Protein AF-A0A7S2QGU8-F1 (afdb_monomer)

Nearest PDB structures (foldseek):
  7luc-assembly1_B  TM=1.219E-01  e=5.506E+00  Respiratory syncytial virus
  7ur4-assembly1_C  TM=1.251E-01  e=6.858E+00  human metapneumovirus
  8wsq-assembly1_F  TM=1.220E-01  e=9.535E+00  Respiratory syncytial virus

Mean predicted aligned error: 16.02 Å

Solvent-accessible surface area (backbone atoms only — not comparable to full-atom values): 28324 Å² total; per-residue (Å²): 69,36,36,35,42,45,57,65,76,85,54,98,80,65,76,66,75,63,60,42,58,32,37,30,53,48,58,65,25,49,41,51,38,60,61,34,49,50,85,62,62,62,73,83,76,63,64,81,90,67,57,72,36,46,58,77,52,51,75,37,66,69,47,42,58,40,45,54,64,26,45,22,49,35,46,67,60,59,93,90,58,80,86,62,80,57,61,61,81,57,63,70,53,52,61,21,32,75,90,85,40,26,28,25,33,29,42,62,40,27,29,52,48,89,87,49,48,75,37,61,28,74,93,16,81,84,56,70,84,78,21,33,41,32,49,50,66,50,92,82,64,94,54,54,59,31,30,40,39,38,37,69,69,52,55,46,43,30,41,35,34,40,35,41,67,83,64,61,42,96,85,71,47,68,63,83,66,75,78,60,38,42,74,79,50,53,51,33,40,40,36,29,51,70,96,54,42,43,33,43,30,33,65,39,89,83,56,84,66,77,29,35,44,33,48,43,36,28,41,38,30,42,82,60,57,68,39,57,48,101,84,70,46,75,70,83,44,76,35,64,44,77,43,82,37,39,48,76,90,78,32,81,80,58,66,56,79,44,56,65,57,69,84,77,43,73,76,64,60,78,72,66,62,96,85,64,76,85,60,79,67,63,73,45,60,79,74,74,56,42,27,68,55,46,72,62,42,42,47,12,47,64,42,69,58,87,74,56,102,72,40,57,81,79,80,68,70,67,58,77,45,71,46,20,15,62,43,70,75,89,52,63,59,35,27,101,51,29,15,76,74,42,61,54,34,48,54,81,33,67,32,42,46,32,20,27,69,27,12,27,50,79,42,58,58,26,37,14,52,65,41,37,46,52,59,78,72,62,50,40,42,65,11,80,41,86,58,63,54,38,67,50,31,46,20,89,65,40,41,61,29,64,22,16,35,76,50,79,45,55,59,26,43,41,74,40,93,82,43,43,34,44,64,14,72,42,82,57,63,61,37,65,50,34,45,22,86,66,36,40,58,30,54,23,26,49,71,55,70,47,57,60,44,49,45,75,47,66,56,38,42,63,37,79,33,83,56,68,60,35,58,56,34,45,24,85,66,34,36,48,20,92,70,33,44,63,56,58,46,56,59,53,84,44,82,40,71,59,40,41,73,56,80,84,82,83,129

Foldseek 3Di:
DKKKKDFDPVDPPDFFQQKKKKKAFVQQQVLLQVLQVVPDLPQQPDDPVCPSSNVVCLQDPVLVVLSCLAFFFFADDDPPDDPPRDGDRDCNQVMQIDPQSRFKTFNLQWHQDSVSHTDGDVVSPVQDRPWMWGWDDDPPPRHDIIMIDTDSHDFGKMWIKMFRDQDQDPVRHRPPPDQQAPVVRFMWMWDDDPPFWIKIKTWDPPQPDRHRMERTWMKGKAWQAFDADPVRHTPVDTAIAIDTGQDLVPDDFDGDPFDFDHPVCVVVVPDDDDPDPPDPNRPPRPGPCRSVNRNSHITIDMDIPDDDPPPPCRHDVPLPFLFKAAFDPPAPQFDPTQFPNGGIGGHQGKGQGFGHWQWDKPDRIWGDHSHATVVRDIHTHGAFDPAPQWPRDGGPNIDGDWQWDADFTTDTRDTDPRDHTHRAFDDAPQWPRDGGPPTDHDFQWDKDWDTDHNDIDMHTHGHFQPAPQWPRDTGPNIDHHPQWDKDWDGDHNDIDIHTHGDDDPDD

Sequence (507 aa):
MRAVLEWATSDGDRSPVGLDLWARSAGCFEDVRNRYKCPYANDFETYFTEDECGRKNFTQEEVRSREARACSVLAKALAGGPRVQRPHANQFPKWVEAPSGARSVRNLQFRLDDRGERVPAPDADQWMSENYIRLDTSTEGRFGPETVTFRNTPPGIYQLVVNKPSIVNPDGHRDSSPVSDVNQDDPVVNIYLGNSARVTCRIDPMCARKSRVWNVANVRVDPAGEEYDALGIKTGRSLYRVEVVDTKQNMQALHSLDLPTTEEEETSARSVPKGVPIQEEYFQSVSGYTDQYLSNVCYGTCTASATSEQAPSGCMARCTGASSCRAPVGVPNAAPTACLEGDCIALQTTCTTRCADAYAPTVPELLCNLGAFQPSAFQCEPAPCEVEGSNRQPGKHCRCLDAFEGSITWDGGEVTADTKCEPATCLVENSNRLPGAKCACLDGYVGSISWRGATPFGSCHALPCDAEHSNGLPGAACACADGFQGRLEWRGQTLYGHCAPVPCEVE

pLDDT: mean 79.67, std 17.4, range [34.25, 98.0]

Radius of gyration: 33.14 Å; Cα contacts (8 Å, |Δi|>4): 1120; chains: 1; bounding box: 83×51×115 Å

Organism: NCBI:txid1333877

Secondary structure (DSSP, 8-state):
-EEEEEE---STTSPPP--EEEEEEHHHHHHHHHHTT---TTTTSS-GGG-TT-GGGGGSHHHHHHHTTSSEEEEPPPTTS----PBPS--TT--B-STTSEEEEE-TTEEE-TT--EEEPTT-TT--S--EEEEE--TTSS-S--EEEEES--SEEEEEEEE----B-TTS-B--SS---GGGG-EEEEEEETTTEEEEEEE-TT-----SEEEEEEEEEEEEEEEE-TTS-EEEEEEEEEEEE--TTTSPPP---PPPPPSTTTTTGGG--TT----GGGG--SS---HHHHHTSEEEEEEE----TTS-TTT-----STTEEEPP-S-TTEEEEEETT-SEEETT-EEEEEE-TTEEESSSEEEEETTEEESS---EEEPP---TTB---SGGG--BPTTEEEE--EETTEE-TT-EEEEPPP--TTB---SGGG--BPTTEEEEEEEETTEEEEEEEEPP---TTB----GGG--BPTTEEE--EEETTEEE--EEEPP----

Structure (mmCIF, N/CA/C/O backbone):
data_AF-A0A7S2QGU8-F1
#
_entry.id   AF-A0A7S2QGU8-F1
#
loop_
_atom_site.group_PDB
_atom_site.id
_atom_site.type_symbol
_atom_site.label_atom_id
_atom_site.label_alt_id
_atom_site.label_comp_id
_atom_site.label_asym_id
_atom_site.label_entity_id
_atom_site.label_seq_id
_atom_site.pdbx_PDB_ins_code
_atom_site.Cartn_x
_atom_site.Cartn_y
_atom_site.Cartn_z
_atom_site.occupancy
_atom_site.B_iso_or_equiv
_atom_site.auth_seq_id
_atom_site.auth_comp_id
_atom_site.auth_asym_id
_atom_site.auth_atom_id
_atom_site.pdbx_PDB_model_num
ATOM 1 N N . MET A 1 1 ? -7.818 7.941 20.661 1.00 90.69 1 MET A N 1
ATOM 2 C CA . MET A 1 1 ? -8.201 6.521 20.833 1.00 90.69 1 MET A CA 1
ATOM 3 C C . MET A 1 1 ? -7.369 5.923 21.960 1.00 90.69 1 MET A C 1
ATOM 5 O O . MET A 1 1 ? -6.277 6.418 22.210 1.00 90.69 1 MET A O 1
ATOM 9 N N . ARG A 1 2 ? -7.860 4.892 22.650 1.00 93.19 2 ARG A N 1
ATOM 10 C CA . ARG A 1 2 ? -7.054 4.090 23.588 1.00 93.19 2 ARG A CA 1
ATOM 11 C C . ARG A 1 2 ? -7.375 2.605 23.422 1.00 93.19 2 ARG A C 1
ATOM 13 O O . ARG A 1 2 ? -8.531 2.284 23.180 1.00 93.19 2 ARG A O 1
ATOM 20 N N . ALA A 1 3 ? -6.393 1.731 23.565 1.00 93.88 3 ALA A N 1
ATOM 21 C CA . ALA A 1 3 ? -6.574 0.287 23.653 1.00 93.88 3 ALA A CA 1
ATOM 22 C C . ALA A 1 3 ? -6.150 -0.161 25.053 1.00 93.88 3 ALA A C 1
ATOM 24 O O . ALA A 1 3 ? -5.102 0.266 25.530 1.00 93.88 3 ALA A O 1
ATOM 25 N N . VAL A 1 4 ? -6.981 -0.955 25.719 1.00 92.75 4 VAL A N 1
ATOM 26 C CA . VAL A 1 4 ? -6.755 -1.425 27.089 1.00 92.75 4 VAL A CA 1
ATOM 27 C C . VAL A 1 4 ? -6.759 -2.943 27.070 1.00 92.75 4 VAL A C 1
ATOM 29 O O . VAL A 1 4 ? -7.746 -3.539 26.640 1.00 92.75 4 VAL A O 1
ATOM 32 N N . LEU A 1 5 ? -5.657 -3.545 27.506 1.00 91.06 5 LEU A N 1
ATOM 33 C CA . LEU A 1 5 ? -5.534 -4.983 27.691 1.00 91.06 5 LEU A CA 1
ATOM 34 C C . LEU A 1 5 ? -6.038 -5.370 29.084 1.00 91.06 5 LEU A C 1
ATOM 36 O O . LEU A 1 5 ? -5.559 -4.865 30.097 1.00 91.06 5 LEU A O 1
ATOM 40 N N . GLU A 1 6 ? -7.000 -6.280 29.106 1.00 89.38 6 GLU A N 1
ATOM 41 C CA . GLU A 1 6 ? -7.602 -6.901 30.281 1.00 89.38 6 GLU A CA 1
ATOM 42 C C . GLU A 1 6 ? -7.494 -8.428 30.138 1.00 89.38 6 GLU A C 1
ATOM 44 O O . GLU A 1 6 ? -7.297 -8.949 29.041 1.00 89.38 6 GLU A O 1
ATOM 49 N N . TRP A 1 7 ? -7.628 -9.168 31.232 1.00 83.25 7 TRP A N 1
ATOM 50 C CA . TRP A 1 7 ? -7.652 -10.634 31.225 1.00 83.25 7 TRP A CA 1
ATOM 51 C C . TRP A 1 7 ? -8.549 -11.137 32.351 1.00 83.25 7 TRP A C 1
ATOM 53 O O . TRP A 1 7 ? -8.733 -10.463 33.371 1.00 83.25 7 TRP A O 1
ATOM 63 N N . ALA A 1 8 ? -9.130 -12.321 32.173 1.00 69.50 8 ALA A N 1
ATOM 64 C CA . ALA A 1 8 ? -9.953 -12.929 33.205 1.00 69.50 8 ALA A CA 1
ATOM 65 C C . ALA A 1 8 ? -9.065 -13.462 34.343 1.00 69.50 8 ALA A C 1
ATOM 67 O O . ALA A 1 8 ? -8.363 -14.459 34.189 1.00 69.50 8 ALA A O 1
ATOM 68 N N . THR A 1 9 ? -9.124 -12.841 35.524 1.00 61.59 9 THR A N 1
ATOM 69 C CA . THR A 1 9 ? -8.593 -13.436 36.761 1.00 61.59 9 THR A CA 1
ATOM 70 C C . THR A 1 9 ? -9.553 -14.535 37.215 1.00 61.59 9 THR A C 1
ATOM 72 O O . THR A 1 9 ? -10.396 -14.317 38.084 1.00 61.59 9 THR A O 1
ATOM 75 N N . SER A 1 10 ? -9.518 -15.688 36.550 1.00 50.09 10 SER A N 1
ATOM 76 C CA . SER A 1 10 ? -10.470 -16.776 36.806 1.00 50.09 10 SER A CA 1
ATOM 77 C C . SER A 1 10 ? -10.270 -17.446 38.169 1.00 50.09 10 SER A C 1
ATOM 79 O O . SER A 1 10 ? -11.244 -17.923 38.737 1.00 50.09 10 SER A O 1
ATOM 81 N N . ASP A 1 11 ? -9.072 -17.372 38.751 1.00 57.12 11 ASP A N 1
ATOM 82 C CA . ASP A 1 11 ? -8.779 -17.872 40.094 1.00 57.12 11 ASP A CA 1
ATOM 83 C C . ASP A 1 11 ? -8.016 -16.797 40.872 1.00 57.12 11 ASP A C 1
ATOM 85 O O . ASP A 1 11 ? -6.903 -16.433 40.489 1.00 57.12 11 ASP A O 1
ATOM 89 N N . GLY A 1 12 ? -8.613 -16.277 41.950 1.00 58.12 12 GLY A N 1
ATOM 90 C CA . GLY A 1 12 ? -8.148 -15.127 42.747 1.00 58.12 12 GLY A CA 1
ATOM 91 C C . GLY A 1 12 ? -6.791 -15.258 43.457 1.00 58.12 12 GLY A C 1
ATOM 92 O O . GLY A 1 12 ? -6.574 -14.568 44.446 1.00 58.12 12 GLY A O 1
ATOM 93 N N . ASP A 1 13 ? -5.897 -16.121 42.973 1.00 55.19 13 ASP A N 1
ATOM 94 C CA . ASP A 1 13 ? -4.578 -16.402 43.548 1.00 55.19 13 ASP A CA 1
ATOM 95 C C . ASP A 1 13 ? -3.449 -16.493 42.497 1.00 55.19 13 ASP A C 1
ATOM 97 O O . ASP A 1 13 ? -2.277 -16.658 42.838 1.00 55.19 13 ASP A O 1
ATOM 101 N N . ARG A 1 14 ? -3.748 -16.368 41.192 1.00 58.66 14 ARG A N 1
ATOM 102 C CA . ARG A 1 14 ? -2.691 -16.282 40.170 1.00 58.66 14 ARG A CA 1
ATOM 103 C C . ARG A 1 14 ? -2.301 -14.829 39.939 1.00 58.66 14 ARG A C 1
ATOM 105 O O . ARG A 1 14 ? -3.116 -14.018 39.506 1.00 58.66 14 ARG A O 1
ATOM 112 N N . SER A 1 15 ? -1.031 -14.526 40.216 1.00 57.47 15 SER A N 1
ATOM 113 C CA . SER A 1 15 ? -0.405 -13.263 39.819 1.00 57.47 15 SER A CA 1
ATOM 114 C C . SER A 1 15 ? -0.662 -13.024 38.325 1.00 57.47 15 SER A C 1
ATOM 116 O O . SER A 1 15 ? -0.569 -13.986 37.553 1.00 57.47 15 SER A O 1
ATOM 118 N N . PRO A 1 16 ? -1.027 -11.797 37.916 1.00 58.97 16 PRO A N 1
ATOM 119 C CA . PRO A 1 16 ? -1.365 -11.499 36.535 1.00 58.97 16 PRO A CA 1
ATOM 120 C C . PRO A 1 16 ? -0.244 -11.955 35.608 1.00 58.97 16 PRO A C 1
ATOM 122 O O . PRO A 1 16 ? 0.921 -11.592 35.778 1.00 58.97 16 PRO A O 1
ATOM 125 N N . VAL A 1 17 ? -0.611 -12.810 34.657 1.00 63.69 17 VAL A N 1
ATOM 126 C CA . VAL A 1 17 ? 0.313 -13.306 33.646 1.00 63.69 17 VAL A CA 1
ATOM 127 C C . VAL A 1 17 ? 0.785 -12.091 32.858 1.00 63.69 17 VAL A C 1
ATOM 129 O O . VAL A 1 17 ? -0.037 -11.278 32.443 1.00 63.69 17 VAL A O 1
ATOM 132 N N . GLY A 1 18 ? 2.103 -11.917 32.747 1.00 74.50 18 GLY A N 1
ATOM 133 C CA . GLY A 1 18 ? 2.717 -10.714 32.186 1.00 74.50 18 GLY A CA 1
ATOM 134 C C . GLY A 1 18 ? 2.499 -10.615 30.686 1.00 74.50 18 GLY A C 1
ATOM 135 O O . GLY A 1 18 ? 3.423 -10.887 29.942 1.00 74.50 18 GLY A O 1
ATOM 136 N N . LEU A 1 19 ? 1.279 -10.310 30.255 1.00 85.81 19 LEU A N 1
ATOM 137 C CA . LEU A 1 19 ? 0.937 -10.010 28.874 1.00 85.81 19 LEU A CA 1
ATOM 138 C C . LEU A 1 19 ? 1.263 -8.551 28.566 1.00 85.81 19 LEU A C 1
ATOM 140 O O . LEU A 1 19 ? 0.921 -7.664 29.347 1.00 85.81 19 LEU A O 1
ATOM 144 N N . ASP A 1 20 ? 1.822 -8.323 27.384 1.00 85.81 20 ASP A N 1
ATOM 145 C CA . ASP A 1 20 ? 2.157 -6.994 26.894 1.00 85.81 20 ASP A CA 1
ATOM 146 C C . ASP A 1 20 ? 1.257 -6.619 25.708 1.00 85.81 20 ASP A C 1
ATOM 148 O O . ASP A 1 20 ? 1.025 -7.422 24.797 1.00 85.81 20 ASP A O 1
ATOM 152 N N . LEU A 1 21 ? 0.766 -5.381 25.695 1.00 90.12 21 LEU A N 1
ATOM 153 C CA . LEU A 1 21 ? 0.039 -4.774 24.589 1.00 90.12 21 LEU A CA 1
ATOM 154 C C . LEU A 1 21 ? 0.999 -3.940 23.746 1.00 90.12 21 LEU A C 1
ATOM 156 O O . LEU A 1 21 ? 1.543 -2.924 24.180 1.00 90.12 21 LEU A O 1
ATOM 160 N N . TRP A 1 22 ? 1.168 -4.353 22.501 1.00 90.75 22 TRP A N 1
ATOM 161 C CA . TRP A 1 22 ? 2.065 -3.731 21.546 1.00 90.75 22 TRP A CA 1
ATOM 162 C C . TRP A 1 22 ? 1.279 -2.953 20.502 1.00 90.75 22 TRP A C 1
ATOM 164 O O . TRP A 1 22 ? 0.211 -3.373 20.046 1.00 90.75 22 TRP A O 1
ATOM 174 N N . ALA A 1 23 ? 1.833 -1.818 20.086 1.00 92.19 23 ALA A N 1
ATOM 175 C CA . ALA A 1 23 ? 1.250 -1.020 19.019 1.00 92.19 23 ALA A CA 1
ATOM 176 C C . ALA A 1 23 ? 2.300 -0.410 18.097 1.00 92.19 23 ALA A C 1
ATOM 178 O O . ALA A 1 23 ? 3.347 0.035 18.559 1.00 92.19 23 ALA A O 1
ATOM 179 N N . ARG A 1 24 ? 1.992 -0.312 16.801 1.00 91.88 24 ARG A N 1
ATOM 180 C CA . ARG A 1 24 ? 2.823 0.427 15.836 1.00 91.88 24 ARG A CA 1
ATOM 181 C C . ARG A 1 24 ? 2.005 1.074 14.729 1.00 91.88 24 ARG A C 1
ATOM 183 O O . ARG A 1 24 ? 0.879 0.665 14.458 1.00 91.88 24 ARG A O 1
ATOM 190 N N . SER A 1 25 ? 2.605 2.052 14.054 1.00 91.69 25 SER A N 1
ATOM 191 C CA . SER A 1 25 ? 2.149 2.508 12.736 1.00 91.69 25 SER A CA 1
ATOM 192 C C . SER A 1 25 ? 2.706 1.567 11.672 1.00 91.69 25 SER A C 1
ATOM 194 O O . SER A 1 25 ? 3.922 1.483 11.499 1.00 91.69 25 SER A O 1
ATOM 196 N N . ALA A 1 26 ? 1.827 0.862 10.967 1.00 90.00 26 ALA A N 1
ATOM 197 C CA . ALA A 1 26 ? 2.218 -0.107 9.952 1.00 90.00 26 ALA A CA 1
ATOM 198 C C . ALA A 1 26 ? 2.877 0.574 8.745 1.00 90.00 26 ALA A C 1
ATOM 200 O O . ALA A 1 26 ? 3.865 0.087 8.208 1.00 90.00 26 ALA A O 1
ATOM 201 N N . GLY A 1 27 ? 2.394 1.766 8.386 1.00 85.88 27 GLY A N 1
ATOM 202 C CA . GLY A 1 27 ? 2.992 2.591 7.340 1.00 85.88 27 GLY A CA 1
ATOM 203 C C . GLY A 1 27 ? 4.447 2.951 7.623 1.00 85.88 27 GLY A C 1
ATOM 204 O O . GLY A 1 27 ? 5.313 2.764 6.778 1.00 85.88 27 GLY A O 1
ATOM 205 N N . CYS A 1 28 ? 4.725 3.376 8.857 1.00 83.19 28 CYS A N 1
ATOM 206 C CA . CYS A 1 28 ? 6.082 3.706 9.274 1.00 83.19 28 CYS A CA 1
ATOM 207 C C . CYS A 1 28 ? 7.036 2.502 9.234 1.00 83.19 28 CYS A C 1
ATOM 209 O O . CYS A 1 28 ? 8.246 2.717 9.165 1.00 83.19 28 CYS A O 1
ATOM 211 N N . PHE A 1 29 ? 6.515 1.279 9.365 1.00 84.44 29 PHE A N 1
ATOM 212 C CA . PHE A 1 29 ? 7.275 0.038 9.242 1.00 84.44 29 PHE A CA 1
ATOM 213 C C . PHE A 1 29 ? 7.545 -0.301 7.767 1.00 84.44 29 PHE A C 1
ATOM 215 O O . PHE A 1 29 ? 8.695 -0.542 7.407 1.00 84.44 29 PHE A O 1
ATOM 222 N N . GLU A 1 30 ? 6.525 -0.247 6.905 1.00 84.38 30 GLU A N 1
ATOM 223 C CA . GLU A 1 30 ? 6.682 -0.554 5.474 1.00 84.38 30 GLU A CA 1
ATOM 224 C C . GLU A 1 30 ? 7.646 0.405 4.769 1.00 84.38 30 GLU A C 1
ATOM 226 O O . GLU A 1 30 ? 8.470 -0.043 3.978 1.00 84.38 30 GLU A O 1
ATOM 231 N N . ASP A 1 31 ? 7.614 1.705 5.088 1.00 82.50 31 ASP A N 1
ATOM 232 C CA . ASP A 1 31 ? 8.541 2.681 4.492 1.00 82.50 31 ASP A CA 1
ATOM 233 C C . ASP A 1 31 ? 10.005 2.305 4.769 1.00 82.50 31 ASP A C 1
ATOM 235 O O . ASP A 1 31 ? 10.869 2.379 3.894 1.00 82.50 31 ASP A O 1
ATOM 239 N N . VAL A 1 32 ? 10.278 1.853 5.996 1.00 77.00 32 VAL A N 1
ATOM 240 C CA . VAL A 1 32 ? 11.609 1.394 6.393 1.00 77.00 32 VAL A CA 1
ATOM 241 C C . VAL A 1 32 ? 11.928 0.090 5.655 1.00 77.00 32 VAL A C 1
ATOM 243 O O . VAL A 1 32 ? 12.942 0.003 4.969 1.00 77.00 32 VAL A O 1
ATOM 246 N N . ARG A 1 33 ? 11.043 -0.907 5.695 1.00 77.81 33 ARG A N 1
ATOM 247 C CA . ARG A 1 33 ? 11.248 -2.187 4.998 1.00 77.81 33 ARG A CA 1
ATOM 248 C C . ARG A 1 33 ? 11.551 -2.013 3.502 1.00 77.81 33 ARG A C 1
ATOM 250 O O . ARG A 1 33 ? 12.485 -2.637 2.994 1.00 77.81 33 ARG A O 1
ATOM 257 N N . ASN A 1 34 ? 10.793 -1.159 2.816 1.00 81.19 34 ASN A N 1
ATOM 258 C CA . ASN A 1 34 ? 10.945 -0.881 1.388 1.00 81.19 34 ASN A CA 1
ATOM 259 C C . ASN A 1 34 ? 12.280 -0.203 1.085 1.00 81.19 34 ASN A C 1
ATOM 261 O O . ASN A 1 34 ? 13.024 -0.658 0.215 1.00 81.19 34 ASN A O 1
ATOM 265 N N . ARG A 1 35 ? 12.624 0.839 1.848 1.00 77.88 35 ARG A N 1
ATOM 266 C CA . ARG A 1 35 ? 13.878 1.585 1.700 1.00 77.88 35 ARG A CA 1
ATOM 267 C C . ARG A 1 35 ? 15.105 0.685 1.761 1.00 77.88 35 ARG A C 1
ATOM 269 O O . ARG A 1 35 ? 16.034 0.837 0.968 1.00 77.88 35 ARG A O 1
ATOM 276 N N . TYR A 1 36 ? 15.111 -0.230 2.720 1.00 74.81 36 TYR A N 1
ATOM 277 C CA . TYR A 1 36 ? 16.255 -1.099 2.962 1.00 74.81 36 TYR A CA 1
ATOM 278 C C . TYR A 1 36 ? 16.198 -2.389 2.152 1.00 74.81 36 TYR A C 1
ATOM 280 O O . TYR A 1 36 ? 17.101 -3.205 2.261 1.00 74.81 36 TYR A O 1
ATOM 288 N N . LYS A 1 37 ? 15.198 -2.534 1.270 1.00 76.38 37 LYS A N 1
ATOM 289 C CA . LYS A 1 37 ? 15.022 -3.716 0.425 1.00 76.38 37 LYS A CA 1
ATOM 290 C C . LYS A 1 37 ? 15.061 -4.976 1.277 1.00 76.38 37 LYS A C 1
ATOM 292 O O . LYS A 1 37 ? 15.864 -5.868 1.045 1.00 76.38 37 LYS A O 1
ATOM 297 N N . CYS A 1 38 ? 14.164 -5.038 2.252 1.00 72.19 38 CYS A N 1
ATOM 298 C CA . CYS A 1 38 ? 13.986 -6.198 3.117 1.00 72.19 38 CYS A CA 1
ATOM 299 C C . CYS A 1 38 ? 12.739 -6.987 2.682 1.00 72.19 38 CYS A C 1
ATOM 301 O O . CYS A 1 38 ? 11.717 -6.956 3.380 1.00 72.19 38 CYS A O 1
ATOM 303 N N . PRO A 1 39 ? 12.738 -7.612 1.485 1.00 60.06 39 PRO A N 1
ATOM 304 C CA . PRO A 1 39 ? 11.528 -8.175 0.912 1.00 60.06 39 PRO A CA 1
ATOM 305 C C . PRO A 1 39 ? 11.101 -9.483 1.587 1.00 60.06 39 PRO A C 1
ATOM 307 O O . PRO A 1 39 ? 9.896 -9.744 1.606 1.00 60.06 39 PRO A O 1
ATOM 310 N N . TYR A 1 40 ? 12.005 -10.291 2.160 1.00 56.91 40 TYR A N 1
ATOM 311 C CA . TYR A 1 40 ? 11.672 -11.684 2.480 1.00 56.91 40 TYR A CA 1
ATOM 312 C C . TYR A 1 40 ? 11.360 -11.979 3.951 1.00 56.91 40 TYR A C 1
ATOM 314 O O . TYR A 1 40 ? 12.035 -11.543 4.879 1.00 56.91 40 TYR A O 1
ATOM 322 N N . ALA A 1 41 ? 10.363 -12.853 4.116 1.00 53.28 41 ALA A N 1
ATOM 323 C CA . ALA A 1 41 ? 9.914 -13.462 5.365 1.00 53.28 41 ALA A CA 1
ATOM 324 C C . ALA A 1 41 ? 10.963 -14.370 6.052 1.00 53.28 41 ALA A C 1
ATOM 326 O O . ALA A 1 41 ? 10.820 -14.710 7.227 1.00 53.28 41 ALA A O 1
ATOM 327 N N . ASN A 1 42 ? 12.014 -14.760 5.323 1.00 52.38 42 ASN A N 1
ATOM 328 C CA . ASN A 1 42 ? 12.995 -15.756 5.761 1.00 52.38 42 ASN A CA 1
ATOM 329 C C . ASN A 1 42 ? 14.432 -15.195 5.872 1.00 52.38 42 ASN A C 1
ATOM 331 O O . ASN A 1 42 ? 15.334 -15.931 6.259 1.00 52.38 42 ASN A O 1
ATOM 335 N N . ASP A 1 43 ? 14.656 -13.899 5.612 1.00 51.91 43 ASP A N 1
ATOM 336 C CA . ASP A 1 43 ? 15.989 -13.245 5.631 1.00 51.91 43 ASP A CA 1
ATOM 337 C C . ASP A 1 43 ? 16.593 -13.071 7.039 1.00 51.91 43 ASP A C 1
ATOM 339 O O . ASP A 1 43 ? 17.511 -12.277 7.260 1.00 51.91 43 ASP A O 1
ATOM 343 N N . PHE A 1 44 ? 16.048 -13.753 8.040 1.00 52.56 44 PHE A N 1
ATOM 344 C CA . PHE A 1 44 ? 16.652 -13.830 9.369 1.00 52.56 44 PHE A CA 1
ATOM 345 C C . PHE A 1 44 ? 17.513 -15.091 9.542 1.00 52.56 44 PHE A C 1
ATOM 347 O O . PHE A 1 44 ? 18.247 -15.175 10.521 1.00 52.56 44 PHE A O 1
ATOM 354 N N . GLU A 1 45 ? 17.459 -16.047 8.602 1.00 45.81 45 GLU A N 1
ATOM 355 C CA . GLU A 1 45 ? 18.232 -17.298 8.675 1.00 45.81 45 GLU A CA 1
ATOM 356 C C . GLU A 1 45 ? 19.547 -17.278 7.875 1.00 45.81 45 GLU A C 1
ATOM 358 O O . GLU A 1 45 ? 20.373 -18.177 8.040 1.00 45.81 45 GLU A O 1
ATOM 363 N N . THR A 1 46 ? 19.791 -16.270 7.032 1.00 45.09 46 THR A N 1
ATOM 364 C CA . THR A 1 46 ? 21.035 -16.161 6.256 1.00 45.09 46 THR A CA 1
ATOM 365 C C . THR A 1 46 ? 22.116 -15.399 7.032 1.00 45.09 46 THR A C 1
ATOM 367 O O . THR A 1 46 ? 21.883 -14.342 7.618 1.00 45.09 46 THR A O 1
ATOM 370 N N . TYR A 1 47 ? 23.324 -15.969 7.074 1.00 51.75 47 TYR A N 1
ATOM 371 C CA . TYR A 1 47 ? 24.492 -15.402 7.754 1.00 51.75 47 TYR A CA 1
ATOM 372 C C . TYR A 1 47 ? 24.785 -13.954 7.297 1.00 51.75 47 TYR A C 1
ATOM 374 O O . TYR A 1 47 ? 24.721 -13.631 6.112 1.00 51.75 47 TYR A O 1
ATOM 382 N N . PHE A 1 48 ? 25.196 -13.095 8.242 1.00 48.09 48 PHE A N 1
ATOM 383 C CA . PHE A 1 48 ? 25.436 -11.639 8.108 1.00 48.09 48 PHE A CA 1
ATOM 384 C C . PHE A 1 48 ? 26.362 -11.179 6.963 1.00 48.09 48 PHE A C 1
ATOM 386 O O . PHE A 1 48 ? 26.483 -9.978 6.665 1.00 48.09 48 PHE A O 1
ATOM 393 N N . THR A 1 49 ? 27.080 -12.108 6.339 1.00 52.62 49 THR A N 1
ATOM 394 C CA . THR A 1 49 ? 27.944 -11.837 5.191 1.00 52.62 49 THR A CA 1
ATOM 395 C C . THR A 1 49 ? 27.150 -11.519 3.922 1.00 52.62 49 THR A C 1
ATOM 397 O O . THR A 1 49 ? 27.685 -10.822 3.065 1.00 52.62 49 THR A O 1
ATOM 400 N N . GLU A 1 50 ? 25.875 -11.916 3.852 1.00 56.00 50 GLU A N 1
ATOM 401 C CA . GLU A 1 50 ? 24.970 -11.728 2.705 1.00 56.00 50 GLU A CA 1
ATOM 402 C C . GLU A 1 50 ? 23.740 -10.874 3.074 1.00 56.00 50 GLU A C 1
ATOM 404 O O . GLU A 1 50 ? 22.619 -11.170 2.684 1.00 56.00 50 GLU A O 1
ATOM 409 N N . ASP A 1 51 ? 23.925 -9.817 3.874 1.00 60.66 51 ASP A N 1
ATOM 410 C CA . ASP A 1 51 ? 22.856 -8.874 4.252 1.00 60.66 51 ASP A CA 1
ATOM 411 C C . ASP A 1 51 ? 22.340 -8.078 3.030 1.00 60.66 51 ASP A C 1
ATOM 413 O O . ASP A 1 51 ? 22.727 -6.929 2.798 1.00 60.66 51 ASP A O 1
ATOM 417 N N . GLU A 1 52 ? 21.474 -8.707 2.232 1.00 63.03 52 GLU A N 1
ATOM 418 C CA . GLU A 1 52 ? 20.790 -8.109 1.075 1.00 63.03 52 GLU A CA 1
ATOM 419 C C . GLU A 1 52 ? 19.812 -6.995 1.489 1.00 63.03 52 GLU A C 1
ATOM 421 O O . GLU A 1 52 ? 19.553 -6.073 0.715 1.00 63.03 52 GLU A O 1
ATOM 426 N N . CYS A 1 53 ? 19.344 -7.036 2.742 1.00 67.06 53 CYS A N 1
ATOM 427 C CA . CYS A 1 53 ? 18.419 -6.086 3.369 1.00 67.06 53 CYS A CA 1
ATOM 428 C C . CYS A 1 53 ? 19.125 -4.811 3.869 1.00 67.06 53 CYS A C 1
ATOM 430 O O . CYS A 1 53 ? 18.542 -3.997 4.583 1.00 67.06 53 CYS A O 1
ATOM 432 N N . GLY A 1 54 ? 20.402 -4.607 3.515 1.00 68.12 54 GLY A N 1
ATOM 433 C CA . GLY A 1 54 ? 21.132 -3.371 3.793 1.00 68.12 54 GLY A CA 1
ATOM 434 C C . GLY A 1 54 ? 21.125 -2.963 5.270 1.00 68.12 54 GLY A C 1
ATOM 435 O O . GLY A 1 54 ? 21.289 -1.774 5.568 1.00 68.12 54 GLY A O 1
ATOM 436 N N . ARG A 1 55 ? 20.9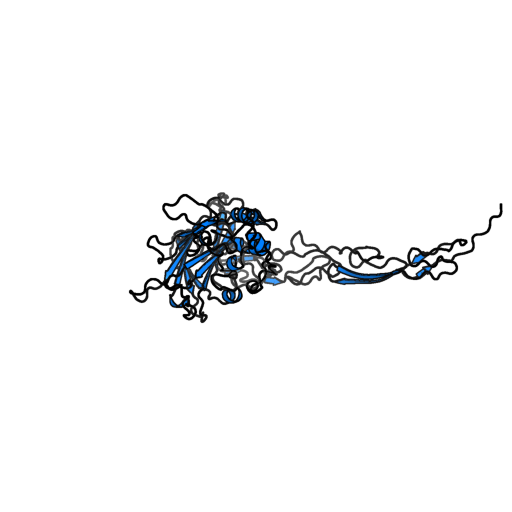34 -3.915 6.198 1.00 66.06 55 ARG A N 1
ATOM 437 C CA . ARG A 1 55 ? 20.735 -3.654 7.629 1.00 66.06 55 ARG A CA 1
ATOM 438 C C . ARG A 1 55 ? 21.957 -3.022 8.276 1.00 66.06 55 ARG A C 1
ATOM 440 O O . ARG A 1 55 ? 21.829 -2.220 9.201 1.00 66.06 55 ARG A O 1
ATOM 447 N N . LYS A 1 56 ? 23.151 -3.284 7.742 1.00 64.38 56 LYS A N 1
ATOM 448 C CA . LYS A 1 56 ? 24.391 -2.586 8.133 1.00 64.38 56 LYS A CA 1
ATOM 449 C C . LYS A 1 56 ? 24.246 -1.059 8.105 1.00 64.38 56 LYS A C 1
ATOM 451 O O . LYS A 1 56 ? 24.853 -0.379 8.935 1.00 64.38 56 LYS A O 1
ATOM 456 N N . ASN A 1 57 ? 23.397 -0.511 7.231 1.00 68.31 57 ASN A N 1
ATOM 457 C CA . ASN A 1 57 ? 23.144 0.927 7.161 1.00 68.31 57 ASN A CA 1
ATOM 458 C C . ASN A 1 57 ? 22.407 1.474 8.399 1.00 68.31 57 ASN A C 1
ATOM 460 O O . ASN A 1 57 ? 22.608 2.641 8.723 1.00 68.31 57 ASN A O 1
ATOM 464 N N . PHE A 1 58 ? 21.634 0.668 9.144 1.00 64.50 58 PHE A N 1
ATOM 465 C CA . PHE A 1 58 ? 20.943 1.118 10.370 1.00 64.50 58 PHE A CA 1
ATOM 466 C C . PHE A 1 58 ? 21.898 1.529 11.489 1.00 64.50 58 PHE A C 1
ATOM 468 O O . PHE A 1 58 ? 21.566 2.376 12.314 1.00 64.50 58 PHE A O 1
ATOM 475 N N . THR A 1 59 ? 23.111 0.975 11.504 1.00 61.41 59 THR A N 1
ATOM 476 C CA . THR A 1 59 ? 24.119 1.326 12.516 1.00 61.41 59 THR A CA 1
ATOM 477 C C . THR A 1 59 ? 24.698 2.730 12.298 1.00 61.41 59 THR A C 1
ATOM 479 O O . THR A 1 59 ? 25.193 3.364 13.240 1.00 61.41 59 THR A O 1
ATOM 482 N N . GLN A 1 60 ? 24.591 3.267 11.076 1.00 70.38 60 GLN A N 1
ATOM 483 C CA . GLN A 1 60 ? 25.114 4.585 10.734 1.00 70.38 60 GLN A CA 1
ATOM 484 C C . GLN A 1 60 ? 24.316 5.677 11.459 1.00 70.38 60 GLN A C 1
ATOM 486 O O . GLN A 1 60 ? 23.088 5.730 11.411 1.00 70.38 60 GLN A O 1
ATOM 491 N N . GLU A 1 61 ? 25.018 6.571 12.156 1.00 72.50 61 GLU A N 1
ATOM 492 C CA . GLU A 1 61 ? 24.407 7.670 12.918 1.00 72.50 61 GLU A CA 1
ATOM 493 C C . GLU A 1 61 ? 23.542 8.581 12.035 1.00 72.50 61 GLU A C 1
ATOM 495 O O . GLU A 1 61 ? 22.458 8.999 12.441 1.00 72.50 61 GLU A O 1
ATOM 500 N N . GLU A 1 62 ? 23.981 8.831 10.800 1.00 74.06 62 GLU A N 1
ATOM 501 C CA . GLU A 1 62 ? 23.237 9.634 9.832 1.00 74.06 62 GLU A CA 1
ATOM 502 C C . GLU A 1 62 ? 21.878 9.012 9.485 1.00 74.06 62 GLU A C 1
ATOM 504 O O . GLU A 1 62 ? 20.864 9.713 9.448 1.00 74.06 62 GLU A O 1
ATOM 509 N N . VAL A 1 63 ? 21.845 7.690 9.300 1.00 72.12 63 VAL A N 1
ATOM 510 C CA . VAL A 1 63 ? 20.618 6.933 9.046 1.00 72.12 63 VAL A CA 1
ATOM 511 C C . VAL A 1 63 ? 19.691 7.012 10.254 1.00 72.12 63 VAL A C 1
ATOM 513 O O . VAL A 1 63 ? 18.553 7.453 10.108 1.00 72.12 63 VAL A O 1
ATOM 516 N N . ARG A 1 64 ? 20.191 6.718 11.460 1.00 71.75 64 ARG A N 1
ATOM 517 C CA . ARG A 1 64 ? 19.405 6.822 12.705 1.00 71.75 64 ARG A CA 1
ATOM 518 C C . ARG A 1 64 ? 18.827 8.220 12.913 1.00 71.75 64 ARG A C 1
ATOM 520 O O . ARG A 1 64 ? 17.679 8.365 13.320 1.00 71.75 64 ARG A O 1
ATOM 527 N N . SER A 1 65 ? 19.599 9.259 12.601 1.00 73.62 65 SER A N 1
ATOM 528 C CA . SER A 1 65 ? 19.166 10.656 12.698 1.00 73.62 65 SER A CA 1
ATOM 529 C C . SER A 1 65 ? 18.096 11.022 11.661 1.00 73.62 65 SER A C 1
ATOM 531 O O . SER A 1 65 ? 17.197 11.819 11.943 1.00 73.62 65 SER A O 1
ATOM 533 N N . ARG A 1 66 ? 18.150 10.456 10.449 1.00 75.25 66 ARG A N 1
ATOM 534 C CA . ARG A 1 66 ? 17.085 10.605 9.441 1.00 75.25 66 ARG A CA 1
ATOM 535 C C . ARG A 1 66 ? 15.815 9.871 9.866 1.00 75.25 66 ARG A C 1
ATOM 537 O O . ARG A 1 66 ? 14.750 10.480 9.864 1.00 75.25 66 ARG A O 1
ATOM 544 N N . GLU A 1 67 ? 15.927 8.632 10.336 1.00 72.94 67 GLU A N 1
ATOM 545 C CA . GLU A 1 67 ? 14.777 7.857 10.817 1.00 72.94 67 GLU A CA 1
ATOM 546 C C . GLU A 1 67 ? 14.118 8.481 12.043 1.00 72.94 67 GLU A C 1
ATOM 548 O O . GLU A 1 67 ? 12.904 8.632 12.077 1.00 72.94 67 GLU A O 1
ATOM 553 N N . ALA A 1 68 ? 14.893 8.958 13.019 1.00 71.44 68 ALA A N 1
ATOM 554 C CA . ALA A 1 68 ? 14.339 9.611 14.203 1.00 71.44 68 ALA A CA 1
ATOM 555 C C . ALA A 1 68 ? 13.539 10.887 13.868 1.00 71.44 68 ALA A C 1
ATOM 557 O O . ALA A 1 68 ? 12.743 11.349 14.689 1.00 71.44 68 ALA A O 1
ATOM 558 N N . ARG A 1 69 ? 13.721 11.465 12.671 1.00 74.38 69 ARG A N 1
ATOM 559 C CA . ARG A 1 69 ? 12.911 12.584 12.170 1.00 74.38 69 ARG A CA 1
ATOM 560 C C . ARG A 1 69 ? 11.553 12.133 11.601 1.00 74.38 69 ARG A C 1
ATOM 562 O O . ARG A 1 69 ? 10.663 12.978 11.512 1.00 74.38 69 ARG A O 1
ATOM 569 N N . ALA A 1 70 ? 11.362 10.846 11.299 1.00 71.56 70 ALA A N 1
ATOM 570 C CA . ALA A 1 70 ? 10.141 10.252 10.747 1.00 71.56 70 ALA A CA 1
ATOM 571 C C . ALA A 1 70 ? 9.684 9.008 11.550 1.00 71.56 70 ALA A C 1
ATOM 573 O O . ALA A 1 70 ? 10.256 7.922 11.448 1.00 71.56 70 ALA A O 1
ATOM 574 N N . CYS A 1 71 ? 8.599 9.146 12.323 1.00 71.94 71 CYS A N 1
ATOM 575 C CA . CYS A 1 71 ? 8.095 8.122 13.253 1.00 71.94 71 CYS A CA 1
ATOM 576 C C . CYS A 1 71 ? 9.081 7.749 14.383 1.00 71.94 71 CYS A C 1
ATOM 578 O O . CYS A 1 71 ? 9.471 6.593 14.541 1.00 71.94 71 CYS A O 1
ATOM 580 N N . SER A 1 72 ? 9.465 8.747 15.180 1.00 73.12 72 SER A N 1
ATOM 581 C CA . SER A 1 72 ? 10.460 8.630 16.252 1.00 73.12 72 SER A CA 1
ATOM 582 C C . SER A 1 72 ? 9.959 7.791 17.427 1.00 73.12 72 SER A C 1
ATOM 584 O O . SER A 1 72 ? 8.981 8.181 18.069 1.00 73.12 72 SER A O 1
ATOM 586 N N . VAL A 1 73 ? 10.651 6.702 17.764 1.00 67.06 73 VAL A N 1
ATOM 587 C CA . VAL A 1 73 ? 10.448 5.953 19.018 1.00 67.06 73 VAL A CA 1
ATOM 588 C C . VAL A 1 73 ? 11.254 6.610 20.149 1.00 67.06 73 VAL A C 1
ATOM 590 O O . VAL A 1 73 ? 12.458 6.838 20.021 1.00 67.06 73 VAL A O 1
ATOM 593 N N . LEU A 1 74 ? 10.604 6.906 21.272 1.00 61.62 74 LEU A N 1
ATOM 594 C CA . LEU A 1 74 ? 11.198 7.537 22.448 1.00 61.62 74 LEU A CA 1
ATOM 595 C C . LEU A 1 74 ? 11.163 6.597 23.658 1.00 61.62 74 LEU A C 1
ATOM 597 O O . LEU A 1 74 ? 10.093 6.128 24.064 1.00 61.62 74 LEU A O 1
ATOM 601 N N . ALA A 1 75 ? 12.327 6.421 24.286 1.00 59.09 75 ALA A N 1
ATOM 602 C CA . ALA A 1 75 ? 12.449 5.809 25.602 1.00 59.09 75 ALA A CA 1
ATOM 603 C C . ALA A 1 75 ? 11.873 6.737 26.686 1.00 59.09 75 ALA A C 1
ATOM 605 O O . ALA A 1 75 ? 12.018 7.965 26.622 1.00 59.09 75 ALA A O 1
ATOM 606 N N . LYS A 1 76 ? 11.243 6.181 27.727 1.00 54.53 76 LYS A N 1
ATOM 607 C CA . LYS A 1 76 ? 10.879 6.976 28.913 1.00 54.53 76 LYS A CA 1
ATOM 608 C C . LYS A 1 76 ? 12.109 7.152 29.806 1.00 54.53 76 LYS A C 1
ATOM 610 O O . LYS A 1 76 ? 12.715 6.170 30.215 1.00 54.53 76 LYS A O 1
ATOM 615 N N . ALA A 1 77 ? 12.404 8.390 30.205 1.00 48.56 77 ALA A N 1
ATOM 616 C CA . ALA A 1 77 ? 13.316 8.642 31.318 1.00 48.56 77 ALA A CA 1
ATOM 617 C C . ALA A 1 77 ? 12.746 8.003 32.598 1.00 48.56 77 ALA A C 1
ATOM 619 O O . ALA A 1 77 ? 11.617 8.316 32.998 1.00 48.56 77 ALA A O 1
ATOM 620 N N . LEU A 1 78 ? 13.511 7.110 33.233 1.00 46.12 78 LEU A N 1
ATOM 621 C CA . LEU A 1 78 ? 13.199 6.602 34.570 1.00 46.12 78 LEU A CA 1
ATOM 622 C C . LEU A 1 78 ? 12.943 7.800 35.496 1.00 46.12 78 LEU A C 1
ATOM 624 O O . LEU A 1 78 ? 13.688 8.783 35.472 1.00 46.12 78 LEU A O 1
ATOM 628 N N . ALA A 1 79 ? 11.848 7.754 36.256 1.00 41.41 79 ALA A N 1
ATOM 629 C CA . ALA A 1 79 ? 11.442 8.857 37.119 1.00 41.41 79 ALA A CA 1
ATOM 630 C C . ALA A 1 79 ? 12.588 9.207 38.090 1.00 41.41 79 ALA A C 1
ATOM 632 O O . ALA A 1 79 ? 12.908 8.418 38.971 1.00 41.41 79 ALA A O 1
ATOM 633 N N . GLY A 1 80 ? 13.221 10.371 37.890 1.00 48.25 80 GLY A N 1
ATOM 634 C CA . GLY A 1 80 ? 14.333 10.872 38.710 1.00 48.25 80 GLY A CA 1
ATOM 635 C C . GLY A 1 80 ? 15.702 10.969 38.018 1.00 48.25 80 GLY A C 1
ATOM 636 O O . GLY A 1 80 ? 16.605 11.572 38.590 1.00 48.25 80 GLY A O 1
ATOM 637 N N . GLY A 1 81 ? 15.877 10.440 36.802 1.00 35.88 81 GLY A N 1
ATOM 638 C CA . GLY A 1 81 ? 17.136 10.553 36.048 1.00 35.88 81 GLY A CA 1
ATOM 639 C C . GLY A 1 81 ? 17.225 11.810 35.162 1.00 35.88 81 GLY A C 1
ATOM 640 O O . GLY A 1 81 ? 16.188 12.332 34.734 1.00 35.88 81 GLY A O 1
ATOM 641 N N . PRO A 1 82 ? 18.440 12.313 34.849 1.00 34.25 82 PRO A N 1
ATOM 642 C CA . PRO A 1 82 ? 18.623 13.391 33.879 1.00 34.25 82 PRO A CA 1
ATOM 643 C C . PRO A 1 82 ? 17.976 13.005 32.544 1.00 34.25 82 PRO A C 1
ATOM 645 O O . PRO A 1 82 ? 18.064 11.862 32.106 1.00 34.25 82 PRO A O 1
ATOM 648 N N . ARG A 1 83 ? 17.288 13.971 31.921 1.00 43.19 83 ARG A N 1
ATOM 649 C CA . ARG A 1 83 ? 16.557 13.846 30.650 1.00 43.19 83 ARG A CA 1
ATOM 650 C C . ARG A 1 83 ? 17.468 13.346 29.521 1.00 43.19 83 ARG A C 1
ATOM 652 O O . ARG A 1 83 ? 17.935 14.142 28.713 1.00 43.19 83 ARG A O 1
ATOM 659 N N . VAL A 1 84 ? 17.695 12.046 29.413 1.00 41.72 84 VAL A N 1
ATOM 660 C CA . VAL A 1 84 ? 18.305 11.473 28.215 1.00 41.72 84 VAL A CA 1
ATOM 661 C C . VAL A 1 84 ? 17.163 11.084 27.281 1.00 41.72 84 VAL A C 1
ATOM 663 O O . VAL A 1 84 ? 16.599 10.003 27.364 1.00 41.72 84 VAL A O 1
ATOM 666 N N . GLN A 1 85 ? 16.774 12.030 26.421 1.00 50.47 85 GLN A N 1
ATOM 667 C CA . GLN A 1 85 ? 15.897 11.802 25.266 1.00 50.47 85 GLN A CA 1
ATOM 668 C C . GLN A 1 85 ? 16.723 11.242 24.100 1.00 50.47 85 GLN A C 1
ATOM 670 O O . GLN A 1 85 ? 16.762 11.844 23.028 1.00 50.47 85 GLN A O 1
ATOM 675 N N . ARG A 1 86 ? 17.471 10.155 24.304 1.00 54.09 86 ARG A N 1
ATOM 676 C CA . ARG A 1 86 ? 18.150 9.528 23.168 1.00 54.09 86 ARG A CA 1
ATOM 677 C C . ARG A 1 86 ? 17.125 8.652 22.438 1.00 54.09 86 ARG A C 1
ATOM 679 O O . ARG A 1 86 ? 16.494 7.817 23.083 1.00 54.09 86 ARG A O 1
ATOM 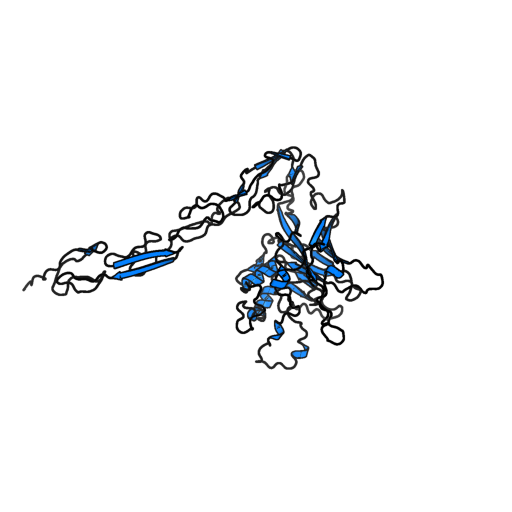686 N N . PRO A 1 87 ? 16.873 8.886 21.138 1.00 53.69 87 PRO A N 1
ATOM 687 C CA . PRO A 1 87 ? 16.112 7.936 20.340 1.00 53.69 87 PRO A CA 1
ATOM 688 C C . PRO A 1 87 ? 16.867 6.604 20.337 1.00 53.69 87 PRO A C 1
ATOM 690 O O . PRO A 1 87 ? 18.093 6.604 20.220 1.00 53.69 87 PRO A O 1
ATOM 693 N N . HIS A 1 88 ? 16.148 5.486 20.481 1.00 54.50 88 HIS A N 1
ATOM 694 C CA . HIS A 1 88 ? 16.770 4.161 20.430 1.00 54.50 88 HIS A CA 1
ATOM 695 C C . HIS A 1 88 ? 17.544 3.993 19.117 1.00 54.50 88 HIS A C 1
ATOM 697 O O . HIS A 1 88 ? 17.048 4.363 18.046 1.00 54.50 88 HIS A O 1
ATOM 703 N N . ALA A 1 89 ? 18.757 3.443 19.205 1.00 48.47 89 ALA A N 1
ATOM 704 C CA . ALA A 1 89 ? 19.479 2.981 18.032 1.00 48.47 89 ALA A CA 1
ATOM 705 C C . ALA A 1 89 ? 18.695 1.806 17.433 1.00 48.47 89 ALA A C 1
ATOM 707 O O . ALA A 1 89 ? 18.426 0.837 18.132 1.00 48.47 89 ALA A O 1
ATOM 708 N N . ASN A 1 90 ? 18.328 1.924 16.157 1.00 55.53 90 ASN A N 1
ATOM 709 C CA . ASN A 1 90 ? 17.488 0.997 15.392 1.00 55.53 90 ASN A CA 1
ATOM 710 C C . ASN A 1 90 ? 16.009 1.054 15.771 1.00 55.53 90 ASN A C 1
ATOM 712 O O . ASN A 1 90 ? 15.551 0.484 16.755 1.00 55.53 90 ASN A O 1
ATOM 716 N N . GLN A 1 91 ? 15.233 1.710 14.919 1.00 59.47 91 GLN A N 1
ATOM 717 C CA . GLN A 1 91 ? 13.787 1.815 15.074 1.00 59.47 91 GLN A CA 1
ATOM 718 C C . GLN A 1 91 ? 13.054 0.906 14.084 1.00 59.47 91 GLN A C 1
ATOM 720 O O . GLN A 1 91 ? 11.874 1.115 13.858 1.00 59.47 91 GLN A O 1
ATOM 725 N N . PHE A 1 92 ? 13.720 -0.100 13.502 1.00 52.34 92 PHE A N 1
ATOM 726 C CA . PHE A 1 92 ? 13.206 -0.887 12.373 1.00 52.34 92 PHE A CA 1
ATOM 727 C C . PHE A 1 92 ? 11.773 -1.436 12.556 1.00 52.34 92 PHE A C 1
ATOM 729 O O . PHE A 1 92 ? 10.970 -1.272 11.639 1.00 52.34 92 PHE A O 1
ATOM 736 N N . PRO A 1 93 ? 11.368 -1.993 13.718 1.00 59.38 93 PRO A N 1
ATOM 737 C CA . PRO A 1 93 ? 10.017 -2.539 13.860 1.00 59.38 93 PRO A CA 1
ATOM 738 C C . PRO A 1 93 ? 8.969 -1.523 14.379 1.00 59.38 93 PRO A C 1
ATOM 740 O O . PRO A 1 93 ? 7.770 -1.782 14.260 1.00 59.38 93 PRO A O 1
ATOM 743 N N . LYS A 1 94 ? 9.403 -0.377 14.944 1.00 67.06 94 LYS A N 1
ATOM 744 C CA . LYS A 1 94 ? 8.599 0.725 15.542 1.00 67.06 94 LYS A CA 1
ATOM 745 C C . LYS A 1 94 ? 7.475 0.306 16.507 1.00 67.06 94 LYS A C 1
ATOM 747 O O . LYS A 1 94 ? 6.454 0.994 16.588 1.00 67.06 94 LYS A O 1
ATOM 752 N N . TRP A 1 95 ? 7.646 -0.789 17.246 1.00 80.75 95 TRP A N 1
ATOM 753 C CA . TRP A 1 95 ? 6.710 -1.174 18.306 1.00 80.75 95 TRP A CA 1
ATOM 754 C C . TRP A 1 95 ? 6.830 -0.254 19.523 1.00 80.75 95 TRP A C 1
ATOM 756 O O . TRP A 1 95 ? 7.924 0.133 19.931 1.00 80.75 95 TRP A O 1
ATOM 766 N N . VAL A 1 96 ? 5.680 0.099 20.093 1.00 75.06 96 VAL A N 1
ATOM 767 C CA . VAL A 1 96 ? 5.557 0.665 21.433 1.00 75.06 96 VAL A CA 1
ATOM 768 C C . VAL A 1 96 ? 5.213 -0.475 22.379 1.00 75.06 96 VAL A C 1
ATOM 770 O O . VAL A 1 96 ? 4.156 -1.083 22.223 1.00 75.06 96 VAL A O 1
ATOM 773 N N . GLU A 1 97 ? 6.088 -0.747 23.340 1.00 74.69 97 GLU A N 1
ATOM 774 C CA . GLU A 1 97 ? 5.983 -1.891 24.248 1.00 74.69 97 GLU A CA 1
ATOM 775 C C . GLU A 1 97 ? 6.742 -1.655 25.571 1.00 74.69 97 GLU A C 1
ATOM 777 O O . GLU A 1 97 ? 7.553 -0.729 25.704 1.00 74.69 97 GLU A O 1
ATOM 782 N N . ALA A 1 98 ? 6.445 -2.467 26.588 1.00 67.62 98 ALA A N 1
ATOM 783 C CA . ALA A 1 98 ? 7.059 -2.354 27.908 1.00 67.62 98 ALA A CA 1
ATOM 784 C C . ALA A 1 98 ? 8.509 -2.881 27.984 1.00 67.62 98 ALA A C 1
ATOM 786 O O . ALA A 1 98 ? 9.323 -2.170 28.593 1.00 67.62 98 ALA A O 1
ATOM 787 N N . PRO A 1 99 ? 8.864 -4.051 27.402 1.00 61.38 99 PRO A N 1
ATOM 788 C CA . PRO A 1 99 ? 10.169 -4.685 27.618 1.00 61.38 99 PRO A CA 1
ATOM 789 C C . PRO A 1 99 ? 11.370 -3.867 27.128 1.00 61.38 99 PRO A C 1
ATOM 791 O O . PRO A 1 99 ? 12.338 -3.714 27.870 1.00 61.38 99 PRO A O 1
ATOM 794 N N . SER A 1 100 ? 11.310 -3.282 25.927 1.00 56.53 100 SER A N 1
ATOM 795 C CA . SER A 1 100 ? 12.413 -2.478 25.358 1.00 56.53 100 SER A CA 1
ATOM 796 C C . SER A 1 100 ? 12.542 -1.058 25.922 1.00 56.53 100 SER A C 1
ATOM 798 O O . SER A 1 100 ? 13.471 -0.330 25.573 1.00 56.53 100 SER A O 1
ATOM 800 N N . GLY A 1 101 ? 11.606 -0.610 26.765 1.00 61.84 101 GLY A N 1
ATOM 801 C CA . GLY A 1 101 ? 11.548 0.785 27.215 1.00 61.84 101 GLY A CA 1
ATOM 802 C C . GLY A 1 101 ? 11.028 1.772 26.158 1.00 61.84 101 GLY A C 1
ATOM 803 O O . GLY A 1 101 ? 10.849 2.955 26.480 1.00 61.84 101 GLY A O 1
ATOM 804 N N . ALA A 1 102 ? 10.703 1.292 24.951 1.00 70.25 102 ALA A N 1
ATOM 805 C CA . ALA A 1 102 ? 10.092 2.033 23.853 1.00 70.25 102 ALA A CA 1
ATOM 806 C C . ALA A 1 102 ? 8.625 2.380 24.158 1.00 70.25 102 ALA A C 1
ATOM 808 O O . ALA A 1 102 ? 7.684 1.762 23.671 1.00 70.25 102 ALA A O 1
ATOM 809 N N . ARG A 1 103 ? 8.403 3.399 24.991 1.00 77.12 103 ARG A N 1
ATOM 810 C CA . ARG A 1 103 ? 7.062 3.706 25.522 1.00 77.12 103 ARG A CA 1
ATOM 811 C C . ARG A 1 103 ? 6.269 4.718 24.719 1.00 77.12 103 ARG A C 1
ATOM 813 O O . ARG A 1 103 ? 5.111 4.965 25.049 1.00 77.12 103 ARG A O 1
ATOM 820 N N . SER A 1 104 ? 6.847 5.344 23.700 1.00 82.75 104 SER A N 1
ATOM 821 C CA . SER A 1 104 ? 6.089 6.245 22.837 1.00 82.75 104 SER A CA 1
ATOM 822 C C . SER A 1 104 ? 6.686 6.351 21.445 1.00 82.75 104 SER A C 1
ATOM 824 O O . SER A 1 104 ? 7.899 6.388 21.301 1.00 82.75 104 SER A O 1
ATOM 826 N N . VAL A 1 105 ? 5.830 6.480 20.435 1.00 83.75 105 VAL A N 1
ATOM 827 C CA . VAL A 1 105 ? 6.200 6.914 19.084 1.00 83.75 105 VAL A CA 1
ATOM 828 C C . VAL A 1 105 ? 5.583 8.284 18.823 1.00 83.75 105 VAL A C 1
ATOM 830 O O . VAL A 1 105 ? 4.415 8.494 19.144 1.00 83.75 105 VAL A O 1
ATOM 833 N N . ARG A 1 106 ? 6.342 9.210 18.234 1.00 85.69 106 ARG A N 1
ATOM 834 C CA . ARG A 1 106 ? 5.897 10.551 17.809 1.00 85.69 106 ARG A CA 1
ATOM 835 C C . ARG A 1 106 ? 6.208 10.785 16.335 1.00 85.69 106 ARG A C 1
ATOM 837 O O . ARG A 1 106 ? 6.849 9.953 15.703 1.00 85.69 106 ARG A O 1
ATOM 844 N N . ASN A 1 107 ? 5.832 11.952 15.811 1.00 86.50 107 ASN A N 1
ATOM 845 C CA . ASN A 1 107 ? 6.100 12.339 14.422 1.00 86.50 107 ASN A CA 1
ATOM 846 C C . ASN A 1 107 ? 5.448 11.374 13.413 1.00 86.50 107 ASN A C 1
ATOM 848 O O . ASN A 1 107 ? 6.040 11.061 12.384 1.00 86.50 107 ASN A O 1
ATOM 852 N N . LEU A 1 108 ? 4.256 10.867 13.741 1.00 87.25 108 LEU A N 1
ATOM 853 C CA . LEU A 1 108 ? 3.481 9.933 12.921 1.00 87.25 108 LEU A CA 1
ATOM 854 C C . LEU A 1 108 ? 2.997 10.568 11.614 1.00 87.25 108 LEU A C 1
ATOM 856 O O . LEU A 1 108 ? 2.651 9.848 10.687 1.00 87.25 108 LEU A O 1
ATOM 860 N N . GLN A 1 109 ? 2.942 11.901 11.549 1.00 88.81 109 GLN A N 1
ATOM 861 C CA . GLN A 1 109 ? 2.568 12.651 10.349 1.00 88.81 109 GLN A CA 1
ATOM 862 C C . GLN A 1 109 ? 3.702 12.737 9.325 1.00 88.81 109 GLN A C 1
ATOM 864 O O . GLN A 1 109 ? 3.547 13.397 8.306 1.00 88.81 109 GLN A O 1
ATOM 869 N N . PHE A 1 110 ? 4.853 12.126 9.606 1.00 88.06 110 PHE A N 1
ATOM 870 C CA . PHE A 1 110 ? 5.990 12.101 8.702 1.00 88.06 110 PHE A CA 1
ATOM 871 C C . PHE A 1 110 ? 6.394 10.673 8.371 1.00 88.06 110 PHE A C 1
ATOM 873 O O . PHE A 1 110 ? 6.329 9.783 9.216 1.00 88.06 110 PHE A O 1
ATOM 880 N N . ARG A 1 111 ? 6.868 10.495 7.145 1.00 86.31 111 ARG A N 1
ATOM 881 C CA . ARG A 1 111 ? 7.384 9.262 6.564 1.00 86.31 111 ARG A CA 1
ATOM 882 C C . ARG A 1 111 ? 8.765 9.500 5.965 1.00 86.31 111 ARG A C 1
ATOM 884 O O . ARG A 1 111 ? 9.255 10.632 5.947 1.00 86.31 111 ARG A O 1
ATOM 891 N N . LEU A 1 112 ? 9.397 8.422 5.522 1.00 82.94 112 LEU A N 1
ATOM 892 C CA . LEU A 1 112 ? 10.638 8.473 4.756 1.00 82.94 112 LEU A CA 1
ATOM 893 C C . LEU A 1 112 ? 10.317 8.164 3.300 1.00 82.94 112 LEU A C 1
ATOM 895 O O . LEU A 1 112 ? 9.623 7.188 3.030 1.00 82.94 112 LEU A O 1
ATOM 899 N N . ASP A 1 113 ? 10.827 8.979 2.383 1.00 83.12 113 ASP A N 1
ATOM 900 C CA . ASP A 1 113 ? 10.821 8.640 0.961 1.00 83.12 113 ASP A CA 1
ATOM 901 C C . ASP A 1 113 ? 11.960 7.655 0.611 1.00 83.12 113 ASP A C 1
ATOM 903 O O . ASP A 1 113 ? 12.791 7.280 1.451 1.00 83.12 113 ASP A O 1
ATOM 907 N N . ASP A 1 114 ? 12.055 7.274 -0.664 1.00 80.38 114 ASP A N 1
ATOM 908 C CA . ASP A 1 114 ? 13.108 6.380 -1.169 1.00 80.38 114 ASP A CA 1
ATOM 909 C C . ASP A 1 114 ? 14.529 6.943 -0.967 1.00 80.38 114 ASP A C 1
ATOM 911 O O . ASP A 1 114 ? 15.517 6.203 -0.942 1.00 80.38 114 ASP A O 1
ATOM 915 N N . ARG A 1 115 ? 14.671 8.260 -0.765 1.00 82.50 115 ARG A N 1
ATOM 916 C CA . ARG A 1 115 ? 15.948 8.942 -0.489 1.00 82.50 115 ARG A CA 1
ATOM 917 C C . ARG A 1 115 ? 16.241 9.040 1.008 1.00 82.50 115 ARG A C 1
ATOM 919 O O . ARG A 1 115 ? 17.404 9.179 1.399 1.00 82.50 115 ARG A O 1
ATOM 926 N N . GLY A 1 116 ? 15.238 8.809 1.849 1.00 76.38 116 GLY A N 1
ATOM 927 C CA . GLY A 1 116 ? 15.321 8.826 3.308 1.00 76.38 116 GLY A CA 1
ATOM 928 C C . GLY A 1 116 ? 15.143 10.226 3.841 1.00 76.38 116 GLY A C 1
ATOM 929 O O . GLY A 1 116 ? 15.570 10.523 4.958 1.00 76.38 116 GLY A O 1
ATOM 930 N N . GLU A 1 117 ? 14.566 11.084 3.011 1.00 84.50 117 GLU A N 1
ATOM 931 C CA . GLU A 1 117 ? 14.158 12.405 3.395 1.00 84.50 117 GLU A CA 1
ATOM 932 C C . GLU A 1 117 ? 12.795 12.321 4.059 1.00 84.50 117 GLU A C 1
ATOM 934 O O . GLU A 1 117 ? 11.925 11.514 3.719 1.00 84.50 117 GLU A O 1
ATOM 939 N N . ARG A 1 118 ? 12.640 13.166 5.071 1.00 87.25 118 ARG A N 1
ATOM 940 C CA . ARG A 1 118 ? 11.393 13.287 5.804 1.00 87.25 118 ARG A CA 1
ATOM 941 C C . ARG A 1 118 ? 10.370 13.965 4.902 1.00 87.25 118 ARG A C 1
ATOM 943 O O . ARG A 1 118 ? 10.517 15.146 4.594 1.00 87.25 118 ARG A O 1
ATOM 950 N N . VAL A 1 119 ? 9.304 13.248 4.586 1.00 88.50 119 VAL A N 1
ATOM 951 C CA . VAL A 1 119 ? 8.142 13.765 3.857 1.00 88.50 119 VAL A CA 1
ATOM 952 C C . VAL A 1 119 ? 6.898 13.676 4.742 1.00 88.50 119 VAL A C 1
ATOM 954 O O . VAL A 1 119 ? 6.865 12.843 5.651 1.00 88.50 119 VAL A O 1
ATOM 957 N N . PRO A 1 120 ? 5.887 14.538 4.571 1.00 87.50 120 PRO A N 1
ATOM 958 C CA . PRO A 1 120 ? 4.589 14.326 5.202 1.00 87.50 120 PRO A CA 1
ATOM 959 C C . PRO A 1 120 ? 4.011 12.958 4.816 1.00 87.50 120 PRO A C 1
ATOM 961 O O . PRO A 1 120 ? 4.212 12.480 3.700 1.00 87.50 120 PRO A O 1
ATOM 964 N N . ALA A 1 121 ? 3.314 12.305 5.744 1.00 84.00 121 ALA A N 1
ATOM 965 C CA . ALA A 1 121 ? 2.504 11.145 5.402 1.00 84.00 121 ALA A CA 1
ATOM 966 C C . ALA A 1 121 ? 1.361 11.583 4.463 1.00 84.00 121 ALA A C 1
ATOM 968 O O . ALA A 1 121 ? 0.913 12.728 4.578 1.00 84.00 121 ALA A O 1
ATOM 969 N N . PRO A 1 122 ? 0.871 10.698 3.573 1.00 81.69 122 PRO A N 1
ATOM 970 C CA . PRO A 1 122 ? -0.297 10.990 2.747 1.00 81.69 122 PRO A CA 1
ATOM 971 C C . PRO A 1 122 ? -1.437 11.559 3.595 1.00 81.69 122 PRO A C 1
ATOM 973 O O . PRO A 1 122 ? -1.727 11.038 4.674 1.00 81.69 122 PRO A O 1
ATOM 976 N N . ASP A 1 123 ? -2.019 12.665 3.133 1.00 82.69 123 ASP A N 1
ATOM 977 C CA . ASP A 1 123 ? -3.126 13.371 3.790 1.00 82.69 123 ASP A CA 1
ATOM 978 C C . ASP A 1 123 ? -2.815 13.922 5.198 1.00 82.69 123 ASP A C 1
ATOM 980 O O . ASP A 1 123 ? -3.721 14.269 5.960 1.00 82.69 123 ASP A O 1
ATOM 984 N N . ALA A 1 124 ? -1.532 14.042 5.564 1.00 82.81 124 ALA A N 1
ATOM 985 C CA . ALA A 1 124 ? -1.095 14.526 6.875 1.00 82.81 124 ALA A CA 1
ATOM 986 C C . ALA A 1 124 ? -0.381 15.894 6.840 1.00 82.81 124 ALA A C 1
ATOM 988 O O . ALA A 1 124 ? 0.140 16.336 7.868 1.00 82.81 124 ALA A O 1
ATOM 989 N N . ASP A 1 125 ? -0.380 16.597 5.702 1.00 79.81 125 ASP A N 1
ATOM 990 C CA . ASP A 1 125 ? 0.326 17.879 5.506 1.00 79.81 125 ASP A CA 1
ATOM 991 C C . ASP A 1 125 ? -0.064 18.960 6.523 1.00 79.81 125 ASP A C 1
ATOM 993 O O . ASP A 1 125 ? 0.763 19.763 6.958 1.00 79.81 125 ASP A O 1
ATOM 997 N N . GLN A 1 126 ? -1.335 18.970 6.926 1.00 75.25 126 GLN A N 1
ATOM 998 C CA . GLN A 1 126 ? -1.899 19.940 7.870 1.00 75.25 126 GLN A CA 1
ATOM 999 C C . GLN A 1 126 ? -2.019 19.378 9.292 1.00 75.25 126 GLN A C 1
ATOM 1001 O O . GLN A 1 126 ? -2.601 20.009 10.178 1.00 75.25 126 GLN A O 1
ATOM 1006 N N . TRP A 1 127 ? -1.489 18.177 9.535 1.00 81.50 127 TRP A N 1
ATOM 1007 C CA . TRP A 1 127 ? -1.698 17.482 10.793 1.00 81.50 127 TRP A CA 1
ATOM 1008 C C . TRP A 1 127 ? -0.901 18.119 11.930 1.00 81.50 127 TRP A C 1
ATOM 1010 O O . TRP A 1 127 ? 0.304 18.364 11.818 1.00 81.50 127 TRP A O 1
ATOM 1020 N N . MET A 1 128 ? -1.560 18.359 13.068 1.00 73.00 128 MET A N 1
ATOM 1021 C CA . MET A 1 128 ? -0.908 19.010 14.207 1.00 73.00 128 MET A CA 1
ATOM 1022 C C . MET A 1 128 ? 0.326 18.230 14.686 1.00 73.00 128 MET A C 1
ATOM 1024 O O . MET A 1 128 ? 0.368 16.993 14.675 1.00 73.00 128 MET A O 1
ATOM 1028 N N . SER A 1 129 ? 1.314 18.976 15.185 1.00 69.62 129 SER A N 1
ATOM 1029 C CA . SER A 1 129 ? 2.608 18.450 15.631 1.00 69.62 129 SER A CA 1
ATOM 1030 C C . SER A 1 129 ? 2.532 17.524 16.851 1.00 69.62 129 SER A C 1
ATOM 1032 O O . SER A 1 129 ? 3.425 16.700 17.039 1.00 69.62 129 SER A O 1
ATOM 1034 N N . GLU A 1 130 ? 1.469 17.600 17.659 1.00 82.69 130 GLU A N 1
ATOM 1035 C CA . GLU A 1 130 ? 1.273 16.741 18.833 1.00 82.69 130 GLU A CA 1
ATOM 1036 C C . GLU A 1 130 ? 0.511 15.452 18.505 1.00 82.69 130 GLU A C 1
ATOM 1038 O O . GLU A 1 130 ? -0.624 15.254 18.942 1.00 82.69 130 GLU A O 1
ATOM 1043 N N . ASN A 1 131 ? 1.141 14.552 17.756 1.00 87.25 131 ASN A N 1
ATOM 1044 C CA . ASN A 1 131 ? 0.625 13.204 17.530 1.00 87.25 131 ASN A CA 1
ATOM 1045 C C . ASN A 1 131 ? 1.560 12.143 18.116 1.00 87.25 131 ASN A C 1
ATOM 1047 O O . ASN A 1 131 ? 2.787 12.276 18.063 1.00 87.25 131 ASN A O 1
ATOM 1051 N N . TYR A 1 132 ? 0.974 11.112 18.730 1.00 88.56 132 TYR A N 1
ATOM 1052 C CA . TYR A 1 132 ? 1.745 10.012 19.299 1.00 88.56 132 TYR A CA 1
ATOM 1053 C C . TYR A 1 132 ? 0.941 8.735 19.534 1.00 88.56 132 TYR A C 1
ATOM 1055 O O . TYR A 1 132 ? -0.277 8.756 19.723 1.00 88.56 132 TYR A O 1
ATOM 1063 N N . ILE A 1 133 ? 1.684 7.633 19.610 1.00 89.69 133 ILE A N 1
ATOM 1064 C CA . ILE A 1 133 ? 1.295 6.382 20.264 1.00 89.69 133 ILE A CA 1
ATOM 1065 C C . ILE A 1 133 ? 2.085 6.325 21.570 1.00 89.69 133 ILE A C 1
ATOM 1067 O O . ILE A 1 133 ? 3.262 6.695 21.596 1.00 89.69 133 ILE A O 1
ATOM 1071 N N . ARG A 1 134 ? 1.461 5.931 22.674 1.00 88.44 134 ARG A N 1
ATOM 1072 C CA . ARG A 1 134 ? 2.131 5.842 23.970 1.00 88.44 134 ARG A CA 1
ATOM 1073 C C . ARG A 1 134 ? 1.604 4.668 24.772 1.00 88.44 134 ARG A C 1
ATOM 1075 O O . ARG A 1 134 ? 0.398 4.542 24.921 1.00 88.44 134 ARG A O 1
ATOM 1082 N N . LEU A 1 135 ? 2.510 3.881 25.333 1.00 84.88 135 LEU A N 1
ATOM 1083 C CA . LEU A 1 135 ? 2.190 2.857 26.311 1.00 84.88 135 LEU A CA 1
ATOM 1084 C C . LEU A 1 135 ? 2.204 3.464 27.717 1.00 84.88 135 LEU A C 1
ATOM 1086 O O . LEU A 1 135 ? 3.235 3.897 28.245 1.00 84.88 135 LEU A O 1
ATOM 1090 N N . ASP A 1 136 ? 1.026 3.492 28.315 1.00 82.81 136 ASP A N 1
ATOM 1091 C CA . ASP A 1 136 ? 0.770 3.852 29.695 1.00 82.81 136 ASP A CA 1
ATOM 1092 C C . ASP A 1 136 ? 0.730 2.559 30.520 1.00 82.81 136 ASP A C 1
ATOM 1094 O O . ASP A 1 136 ? -0.302 1.904 30.644 1.00 82.81 136 ASP A O 1
ATOM 1098 N N . THR A 1 137 ? 1.884 2.159 31.062 1.00 69.69 137 THR A N 1
ATOM 1099 C CA . THR A 1 137 ? 1.937 1.041 32.017 1.00 69.69 137 THR A CA 1
ATOM 1100 C C . THR A 1 137 ? 1.329 1.477 33.347 1.00 69.69 137 THR A C 1
ATOM 1102 O O . THR A 1 137 ? 1.505 2.635 33.752 1.00 69.69 137 THR A O 1
ATOM 1105 N N . SER A 1 138 ? 0.714 0.548 34.080 1.00 61.66 138 SER A N 1
ATOM 1106 C CA . SER A 1 138 ? 0.271 0.815 35.449 1.00 61.66 138 SER A CA 1
ATOM 1107 C C . SER A 1 138 ? 1.443 1.292 36.327 1.00 61.66 138 SER A C 1
ATOM 1109 O O . SER A 1 138 ? 2.609 0.926 36.135 1.00 61.66 138 SER A O 1
ATOM 1111 N N . THR A 1 139 ? 1.146 2.172 37.281 1.00 50.88 139 THR A N 1
ATOM 1112 C CA . THR A 1 139 ? 2.117 2.736 38.233 1.00 50.88 139 THR A CA 1
ATOM 1113 C C . THR A 1 139 ? 2.575 1.739 39.299 1.00 50.88 139 THR A C 1
ATOM 1115 O O . THR A 1 139 ? 3.490 2.053 40.053 1.00 50.88 139 THR A O 1
ATOM 1118 N N . GLU A 1 140 ? 1.973 0.549 39.362 1.00 52.25 140 GLU A N 1
ATOM 1119 C CA . GLU A 1 140 ? 2.124 -0.404 40.474 1.00 52.25 140 GLU A CA 1
ATOM 1120 C C . GLU A 1 140 ? 3.223 -1.458 40.276 1.00 52.25 140 GLU A C 1
ATOM 1122 O O . GLU A 1 140 ? 3.393 -2.342 41.106 1.00 52.25 140 GLU A O 1
ATOM 1127 N N . GLY A 1 141 ? 4.043 -1.326 39.232 1.00 52.81 141 GLY A N 1
ATOM 1128 C CA . GLY A 1 141 ? 5.198 -2.196 39.030 1.00 52.81 141 GLY A CA 1
ATOM 1129 C C . GLY A 1 141 ? 4.865 -3.446 38.215 1.00 52.81 141 GLY A C 1
ATOM 1130 O O . GLY A 1 141 ? 4.244 -4.387 38.688 1.00 52.81 141 GLY A O 1
ATOM 1131 N N . ARG A 1 142 ? 5.363 -3.435 36.975 1.00 54.69 142 ARG A N 1
ATOM 1132 C CA . ARG A 1 142 ? 5.570 -4.544 36.021 1.00 54.69 142 ARG A CA 1
ATOM 1133 C C . ARG A 1 142 ? 4.384 -5.431 35.601 1.00 54.69 142 ARG A C 1
ATOM 1135 O O . ARG A 1 142 ? 4.531 -6.048 34.559 1.00 54.69 142 ARG A O 1
ATOM 1142 N N . PHE A 1 143 ? 3.249 -5.483 36.301 1.00 58.56 143 PHE A N 1
ATOM 1143 C CA . PHE A 1 143 ? 2.205 -6.484 36.004 1.00 58.56 143 PHE A CA 1
ATOM 1144 C C . PHE A 1 143 ? 0.766 -5.960 36.158 1.00 58.56 143 PHE A C 1
ATOM 1146 O O . PHE A 1 143 ? -0.027 -6.503 36.923 1.00 58.56 143 PHE A O 1
ATOM 1153 N N . GLY A 1 144 ? 0.413 -4.880 35.458 1.00 58.53 144 GLY A N 1
ATOM 1154 C CA . GLY A 1 144 ? -0.962 -4.364 35.434 1.00 58.53 144 GLY A CA 1
ATOM 1155 C C . GLY A 1 144 ? -1.485 -4.168 34.014 1.00 58.53 144 GLY A C 1
ATOM 1156 O O . GLY A 1 144 ? -0.692 -4.227 33.078 1.00 58.53 144 GLY A O 1
ATOM 1157 N N . PRO A 1 145 ? -2.804 -3.942 33.852 1.00 63.72 145 PRO A N 1
ATOM 1158 C CA . PRO A 1 145 ? -3.429 -3.770 32.547 1.00 63.72 145 PRO A CA 1
ATOM 1159 C C . PRO A 1 145 ? -2.688 -2.709 31.739 1.00 63.72 145 PRO A C 1
ATOM 1161 O O . PRO A 1 145 ? -2.476 -1.578 32.194 1.00 63.72 145 PRO A O 1
ATOM 1164 N N . GLU A 1 146 ? -2.267 -3.098 30.543 1.00 83.19 146 GLU A N 1
ATOM 1165 C CA . GLU A 1 146 ? -1.511 -2.233 29.656 1.00 83.19 146 GLU A CA 1
ATOM 1166 C C . GLU A 1 146 ? -2.467 -1.367 28.845 1.00 83.19 146 GLU A C 1
ATOM 1168 O O . GLU A 1 146 ? -3.424 -1.853 28.237 1.00 83.19 146 GLU A O 1
ATOM 1173 N N . THR A 1 147 ? -2.226 -0.057 28.846 1.00 89.62 147 THR A N 1
ATOM 1174 C CA . THR A 1 147 ? -3.007 0.881 28.041 1.00 89.62 147 THR A CA 1
ATOM 1175 C C . THR A 1 147 ? -2.127 1.495 26.972 1.00 89.62 147 THR A C 1
ATOM 1177 O O . THR A 1 147 ? -1.143 2.158 27.281 1.00 89.62 147 THR A O 1
ATOM 1180 N N . VAL A 1 148 ? -2.510 1.351 25.708 1.00 91.25 148 VAL A N 1
ATOM 1181 C CA . VAL A 1 148 ? -1.914 2.113 24.611 1.00 91.25 148 VAL A CA 1
ATOM 1182 C C . VAL A 1 148 ? -2.820 3.287 24.258 1.00 91.25 148 VAL A C 1
ATOM 1184 O O . VAL A 1 148 ? -3.956 3.116 23.817 1.00 91.25 148 VAL A O 1
ATOM 1187 N N . THR A 1 149 ? -2.297 4.498 24.402 1.00 91.69 149 THR A N 1
ATOM 1188 C CA . THR A 1 149 ? -2.957 5.752 24.044 1.00 91.69 149 THR A CA 1
ATOM 1189 C C . THR A 1 149 ? -2.506 6.232 22.667 1.00 91.69 149 THR A C 1
ATOM 1191 O O . THR A 1 149 ? -1.317 6.394 22.399 1.00 91.69 149 THR A O 1
ATOM 1194 N N . PHE A 1 150 ? -3.479 6.552 21.820 1.00 92.62 150 PHE A N 1
ATOM 1195 C CA . PHE A 1 150 ? -3.313 7.135 20.492 1.00 92.62 150 PHE A CA 1
ATOM 1196 C C . PHE A 1 150 ? -3.864 8.562 20.511 1.00 92.62 150 PHE A C 1
ATOM 1198 O O . PHE A 1 150 ? -5.080 8.764 20.668 1.00 92.62 150 PHE A O 1
ATOM 1205 N N . ARG A 1 151 ? -2.988 9.561 20.376 1.00 89.69 151 ARG A N 1
ATOM 1206 C CA . ARG A 1 151 ? -3.370 10.979 20.379 1.00 89.69 151 ARG A CA 1
ATOM 1207 C C . ARG A 1 151 ? -3.132 11.601 19.014 1.00 89.69 151 ARG A C 1
ATOM 1209 O O . ARG A 1 151 ? -2.027 11.504 18.489 1.00 89.69 151 ARG A O 1
ATOM 1216 N N . ASN A 1 152 ? -4.171 12.276 18.513 1.00 88.19 152 ASN A N 1
ATOM 1217 C CA . ASN A 1 152 ? -4.172 13.005 17.246 1.00 88.19 152 ASN A CA 1
ATOM 1218 C C . ASN A 1 152 ? -3.515 12.192 16.124 1.00 88.19 152 ASN A C 1
ATOM 1220 O O . ASN A 1 152 ? -2.547 12.617 15.510 1.00 88.19 152 ASN A O 1
ATOM 1224 N N . THR A 1 153 ? -3.965 10.963 15.943 1.00 89.25 153 THR A N 1
ATOM 1225 C CA . THR A 1 153 ? -3.305 9.997 15.074 1.00 89.25 153 THR A CA 1
ATOM 1226 C C . THR A 1 153 ? -3.636 10.307 13.608 1.00 89.25 153 THR A C 1
ATOM 1228 O O . THR A 1 153 ? -4.826 10.380 13.308 1.00 89.25 153 THR A O 1
ATOM 1231 N N . PRO A 1 154 ? -2.634 10.543 12.735 1.00 91.38 154 PRO A N 1
ATOM 1232 C CA . PRO A 1 154 ? -2.863 10.882 11.328 1.00 91.38 154 PRO A CA 1
ATOM 1233 C C . PRO A 1 154 ? -3.459 9.711 10.533 1.00 91.38 154 PRO A C 1
ATOM 1235 O O . PRO A 1 154 ? -3.586 8.608 11.074 1.00 91.38 154 PRO A O 1
ATOM 1238 N N . PRO A 1 155 ? -3.828 9.929 9.259 1.00 92.19 155 PRO A N 1
ATOM 1239 C CA . PRO A 1 155 ? -4.308 8.863 8.399 1.00 92.19 155 PRO A CA 1
ATOM 1240 C C . PRO A 1 155 ? -3.277 7.741 8.251 1.00 92.19 155 PRO A C 1
ATOM 1242 O O . PRO A 1 155 ? -2.067 7.976 8.163 1.00 92.19 155 PRO A O 1
ATOM 1245 N N . GLY A 1 156 ? -3.755 6.499 8.256 1.00 92.38 156 GLY A N 1
ATOM 1246 C CA . GLY A 1 156 ? -2.915 5.313 8.165 1.00 92.38 156 GLY A CA 1
ATOM 1247 C C . GLY A 1 156 ? -3.454 4.100 8.916 1.00 92.38 156 GLY A C 1
ATOM 1248 O O . GLY A 1 156 ? -4.553 4.102 9.472 1.00 92.38 156 GLY A O 1
ATOM 1249 N N . ILE A 1 157 ? -2.643 3.041 8.921 1.00 93.81 157 ILE A N 1
ATOM 1250 C CA . ILE A 1 157 ? -2.952 1.757 9.553 1.00 93.81 157 ILE A CA 1
ATOM 1251 C C . ILE A 1 157 ? -2.093 1.588 10.805 1.00 93.81 157 ILE A C 1
ATOM 1253 O O . ILE A 1 157 ? -0.867 1.718 10.762 1.00 93.81 157 ILE A O 1
ATOM 1257 N N . TYR A 1 158 ? -2.741 1.243 11.912 1.00 94.69 158 TYR A N 1
ATOM 1258 C CA . TYR A 1 158 ? -2.118 1.011 13.209 1.00 94.69 158 TYR A CA 1
ATOM 1259 C C . TYR A 1 158 ? -2.368 -0.425 13.648 1.00 94.69 158 TYR A C 1
ATOM 1261 O O . TYR A 1 158 ? -3.513 -0.862 13.706 1.00 94.69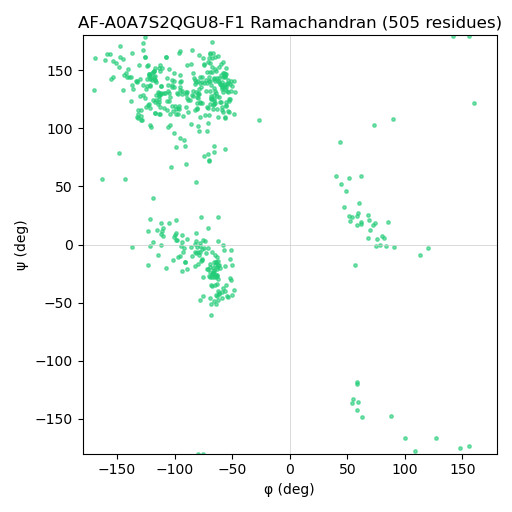 158 TYR A O 1
ATOM 1269 N N . GLN A 1 159 ? -1.313 -1.178 13.944 1.00 95.00 159 GLN A N 1
ATOM 1270 C CA . GLN A 1 159 ? -1.439 -2.578 14.359 1.00 95.00 159 GLN A CA 1
ATOM 1271 C C . GLN A 1 159 ? -1.449 -2.667 15.882 1.00 95.00 159 GLN A C 1
ATOM 1273 O O . GLN A 1 159 ? -0.641 -2.004 16.533 1.00 95.00 159 GLN A O 1
ATOM 1278 N N . LEU A 1 160 ? -2.358 -3.478 16.424 1.00 95.19 160 LEU A N 1
ATOM 1279 C CA . LEU A 1 160 ? -2.439 -3.833 17.838 1.00 95.19 160 LEU A CA 1
ATOM 1280 C C . LEU A 1 160 ? -2.133 -5.322 17.988 1.00 95.19 160 LEU A C 1
ATOM 1282 O O . LEU A 1 160 ? -2.745 -6.153 17.317 1.00 95.19 160 LEU A O 1
ATOM 1286 N N . VAL A 1 161 ? -1.200 -5.654 18.872 1.00 94.00 161 VAL A N 1
ATOM 1287 C CA . VAL A 1 161 ? -0.753 -7.029 19.117 1.00 94.00 161 VAL A CA 1
ATOM 1288 C C . VAL A 1 161 ? -0.706 -7.272 20.617 1.00 94.00 161 VAL A C 1
ATOM 1290 O O . VAL A 1 161 ? -0.306 -6.391 21.365 1.00 94.00 161 VAL A O 1
ATOM 1293 N N . VAL A 1 162 ? -1.104 -8.460 21.062 1.00 92.56 162 VAL A N 1
ATOM 1294 C CA . VAL A 1 162 ? -0.825 -8.925 22.426 1.00 92.56 162 VAL A CA 1
ATOM 1295 C C . VAL A 1 162 ? 0.289 -9.950 22.352 1.00 92.56 162 VAL A C 1
ATOM 1297 O O . VAL A 1 162 ? 0.232 -10.877 21.543 1.00 92.56 162 VAL A O 1
ATOM 1300 N N . ASN A 1 163 ? 1.302 -9.778 23.189 1.00 89.38 163 ASN A N 1
ATOM 1301 C CA . ASN A 1 163 ? 2.444 -10.669 23.274 1.00 89.38 163 ASN A CA 1
ATOM 1302 C C . ASN A 1 163 ? 2.574 -11.240 24.686 1.00 89.38 163 ASN A C 1
ATOM 1304 O O . ASN A 1 163 ? 2.465 -10.522 25.675 1.00 89.38 163 ASN A O 1
ATOM 1308 N N . LYS A 1 164 ? 2.867 -12.536 24.769 1.00 86.44 164 LYS A N 1
ATOM 1309 C CA . LYS A 1 164 ? 3.243 -13.230 25.996 1.00 86.44 164 LYS A CA 1
ATOM 1310 C C . LYS A 1 164 ? 4.772 -13.394 26.015 1.00 86.44 164 LYS A C 1
ATOM 1312 O O . LYS A 1 164 ? 5.279 -14.330 25.387 1.00 86.44 164 LYS A O 1
ATOM 1317 N N . PRO A 1 165 ? 5.527 -12.494 26.674 1.00 76.31 165 PRO A N 1
ATOM 1318 C CA . PRO A 1 165 ? 6.979 -12.554 26.739 1.00 76.31 165 PRO A CA 1
ATOM 1319 C C . PRO A 1 165 ? 7.459 -13.888 27.320 1.00 76.31 165 PRO A C 1
ATOM 1321 O O . PRO A 1 165 ? 6.816 -14.506 28.173 1.00 76.31 165 PRO A O 1
ATOM 1324 N N . SER A 1 166 ? 8.623 -14.342 26.850 1.00 67.75 166 SER A N 1
ATOM 1325 C CA . SER A 1 166 ? 9.300 -15.487 27.455 1.00 67.75 166 SER A CA 1
ATOM 1326 C C . SER A 1 166 ? 9.751 -15.080 28.853 1.00 67.75 166 SER A C 1
ATOM 1328 O O . SER A 1 166 ? 10.595 -14.197 28.989 1.00 67.75 166 SER A O 1
ATOM 1330 N N . ILE A 1 167 ? 9.216 -15.724 29.887 1.00 61.03 167 ILE A N 1
ATOM 1331 C CA . ILE A 1 167 ? 9.720 -15.530 31.243 1.00 61.03 167 ILE A CA 1
ATOM 1332 C C . ILE A 1 167 ? 11.105 -16.182 31.283 1.00 61.03 167 ILE A C 1
ATOM 1334 O O . ILE A 1 167 ? 11.243 -17.397 31.135 1.00 61.03 167 ILE A O 1
ATOM 1338 N N . VAL A 1 168 ? 12.148 -15.364 31.401 1.00 57.16 168 VAL A N 1
ATOM 1339 C CA . VAL A 1 168 ? 13.455 -15.855 31.837 1.00 57.16 168 VAL A CA 1
ATOM 1340 C C . VAL A 1 168 ? 13.321 -16.062 33.337 1.00 57.16 168 VAL A C 1
ATOM 1342 O O . VAL A 1 168 ? 12.951 -15.127 34.053 1.00 57.16 168 VAL A O 1
ATOM 1345 N N . ASN A 1 169 ? 13.551 -17.285 33.807 1.00 54.59 169 ASN A N 1
ATOM 1346 C CA . ASN A 1 169 ? 13.506 -17.544 35.237 1.00 54.59 169 ASN A CA 1
ATOM 1347 C C . ASN A 1 169 ? 14.578 -16.691 35.947 1.00 54.59 169 ASN A C 1
ATOM 1349 O O . ASN A 1 169 ? 15.592 -16.338 35.339 1.00 54.59 169 ASN A O 1
ATOM 1353 N N . PRO A 1 170 ? 14.388 -16.337 37.232 1.00 50.72 170 PRO A N 1
ATOM 1354 C CA . PRO A 1 170 ? 15.348 -15.522 37.985 1.00 50.72 170 PRO A CA 1
ATOM 1355 C C . PRO A 1 170 ? 16.774 -16.097 38.041 1.00 50.72 170 PRO A C 1
ATOM 1357 O O . PRO A 1 170 ? 17.716 -15.370 38.342 1.00 50.72 170 PRO A O 1
ATOM 1360 N N . ASP A 1 171 ? 16.934 -17.392 37.768 1.00 63.41 171 ASP A N 1
ATOM 1361 C CA . ASP A 1 171 ? 18.207 -18.111 37.686 1.00 63.41 171 ASP A CA 1
ATOM 1362 C C . ASP A 1 171 ? 18.919 -17.959 36.325 1.00 63.41 171 ASP A C 1
ATOM 1364 O O . ASP A 1 171 ? 19.999 -18.512 36.126 1.00 63.41 171 ASP A O 1
ATOM 1368 N N . GLY A 1 172 ? 18.338 -17.205 35.385 1.00 58.12 172 GLY A N 1
ATOM 1369 C CA . GLY A 1 172 ? 18.879 -17.002 34.042 1.00 58.12 172 GLY A CA 1
ATOM 1370 C C . GLY A 1 172 ? 18.631 -18.174 33.090 1.00 58.12 172 GLY A C 1
ATOM 1371 O O . GLY A 1 172 ? 19.002 -18.090 31.916 1.00 58.12 172 GLY A O 1
ATOM 1372 N N . HIS A 1 173 ? 17.977 -19.251 33.536 1.00 61.72 173 HIS A N 1
ATOM 1373 C CA . HIS A 1 173 ? 17.569 -20.316 32.635 1.00 61.72 173 HIS A CA 1
ATOM 1374 C C . HIS A 1 173 ? 16.314 -19.889 31.871 1.00 61.72 173 HIS A C 1
ATOM 1376 O O . HIS A 1 173 ? 15.268 -19.577 32.446 1.00 61.72 173 HIS A O 1
ATOM 1382 N N . ARG A 1 174 ? 16.412 -19.876 30.534 1.00 58.56 174 ARG A N 1
ATOM 1383 C CA . ARG A 1 174 ? 15.226 -19.792 29.678 1.00 58.56 174 ARG A CA 1
ATOM 1384 C C . ARG A 1 174 ? 14.361 -20.997 30.010 1.00 58.56 174 ARG A C 1
ATOM 1386 O O . ARG A 1 174 ? 14.812 -22.131 29.849 1.00 58.56 174 ARG A O 1
ATOM 1393 N N . ASP A 1 175 ? 13.151 -20.741 30.493 1.00 55.53 175 ASP A N 1
ATOM 1394 C CA . ASP A 1 175 ? 12.202 -21.806 30.754 1.00 55.53 175 ASP A CA 1
ATOM 1395 C C . ASP A 1 175 ? 11.977 -22.574 29.443 1.00 55.53 175 ASP A C 1
ATOM 1397 O O . ASP A 1 175 ? 11.504 -22.023 28.447 1.00 55.53 175 ASP A O 1
ATOM 1401 N N . SER A 1 176 ? 12.400 -23.839 29.431 1.00 58.16 176 SER A N 1
ATOM 1402 C CA . SER A 1 176 ? 12.204 -24.758 28.303 1.00 58.16 176 SER A CA 1
ATOM 1403 C C . SER A 1 176 ? 10.761 -25.258 28.220 1.00 58.16 176 SER A C 1
ATOM 1405 O O . SER A 1 176 ? 10.441 -26.092 27.368 1.00 58.16 176 SER A O 1
ATOM 1407 N N . SER A 1 177 ? 9.883 -24.747 29.092 1.00 57.59 177 SER A N 1
ATOM 1408 C CA . SER A 1 177 ? 8.458 -25.014 29.046 1.00 57.59 177 SER A CA 1
ATOM 1409 C C . SER A 1 177 ? 7.883 -24.764 27.647 1.00 57.59 177 SER A C 1
ATOM 1411 O O . SER A 1 177 ? 8.262 -23.805 26.962 1.00 57.59 177 SER A O 1
ATOM 1413 N N . PRO A 1 178 ? 6.955 -25.633 27.202 1.00 59.47 178 PRO A N 1
ATOM 1414 C CA . PRO A 1 178 ? 6.318 -25.527 25.896 1.00 59.47 178 PRO A CA 1
ATOM 1415 C C . PRO A 1 178 ? 5.743 -24.125 25.707 1.00 59.47 178 PRO A C 1
ATOM 1417 O O . PRO A 1 178 ? 5.168 -23.579 26.646 1.00 59.47 178 PRO A O 1
ATOM 1420 N N . VAL A 1 179 ? 5.921 -23.571 24.498 1.00 62.88 179 VAL A N 1
ATOM 1421 C CA . VAL A 1 179 ? 5.472 -22.236 24.059 1.00 62.88 179 VAL A CA 1
ATOM 1422 C C . VAL A 1 179 ? 4.249 -21.791 24.857 1.00 62.88 179 VAL A C 1
ATOM 1424 O O . VAL A 1 179 ? 3.160 -22.343 24.687 1.00 62.88 179 VAL A O 1
ATOM 1427 N N . SER A 1 180 ? 4.466 -20.837 25.762 1.00 75.44 180 SER A N 1
ATOM 1428 C CA . SER A 1 180 ? 3.420 -20.230 26.569 1.00 75.44 180 SER A CA 1
ATOM 1429 C C . SER A 1 180 ? 2.358 -19.658 25.636 1.00 75.44 180 SER A C 1
ATOM 1431 O O . SER A 1 180 ? 2.600 -18.703 24.904 1.00 75.44 180 SER A O 1
ATOM 1433 N N . ASP A 1 181 ? 1.200 -20.305 25.611 1.00 86.12 181 ASP A N 1
ATOM 1434 C CA . ASP A 1 181 ? 0.120 -19.948 24.703 1.00 86.12 181 ASP A CA 1
ATOM 1435 C C . ASP A 1 181 ? -0.621 -18.731 25.264 1.00 86.12 181 ASP A C 1
ATOM 1437 O O . ASP A 1 181 ? -1.042 -18.738 26.426 1.00 86.12 181 ASP A O 1
ATOM 1441 N N . VAL A 1 182 ? -0.741 -17.683 24.452 1.00 88.50 182 VAL A N 1
ATOM 1442 C CA . VAL A 1 182 ? -1.440 -16.434 24.775 1.00 88.50 182 VAL A CA 1
ATOM 1443 C C . VAL A 1 182 ? -2.931 -16.687 25.013 1.00 88.50 182 VAL A C 1
ATOM 1445 O O . VAL A 1 182 ? -3.556 -16.001 25.815 1.00 88.50 182 VAL A O 1
ATOM 1448 N N . ASN A 1 183 ? -3.485 -17.742 24.404 1.00 88.56 183 ASN A N 1
ATOM 1449 C CA . ASN A 1 183 ? -4.889 -18.124 24.557 1.00 88.56 183 ASN A CA 1
ATOM 1450 C C . ASN A 1 183 ? -5.232 -18.602 25.976 1.00 88.56 183 ASN A C 1
ATOM 1452 O O . ASN A 1 183 ? -6.390 -18.539 26.379 1.00 88.56 183 ASN A O 1
ATOM 1456 N N . GLN A 1 184 ? -4.248 -19.089 26.740 1.00 86.75 184 GLN A N 1
ATOM 1457 C CA . GLN A 1 184 ? -4.481 -19.641 28.082 1.00 86.75 184 GLN A CA 1
ATOM 1458 C C . GLN A 1 184 ? -4.877 -18.582 29.113 1.00 86.75 184 GLN A C 1
ATOM 1460 O O . GLN A 1 184 ? -5.440 -18.935 30.147 1.00 86.75 184 GLN A O 1
ATOM 1465 N N . ASP A 1 185 ? -4.593 -17.312 28.830 1.00 85.25 185 ASP A N 1
ATOM 1466 C CA . ASP A 1 185 ? -4.816 -16.211 29.767 1.00 85.25 185 ASP A CA 1
ATOM 1467 C C . ASP A 1 185 ? -6.138 -15.463 29.500 1.00 85.25 185 ASP A C 1
ATOM 1469 O O . ASP A 1 185 ? -6.413 -14.469 30.165 1.00 85.25 185 ASP A O 1
ATOM 1473 N N . ASP A 1 186 ? -6.947 -15.923 28.530 1.00 89.88 186 ASP A N 1
ATOM 1474 C CA . ASP A 1 186 ? -8.180 -15.268 28.043 1.00 89.88 186 ASP A CA 1
ATOM 1475 C C . ASP A 1 186 ? -8.040 -13.734 27.924 1.00 89.88 186 ASP A C 1
ATOM 1477 O O . ASP A 1 186 ? -8.757 -12.981 28.598 1.00 89.88 186 ASP A O 1
ATOM 1481 N N . PRO A 1 187 ? -7.083 -13.238 27.114 1.00 91.81 187 PRO A N 1
ATOM 1482 C CA . PRO A 1 187 ? -6.877 -11.809 26.980 1.00 91.81 187 PRO A CA 1
ATOM 1483 C C . PRO A 1 187 ? -8.048 -11.155 26.243 1.00 91.81 187 PRO A C 1
ATOM 1485 O O . PRO A 1 187 ? -8.570 -11.656 25.243 1.00 91.81 187 PRO A O 1
ATOM 1488 N N . VAL A 1 188 ? -8.421 -9.974 26.716 1.00 93.56 188 VAL A N 1
ATOM 1489 C CA . VAL A 1 188 ? -9.469 -9.128 26.154 1.00 93.56 188 VAL A CA 1
ATOM 1490 C C . VAL A 1 188 ? -8.874 -7.757 25.887 1.00 93.56 188 VAL A C 1
ATOM 1492 O O . VAL A 1 188 ? -8.335 -7.123 26.788 1.00 93.56 188 VAL A O 1
ATOM 1495 N N . VAL A 1 189 ? -8.997 -7.262 24.656 1.00 94.75 189 VAL A N 1
ATOM 1496 C CA . VAL A 1 189 ? -8.557 -5.901 24.322 1.00 94.75 189 VAL A CA 1
ATOM 1497 C C . VAL A 1 189 ? -9.772 -5.024 24.073 1.00 94.75 189 VAL A C 1
ATOM 1499 O O . VAL A 1 189 ? -10.539 -5.242 23.136 1.00 94.75 189 VAL A O 1
ATOM 1502 N N . ASN A 1 190 ? -9.938 -3.999 24.903 1.00 94.38 190 ASN A N 1
ATOM 1503 C CA . ASN A 1 190 ? -10.973 -2.986 24.749 1.00 94.38 190 ASN A CA 1
ATOM 1504 C C . ASN A 1 190 ? -10.401 -1.750 24.042 1.00 94.38 190 ASN A C 1
ATOM 1506 O O . ASN A 1 190 ? -9.591 -1.012 24.603 1.00 94.38 190 ASN A O 1
ATOM 1510 N N . ILE A 1 191 ? -10.857 -1.493 22.819 1.00 94.19 191 ILE A N 1
ATOM 1511 C CA . ILE A 1 191 ? -10.506 -0.317 22.021 1.00 94.19 191 ILE A CA 1
ATOM 1512 C C . ILE A 1 191 ? -11.591 0.744 22.211 1.00 94.19 191 ILE A C 1
ATOM 1514 O O . ILE A 1 191 ? -12.757 0.533 21.883 1.00 94.19 191 ILE A O 1
ATOM 1518 N N . TYR A 1 192 ? -11.211 1.908 22.725 1.00 91.56 192 TYR A N 1
ATOM 1519 C CA . TYR A 1 192 ? -12.094 3.049 22.931 1.00 91.56 192 TYR A CA 1
ATOM 1520 C C . TYR A 1 192 ? -11.811 4.145 21.899 1.00 91.56 192 TYR A C 1
ATOM 1522 O O . TYR A 1 192 ? -10.693 4.680 21.808 1.00 91.56 192 TYR A O 1
ATOM 1530 N N . LEU A 1 193 ? -12.852 4.519 21.158 1.00 87.19 193 LEU A N 1
ATOM 1531 C CA . LEU A 1 193 ? -12.845 5.619 20.198 1.00 87.19 193 LEU A CA 1
ATOM 1532 C C . LEU A 1 193 ? -13.584 6.809 20.825 1.00 87.19 193 LEU A C 1
ATOM 1534 O O . LEU A 1 193 ? -14.809 6.820 20.961 1.00 87.19 193 LEU A O 1
ATOM 1538 N N . GLY A 1 194 ? -12.813 7.795 21.288 1.00 80.38 194 GLY A N 1
ATOM 1539 C CA . GLY A 1 194 ? -13.341 8.880 22.117 1.00 80.38 194 GLY A CA 1
ATOM 1540 C C . GLY A 1 194 ? -13.905 8.368 23.448 1.00 80.38 194 GLY A C 1
ATOM 1541 O O . GLY A 1 194 ? -13.427 7.373 23.993 1.00 80.38 194 GLY A O 1
ATOM 1542 N N . ASN A 1 195 ? -14.928 9.053 23.964 1.00 76.31 195 ASN A N 1
ATOM 1543 C CA . ASN A 1 195 ? -15.609 8.685 25.213 1.00 76.31 195 ASN A CA 1
ATOM 1544 C C . ASN A 1 195 ? -16.860 7.819 24.990 1.00 76.31 195 ASN A C 1
ATOM 1546 O O . ASN A 1 195 ? -17.523 7.448 25.954 1.00 76.31 195 ASN A O 1
ATOM 1550 N N . SER A 1 196 ? -17.204 7.531 23.733 1.00 69.38 196 SER A N 1
ATOM 1551 C CA . SER A 1 196 ? -18.564 7.118 23.367 1.00 69.38 196 SER A CA 1
ATOM 1552 C C . SER A 1 196 ? -18.649 5.775 22.653 1.00 69.38 196 SER A C 1
ATOM 1554 O O . SER A 1 196 ? -19.729 5.198 22.583 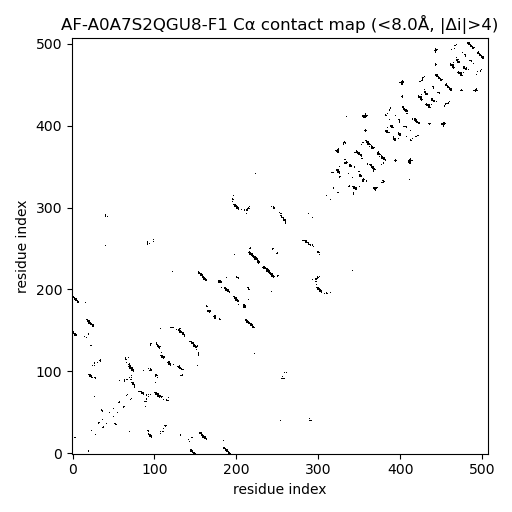1.00 69.38 196 SER A O 1
ATOM 1556 N N . ALA A 1 197 ? -17.539 5.275 22.112 1.00 82.31 197 ALA A N 1
ATOM 1557 C CA . ALA A 1 197 ? -17.509 4.022 21.374 1.00 82.31 197 ALA A CA 1
ATOM 1558 C C . ALA A 1 197 ? -16.475 3.070 21.979 1.00 82.31 197 ALA A C 1
ATOM 1560 O O . ALA A 1 197 ? -15.343 3.465 22.269 1.00 82.31 197 ALA A O 1
ATOM 1561 N N . ARG A 1 198 ? -16.884 1.810 22.161 1.00 89.75 198 ARG A N 1
ATOM 1562 C CA . ARG A 1 198 ? -16.042 0.719 22.655 1.00 89.75 198 ARG A CA 1
ATOM 1563 C C . ARG A 1 198 ? -16.172 -0.487 21.735 1.00 89.75 198 ARG A C 1
ATOM 1565 O O . ARG A 1 198 ? -17.280 -0.965 21.488 1.00 89.75 198 ARG A O 1
ATOM 1572 N N . VAL A 1 199 ? -15.037 -0.997 21.288 1.00 92.56 199 VAL A N 1
ATOM 1573 C CA . VAL A 1 199 ? -14.908 -2.249 20.548 1.00 92.56 199 VAL A CA 1
ATOM 1574 C C . VAL A 1 199 ? -14.147 -3.229 21.430 1.00 92.56 199 VAL A C 1
ATOM 1576 O O . VAL A 1 199 ? -13.068 -2.912 21.918 1.00 92.56 199 VAL A O 1
ATOM 1579 N N . THR A 1 200 ? -14.730 -4.395 21.672 1.00 94.12 200 THR A N 1
ATOM 1580 C CA . THR A 1 200 ? -14.149 -5.439 22.514 1.00 94.12 200 THR A CA 1
ATOM 1581 C C . THR A 1 200 ? -13.665 -6.566 21.621 1.00 94.12 200 THR A C 1
ATOM 1583 O O . THR A 1 200 ? -14.468 -7.219 20.955 1.00 94.12 200 THR A O 1
ATOM 1586 N N . CYS A 1 201 ? -12.357 -6.784 21.613 1.00 95.62 201 CYS A N 1
ATOM 1587 C CA . CYS A 1 201 ? -11.693 -7.822 20.847 1.00 95.62 201 CYS A CA 1
ATOM 1588 C C . CYS A 1 201 ? -11.328 -8.995 21.754 1.00 95.62 201 CYS A C 1
ATOM 1590 O O . CYS A 1 201 ? -10.842 -8.801 22.871 1.00 95.62 201 CYS A O 1
ATOM 1592 N N . ARG A 1 202 ? -11.561 -10.207 21.257 1.00 94.88 202 ARG A N 1
ATOM 1593 C CA . ARG A 1 202 ? -11.166 -11.478 21.875 1.00 94.88 202 ARG A CA 1
ATOM 1594 C C . ARG A 1 202 ? -10.476 -12.342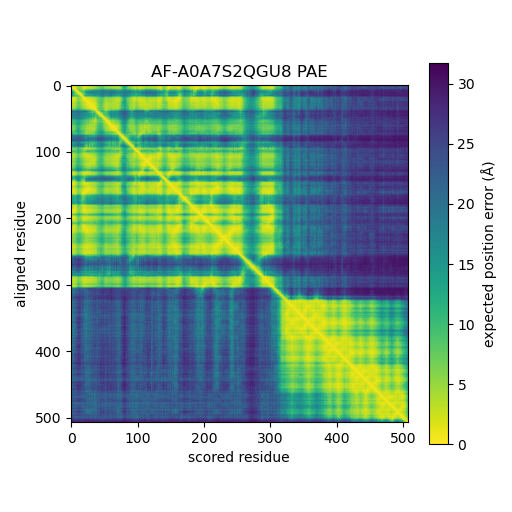 20.836 1.00 94.88 202 ARG A C 1
ATOM 1596 O O . ARG A 1 202 ? -10.746 -12.180 19.648 1.00 94.88 202 ARG A O 1
ATOM 1603 N N . ILE A 1 203 ? -9.615 -13.251 21.271 1.00 93.19 203 ILE A N 1
ATOM 1604 C CA . ILE A 1 203 ? -9.025 -14.248 20.374 1.00 93.19 203 ILE A CA 1
ATOM 1605 C C . ILE A 1 203 ? -10.145 -15.087 19.755 1.00 93.19 203 ILE A C 1
ATOM 1607 O O . ILE A 1 203 ? -11.089 -15.455 20.456 1.00 93.19 203 ILE A O 1
ATOM 1611 N N . ASP A 1 204 ? -10.052 -15.371 18.452 1.00 86.75 204 ASP A N 1
ATOM 1612 C CA . ASP A 1 204 ? -10.994 -16.268 17.784 1.00 86.75 204 ASP A CA 1
ATOM 1613 C C . ASP A 1 204 ? -11.019 -17.627 18.517 1.00 86.75 204 ASP A C 1
ATOM 1615 O O . ASP A 1 204 ? -9.982 -18.301 18.580 1.00 86.75 204 ASP A O 1
ATOM 1619 N N . PRO A 1 205 ? -12.172 -18.064 19.062 1.00 81.44 205 PRO A N 1
ATOM 1620 C CA . PRO A 1 205 ? -12.276 -19.330 19.785 1.00 81.44 205 PRO A CA 1
ATOM 1621 C C . PRO A 1 205 ? -11.974 -20.553 18.905 1.00 81.44 205 PRO A C 1
ATOM 1623 O O . PRO A 1 205 ? -11.688 -21.627 19.431 1.00 81.44 205 PRO A O 1
ATOM 1626 N N . MET A 1 206 ? -12.018 -20.416 17.575 1.00 84.25 206 MET A N 1
ATOM 1627 C CA . MET A 1 206 ? -11.611 -21.465 16.637 1.00 84.25 206 MET A CA 1
ATOM 1628 C C . MET A 1 206 ? -10.088 -21.546 16.452 1.00 84.25 206 MET A C 1
ATOM 1630 O O . MET A 1 206 ? -9.600 -22.470 15.792 1.00 84.25 206 MET A O 1
ATOM 1634 N N . CYS A 1 207 ? -9.310 -20.617 17.018 1.00 86.88 207 CYS A N 1
ATOM 1635 C CA . CYS A 1 207 ? -7.860 -20.655 16.908 1.00 86.88 207 CYS A CA 1
ATOM 1636 C C . CYS A 1 207 ? -7.262 -21.792 17.752 1.00 86.88 207 CYS A C 1
ATOM 1638 O O . CYS A 1 207 ? -6.992 -21.651 18.939 1.00 86.88 207 CYS A O 1
ATOM 1640 N N . ALA A 1 208 ? -6.981 -22.926 17.109 1.00 83.94 208 ALA A N 1
ATOM 1641 C CA . ALA A 1 208 ? -6.322 -24.072 17.743 1.00 83.94 208 ALA A CA 1
ATOM 1642 C C . ALA A 1 208 ? -4.786 -23.935 17.843 1.00 83.94 208 ALA A C 1
ATOM 1644 O O . ALA A 1 208 ? -4.104 -24.842 18.327 1.00 83.94 208 ALA A O 1
ATOM 1645 N N . ARG A 1 209 ? -4.208 -22.846 17.318 1.00 84.12 209 ARG A N 1
ATOM 1646 C CA . ARG A 1 209 ? -2.756 -22.638 17.293 1.00 84.12 209 ARG A CA 1
ATOM 1647 C C . ARG A 1 209 ? -2.279 -22.142 18.652 1.00 84.12 209 ARG A C 1
ATOM 1649 O O . ARG A 1 209 ? -2.793 -21.155 19.157 1.00 84.12 209 ARG A O 1
ATOM 1656 N N . LYS A 1 210 ? -1.236 -22.785 19.176 1.00 85.00 210 LYS A N 1
ATOM 1657 C CA . LYS A 1 210 ? -0.491 -22.278 20.329 1.00 85.00 210 LYS A CA 1
ATOM 1658 C C . LYS A 1 210 ? 0.483 -21.214 19.851 1.00 85.00 210 LYS A C 1
ATOM 1660 O O . LYS A 1 210 ? 1.374 -21.524 19.058 1.00 85.00 210 LYS A O 1
ATOM 1665 N N . SER A 1 211 ? 0.315 -19.984 20.311 1.00 88.69 211 SER A N 1
ATOM 1666 C CA . SER A 1 211 ? 1.189 -18.870 19.944 1.00 88.69 211 SER A CA 1
ATOM 1667 C C . SER A 1 211 ? 1.412 -17.962 21.143 1.00 88.69 211 SER A C 1
ATOM 1669 O O . SER A 1 211 ? 0.520 -17.783 21.957 1.00 88.69 211 SER A O 1
ATOM 1671 N N . ARG A 1 212 ? 2.592 -17.352 21.241 1.00 87.88 212 ARG A N 1
ATOM 1672 C CA . ARG A 1 212 ? 2.854 -16.252 22.185 1.00 87.88 212 ARG A CA 1
ATOM 1673 C C . ARG A 1 212 ? 2.254 -14.929 21.727 1.00 87.88 212 ARG A C 1
ATOM 1675 O O . ARG A 1 212 ? 2.237 -13.977 22.493 1.00 87.88 212 ARG A O 1
ATOM 1682 N N . VAL A 1 213 ? 1.815 -14.854 20.476 1.00 90.81 213 VAL A N 1
ATOM 1683 C CA . VAL A 1 213 ? 1.422 -13.615 19.818 1.00 90.81 213 VAL A CA 1
ATOM 1684 C C . VAL A 1 213 ? -0.024 -13.733 19.370 1.00 90.81 213 VAL A C 1
ATOM 1686 O O . VAL A 1 213 ? -0.435 -14.732 18.781 1.00 90.81 213 VAL A O 1
ATOM 1689 N N . TRP A 1 214 ? -0.781 -12.673 19.603 1.00 94.31 214 TRP A N 1
ATOM 1690 C CA . TRP A 1 214 ? -2.125 -12.494 19.088 1.00 94.31 214 TRP A CA 1
ATOM 1691 C C . TRP A 1 214 ? -2.191 -11.199 18.274 1.00 94.31 214 TRP A C 1
ATOM 1693 O O . TRP A 1 214 ? -1.950 -10.112 18.800 1.00 94.31 214 TRP A O 1
ATOM 1703 N N . ASN A 1 215 ? -2.531 -11.313 16.987 1.00 95.25 215 ASN A N 1
ATOM 1704 C CA . ASN A 1 215 ? -2.820 -10.163 16.135 1.00 95.25 215 ASN A CA 1
ATOM 1705 C C . ASN A 1 215 ? -4.241 -9.663 16.431 1.00 95.25 215 ASN A C 1
ATOM 1707 O O . ASN A 1 215 ? -5.218 -10.243 15.953 1.00 95.25 215 ASN A O 1
ATOM 1711 N N . VAL A 1 216 ? -4.359 -8.634 17.271 1.00 95.88 216 VAL A N 1
ATOM 1712 C CA . VAL A 1 216 ? -5.644 -8.208 17.845 1.00 95.88 216 VAL A CA 1
ATOM 1713 C C . VAL A 1 216 ? -6.543 -7.612 16.773 1.00 95.88 216 VAL A C 1
ATOM 1715 O O . VAL A 1 216 ? -7.646 -8.104 16.556 1.00 95.88 216 VAL A O 1
ATOM 1718 N N . ALA A 1 217 ? -6.078 -6.527 16.152 1.00 96.44 217 ALA A N 1
ATOM 1719 C CA . ALA A 1 217 ? -6.801 -5.765 15.144 1.00 96.44 217 ALA A CA 1
ATOM 1720 C C . ALA A 1 217 ? -5.864 -4.761 14.460 1.00 96.44 217 ALA A C 1
ATOM 1722 O O . ALA A 1 217 ? -4.828 -4.358 15.004 1.00 96.44 217 ALA A O 1
ATOM 1723 N N . ASN A 1 218 ? -6.268 -4.291 13.284 1.00 95.69 218 ASN A N 1
ATOM 1724 C CA . ASN A 1 218 ? -5.763 -3.050 12.722 1.00 95.69 218 ASN A CA 1
ATOM 1725 C C . ASN A 1 218 ? -6.768 -1.934 12.955 1.00 95.69 218 ASN A C 1
ATOM 1727 O O . ASN A 1 218 ? -7.960 -2.105 12.734 1.00 95.69 218 ASN A O 1
ATOM 1731 N N . VAL A 1 219 ? -6.286 -0.773 13.377 1.00 94.94 219 VAL A N 1
ATOM 1732 C CA . VAL A 1 219 ? -7.081 0.449 13.365 1.00 94.94 219 VAL A CA 1
ATOM 1733 C C . VAL A 1 219 ? -6.693 1.239 12.129 1.00 94.94 219 VAL A C 1
ATOM 1735 O O . VAL A 1 219 ? -5.544 1.660 12.002 1.00 94.94 219 VAL A O 1
ATOM 1738 N N . ARG A 1 220 ? -7.647 1.428 11.223 1.00 93.81 220 ARG A N 1
ATOM 1739 C CA . ARG A 1 220 ? -7.500 2.243 10.020 1.00 93.81 220 ARG A CA 1
ATOM 1740 C C . ARG A 1 220 ? -8.093 3.626 10.268 1.00 93.81 220 ARG A C 1
ATOM 1742 O O . ARG A 1 220 ? -9.208 3.739 10.772 1.00 93.81 220 ARG A O 1
ATOM 1749 N N . VAL A 1 221 ? -7.330 4.662 9.940 1.00 92.44 221 VAL A N 1
ATOM 1750 C CA . VAL A 1 221 ? -7.758 6.062 9.975 1.00 92.44 221 VAL A CA 1
ATOM 1751 C C . VAL A 1 221 ? -7.690 6.593 8.548 1.00 92.44 221 VAL A C 1
ATOM 1753 O O . VAL A 1 221 ? -6.595 6.710 8.007 1.00 92.44 221 VAL A O 1
ATOM 1756 N N . ASP A 1 222 ? -8.838 6.913 7.957 1.00 88.00 222 ASP A N 1
ATOM 1757 C CA . ASP A 1 222 ? -8.938 7.435 6.589 1.00 88.00 222 ASP A CA 1
ATOM 1758 C C . ASP A 1 222 ? -9.536 8.853 6.597 1.00 88.00 222 ASP A C 1
ATOM 1760 O O . ASP A 1 222 ? -10.386 9.151 7.448 1.00 88.00 222 ASP A O 1
ATOM 1764 N N . PRO A 1 223 ? -9.172 9.728 5.643 1.00 85.69 223 PRO A N 1
ATOM 1765 C CA . PRO A 1 223 ? -9.922 10.952 5.382 1.00 85.69 223 PRO A CA 1
ATOM 1766 C C . PRO A 1 223 ? -11.380 10.623 5.029 1.00 85.69 223 PRO A C 1
ATOM 1768 O O . PRO A 1 223 ? -11.653 9.722 4.240 1.00 85.69 223 PRO A O 1
ATOM 1771 N N . ALA A 1 224 ? -12.325 11.362 5.606 1.00 83.12 224 ALA A N 1
ATOM 1772 C CA . ALA A 1 224 ? -13.763 11.221 5.355 1.00 83.12 224 ALA A CA 1
ATOM 1773 C C . ALA A 1 224 ? -14.390 12.520 4.819 1.00 83.12 224 ALA A C 1
ATOM 1775 O O . ALA A 1 224 ? -15.594 12.736 4.940 1.00 83.12 224 ALA A O 1
ATOM 1776 N N . GLY A 1 225 ? -13.565 13.394 4.238 1.00 82.81 225 GLY A N 1
ATOM 1777 C CA . GLY A 1 225 ? -13.985 14.670 3.673 1.00 82.81 225 GLY A CA 1
ATOM 1778 C C . GLY A 1 225 ? -13.984 15.810 4.689 1.00 82.81 225 GLY A C 1
ATOM 1779 O O . GLY A 1 225 ? -13.148 15.878 5.588 1.00 82.81 225 GLY A O 1
ATOM 1780 N N . GLU A 1 226 ? -14.908 16.744 4.508 1.00 85.25 226 GLU A N 1
ATOM 1781 C CA . GLU A 1 226 ? -14.972 18.008 5.241 1.00 85.25 226 GLU A CA 1
ATOM 1782 C C . GLU A 1 226 ? -16.307 18.116 5.976 1.00 85.25 226 GLU A C 1
ATOM 1784 O O . GLU A 1 226 ? -17.336 17.642 5.497 1.00 85.25 226 GLU A O 1
ATOM 1789 N N . GLU A 1 227 ? -16.300 18.740 7.148 1.00 81.50 227 GLU A N 1
ATOM 1790 C CA . GLU A 1 227 ? -17.505 19.011 7.921 1.00 81.50 227 GLU A CA 1
ATOM 1791 C C . GLU A 1 227 ? -18.230 20.230 7.331 1.00 81.50 227 GLU A C 1
ATOM 1793 O O . GLU A 1 227 ? -17.632 21.277 7.054 1.00 81.50 227 GLU A O 1
ATOM 1798 N N . TYR A 1 228 ? -19.544 20.092 7.166 1.00 77.56 228 TYR A N 1
ATOM 1799 C CA . TYR A 1 228 ? -20.449 21.152 6.737 1.00 77.56 228 TYR A CA 1
ATOM 1800 C C . TYR A 1 228 ? -21.462 21.427 7.848 1.00 77.56 228 TYR A C 1
ATOM 1802 O O . TYR A 1 228 ? -21.913 20.506 8.531 1.00 77.56 228 TYR A O 1
ATOM 1810 N N . ASP A 1 229 ? -21.806 22.696 8.051 1.00 78.94 229 ASP A N 1
ATOM 1811 C CA . ASP A 1 229 ? -22.850 23.079 8.995 1.00 78.94 229 ASP A CA 1
ATOM 1812 C C . ASP A 1 229 ? -24.261 22.793 8.445 1.00 78.94 229 ASP A C 1
ATOM 1814 O O . ASP A 1 229 ? -24.449 22.307 7.327 1.00 78.94 229 ASP A O 1
ATOM 1818 N N . ALA A 1 230 ? -25.287 23.113 9.238 1.00 72.25 230 ALA A N 1
ATOM 1819 C CA . ALA A 1 230 ? -26.685 22.908 8.856 1.00 72.25 230 ALA A CA 1
ATOM 1820 C C . ALA A 1 230 ? -27.127 23.719 7.618 1.00 72.25 230 ALA A C 1
ATOM 1822 O O . ALA A 1 230 ? -28.188 23.442 7.063 1.00 72.25 230 ALA A O 1
ATOM 1823 N N . LEU A 1 231 ? -26.346 24.717 7.196 1.00 71.25 231 LEU A N 1
ATOM 1824 C CA . LEU A 1 231 ? -26.593 25.536 6.009 1.00 71.25 231 LEU A CA 1
ATOM 1825 C C . LEU A 1 231 ? -25.775 25.057 4.797 1.00 71.25 231 LEU A C 1
ATOM 1827 O O . LEU A 1 231 ? -25.825 25.691 3.744 1.00 71.25 231 LEU A O 1
ATOM 1831 N N . GLY A 1 232 ? -25.029 23.954 4.929 1.00 73.25 232 GLY A N 1
ATOM 1832 C CA . G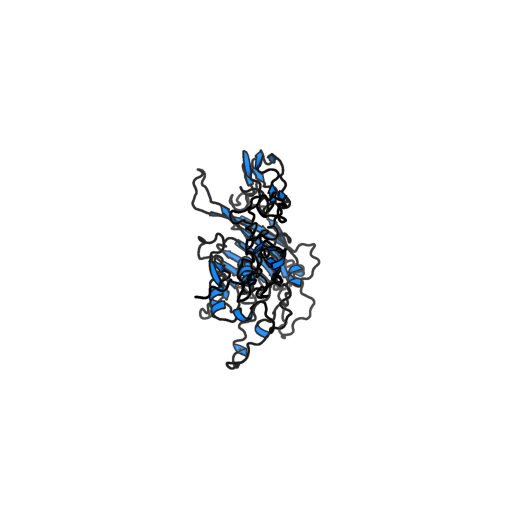LY A 1 232 ? -24.148 23.441 3.881 1.00 73.25 232 GLY A CA 1
ATOM 1833 C C . GLY A 1 232 ? -22.875 24.270 3.700 1.00 73.25 232 GLY A C 1
ATOM 1834 O O . GLY A 1 232 ? -22.228 24.176 2.658 1.00 73.25 232 GLY A O 1
ATOM 1835 N N . ILE A 1 233 ? -22.500 25.093 4.684 1.00 77.44 233 ILE A N 1
ATOM 1836 C CA . ILE A 1 233 ? -21.266 25.879 4.656 1.00 77.44 233 ILE A CA 1
ATOM 1837 C C . ILE A 1 233 ? -20.152 25.053 5.298 1.00 77.44 233 ILE A C 1
ATOM 1839 O O . ILE A 1 233 ? -20.306 24.506 6.390 1.00 77.44 233 ILE A O 1
ATOM 1843 N N . LYS A 1 234 ? -19.006 24.966 4.617 1.00 83.88 234 LYS A N 1
ATOM 1844 C CA . LYS A 1 234 ? -17.823 24.259 5.117 1.00 83.88 234 LYS A CA 1
ATOM 1845 C C . LYS A 1 234 ? -17.365 24.887 6.438 1.00 83.88 234 LYS A C 1
ATOM 1847 O O . LYS A 1 234 ? -17.046 26.074 6.477 1.00 83.88 234 LYS A O 1
ATOM 1852 N N . THR A 1 235 ? -17.281 24.093 7.504 1.00 86.56 235 THR A N 1
ATOM 1853 C CA . THR A 1 235 ? -16.850 24.577 8.831 1.00 86.56 235 THR A CA 1
ATOM 1854 C C . THR A 1 235 ? -15.335 24.773 8.917 1.00 86.56 235 THR A C 1
ATOM 1856 O O . THR A 1 235 ? -14.835 25.401 9.850 1.00 86.56 235 THR A O 1
ATOM 1859 N N . GLY A 1 236 ? -14.599 24.220 7.948 1.00 84.69 236 GLY A N 1
ATOM 1860 C CA . GLY A 1 236 ? -13.139 24.172 7.935 1.00 84.69 236 GLY A CA 1
ATOM 1861 C C . GLY A 1 236 ? -12.559 23.037 8.780 1.00 84.69 236 GLY A C 1
ATOM 1862 O O . GLY A 1 236 ? -11.343 22.978 8.942 1.00 84.69 236 GLY A O 1
ATOM 1863 N N . ARG A 1 237 ? -13.397 22.149 9.334 1.00 79.31 237 ARG A N 1
ATOM 1864 C CA . ARG A 1 237 ? -12.929 20.938 10.013 1.00 79.31 237 ARG A CA 1
ATOM 1865 C C . ARG A 1 237 ? -12.937 19.759 9.055 1.00 79.31 237 ARG A C 1
ATOM 1867 O O . ARG A 1 237 ? -13.948 19.490 8.419 1.00 79.31 237 ARG A O 1
ATOM 1874 N N . SER A 1 238 ? -11.848 19.007 9.035 1.00 81.38 238 SER A N 1
ATOM 1875 C CA . SER A 1 238 ? -11.777 17.748 8.300 1.00 81.38 238 SER A CA 1
ATOM 1876 C C . SER A 1 238 ? -12.410 16.615 9.108 1.00 81.38 238 SER A C 1
ATOM 1878 O O . SER A 1 238 ? -12.236 16.526 10.329 1.00 81.38 238 SER A O 1
ATOM 1880 N N . LEU A 1 239 ? -13.138 15.745 8.419 1.00 81.75 239 LEU A N 1
ATOM 1881 C CA . LEU A 1 239 ? -13.716 14.530 8.973 1.00 81.75 239 LEU A CA 1
ATOM 1882 C C . LEU A 1 239 ? -12.784 13.352 8.704 1.00 81.75 239 LEU A C 1
ATOM 1884 O O . LEU A 1 239 ? -12.141 13.273 7.659 1.00 81.75 239 LEU A O 1
ATOM 1888 N N . TYR A 1 240 ? -12.748 12.412 9.644 1.00 83.88 240 TYR A N 1
ATOM 1889 C CA . TYR A 1 240 ? -11.954 11.193 9.533 1.00 83.88 240 TYR A CA 1
ATOM 1890 C C . TYR A 1 240 ? -12.796 9.990 9.913 1.00 83.88 240 TYR A C 1
ATOM 1892 O O . TYR A 1 240 ? -13.551 10.028 10.889 1.00 83.88 240 TYR A O 1
ATOM 1900 N N . ARG A 1 241 ? -12.628 8.906 9.162 1.00 83.44 241 ARG A N 1
ATOM 1901 C CA . ARG A 1 241 ? -13.208 7.609 9.480 1.00 83.44 241 ARG A CA 1
ATOM 1902 C C . ARG A 1 241 ? -12.187 6.802 10.262 1.00 83.44 241 ARG A C 1
ATOM 1904 O O . ARG A 1 241 ? -11.049 6.658 9.830 1.00 83.44 241 ARG A O 1
ATOM 1911 N N . VAL A 1 242 ? -12.613 6.260 11.399 1.00 88.75 242 VAL A N 1
ATOM 1912 C CA . VAL A 1 242 ? -11.814 5.326 12.195 1.00 88.75 242 VAL A CA 1
ATOM 1913 C C . VAL A 1 242 ? -12.499 3.971 12.184 1.00 88.75 242 VAL A C 1
ATOM 1915 O O . VAL A 1 242 ? -13.640 3.847 12.624 1.00 88.75 242 VAL A O 1
ATOM 1918 N N . GLU A 1 243 ? -11.797 2.962 11.694 1.00 89.44 243 GLU A N 1
ATOM 1919 C CA . GLU A 1 243 ? -12.311 1.610 11.520 1.00 89.44 243 GLU A CA 1
ATOM 1920 C C . GLU A 1 243 ? -11.423 0.604 12.248 1.00 89.44 243 GLU A C 1
ATOM 1922 O O . GLU A 1 243 ? -10.197 0.681 12.188 1.00 89.44 243 GLU A O 1
ATOM 1927 N N . VAL A 1 244 ? -12.048 -0.350 12.940 1.00 93.00 244 VAL A N 1
ATOM 1928 C CA . VAL A 1 244 ? -11.357 -1.497 13.537 1.00 93.00 244 VAL A CA 1
ATOM 1929 C C . VAL A 1 244 ? -11.525 -2.680 12.589 1.00 93.00 244 VAL A C 1
ATOM 1931 O O . VAL A 1 244 ? -12.634 -3.175 12.413 1.00 93.00 244 VAL A O 1
ATOM 1934 N N . VAL A 1 245 ? -10.424 -3.105 11.978 1.00 92.81 245 VAL A N 1
ATOM 1935 C CA . VAL A 1 245 ? -10.338 -4.216 11.031 1.00 92.81 245 VAL A CA 1
ATOM 1936 C C . VAL A 1 245 ? -9.787 -5.435 11.765 1.00 92.81 245 VAL A C 1
ATOM 1938 O O . VAL A 1 245 ? -8.642 -5.432 12.214 1.00 92.81 245 VAL A O 1
ATOM 1941 N N . ASP A 1 246 ? -10.604 -6.473 11.893 1.00 92.25 246 ASP A N 1
ATOM 1942 C CA . ASP A 1 246 ? -10.328 -7.696 12.662 1.00 92.25 246 ASP A CA 1
ATOM 1943 C C . ASP A 1 246 ? -10.375 -8.973 11.801 1.00 92.25 246 ASP A C 1
ATOM 1945 O O . ASP A 1 246 ? -10.118 -10.080 12.264 1.00 92.25 246 ASP A O 1
ATOM 1949 N N . THR A 1 247 ? -10.672 -8.834 10.509 1.00 87.25 247 THR A N 1
ATOM 1950 C CA . THR A 1 247 ? -10.704 -9.957 9.567 1.00 87.25 247 THR A CA 1
ATOM 1951 C C . THR A 1 247 ? -9.327 -10.189 8.955 1.00 87.25 247 THR A C 1
ATOM 1953 O O . THR A 1 247 ? -8.758 -9.296 8.329 1.00 87.25 247 THR A O 1
ATOM 1956 N N . LYS A 1 248 ? -8.798 -11.416 9.083 1.00 87.12 248 LYS A N 1
ATOM 1957 C CA . LYS A 1 248 ? -7.443 -11.791 8.630 1.00 87.12 248 LYS A CA 1
ATOM 1958 C C . LYS A 1 248 ? -7.119 -11.337 7.200 1.00 87.12 248 LYS A C 1
ATOM 1960 O O . LYS A 1 248 ? -5.995 -10.927 6.950 1.00 87.12 248 LYS A O 1
ATOM 1965 N N . GLN A 1 249 ? -8.074 -11.419 6.270 1.00 88.25 249 GLN A N 1
ATOM 1966 C CA . GLN A 1 249 ? -7.868 -11.047 4.863 1.00 88.25 249 GLN A CA 1
ATOM 1967 C C . GLN A 1 249 ? -7.690 -9.539 4.653 1.00 88.25 249 GLN A C 1
ATOM 1969 O O . GLN A 1 249 ? -7.040 -9.135 3.695 1.00 88.25 249 GLN A O 1
ATOM 1974 N N . ASN A 1 250 ? -8.278 -8.723 5.529 1.00 88.19 250 ASN A N 1
ATOM 1975 C CA . ASN A 1 250 ? -8.259 -7.265 5.428 1.00 88.19 250 ASN A CA 1
ATOM 1976 C C . ASN A 1 250 ? -7.227 -6.631 6.366 1.00 88.19 250 ASN A C 1
ATOM 1978 O O . ASN A 1 250 ? -6.920 -5.446 6.242 1.00 88.19 250 ASN A O 1
ATOM 1982 N N . MET A 1 251 ? -6.708 -7.408 7.314 1.00 91.75 251 MET A N 1
ATOM 1983 C CA . MET A 1 251 ? -5.633 -6.983 8.189 1.00 91.75 251 MET A CA 1
ATOM 1984 C C . MET A 1 251 ? -4.291 -7.005 7.456 1.00 91.75 251 MET A C 1
ATOM 1986 O O . MET A 1 251 ? -3.968 -7.940 6.724 1.00 91.75 251 MET A O 1
ATOM 1990 N N . GLN A 1 252 ? -3.470 -5.990 7.708 1.00 91.38 252 GLN A N 1
ATOM 1991 C CA . GLN A 1 252 ? -2.080 -5.991 7.284 1.00 91.38 252 GLN A CA 1
ATOM 1992 C C . GLN A 1 252 ? -1.331 -7.104 8.017 1.00 91.38 252 GLN A C 1
ATOM 1994 O O . GLN A 1 252 ? -1.429 -7.237 9.243 1.00 91.38 252 GLN A O 1
ATOM 1999 N N . ALA A 1 253 ? -0.574 -7.891 7.253 1.00 90.44 253 ALA A N 1
ATOM 2000 C CA . ALA A 1 253 ? 0.225 -8.978 7.788 1.00 90.44 253 ALA A CA 1
ATOM 2001 C C . ALA A 1 253 ? 1.187 -8.473 8.877 1.00 90.44 253 ALA A C 1
ATOM 2003 O O . ALA A 1 253 ? 1.703 -7.351 8.829 1.00 90.44 253 ALA A O 1
ATOM 2004 N N . LEU A 1 254 ? 1.409 -9.309 9.891 1.00 88.69 254 LEU A N 1
ATOM 2005 C CA . LEU A 1 254 ? 2.468 -9.061 10.856 1.00 88.69 254 LEU A CA 1
ATOM 2006 C C . LEU A 1 254 ? 3.798 -9.482 10.244 1.00 88.69 254 LEU A C 1
ATOM 2008 O O . LEU A 1 254 ? 3.946 -10.601 9.760 1.00 88.69 254 LEU A O 1
ATOM 2012 N N . HIS A 1 255 ? 4.751 -8.567 10.325 1.00 84.88 255 HIS A N 1
ATOM 2013 C CA . HIS A 1 255 ? 6.129 -8.746 9.895 1.00 84.88 255 HIS A CA 1
ATOM 2014 C C . HIS A 1 255 ? 7.047 -8.249 10.998 1.00 84.88 255 HIS A C 1
ATOM 2016 O O . HIS A 1 255 ? 6.748 -7.196 11.578 1.00 84.88 255 HIS A O 1
ATOM 2022 N N . SER A 1 256 ? 8.148 -8.964 11.238 1.00 73.19 256 SER A N 1
ATOM 2023 C CA . SER A 1 256 ? 9.228 -8.574 12.152 1.00 73.19 256 SER A CA 1
ATOM 2024 C C . SER A 1 256 ? 8.721 -8.003 13.488 1.00 73.19 256 SER A C 1
ATOM 2026 O O . SER A 1 256 ? 8.556 -6.790 13.666 1.00 73.19 256 SER A O 1
ATOM 2028 N N . LEU A 1 257 ? 8.489 -8.891 14.452 1.00 62.81 257 LEU A N 1
ATOM 2029 C CA . LEU A 1 257 ? 8.245 -8.521 15.852 1.00 62.81 257 LEU A CA 1
ATOM 2030 C C . LEU A 1 257 ? 9.539 -8.342 16.656 1.00 62.81 257 LEU A C 1
ATOM 2032 O O . LEU A 1 257 ? 9.484 -8.013 17.839 1.00 62.81 257 LEU A O 1
ATOM 2036 N N . ASP A 1 258 ? 10.686 -8.580 16.028 1.00 60.56 258 ASP A N 1
ATOM 2037 C CA . ASP A 1 258 ? 11.969 -8.571 16.709 1.00 60.56 258 ASP A CA 1
ATOM 2038 C C . ASP A 1 258 ? 12.366 -7.169 17.155 1.00 60.56 258 ASP A C 1
ATOM 2040 O O . ASP A 1 258 ? 12.317 -6.205 16.389 1.00 60.56 258 ASP A O 1
ATOM 2044 N N . LEU A 1 259 ? 12.784 -7.092 18.414 1.00 50.66 259 LEU A N 1
ATOM 2045 C CA . LEU A 1 259 ? 13.381 -5.920 19.030 1.00 50.66 259 LEU A CA 1
ATOM 2046 C C . LEU A 1 259 ? 14.853 -5.838 18.615 1.00 50.66 259 LEU A C 1
ATOM 2048 O O . LEU A 1 259 ? 15.527 -6.870 18.612 1.00 50.66 259 LEU A O 1
ATOM 2052 N N . PRO A 1 260 ? 15.398 -4.645 18.333 1.00 43.66 260 PRO A N 1
ATOM 2053 C CA . PRO A 1 260 ? 16.836 -4.480 18.421 1.00 43.66 260 PRO A CA 1
ATOM 2054 C C . PRO A 1 260 ? 17.277 -4.741 19.865 1.00 43.66 260 PRO A C 1
ATOM 2056 O O . PRO A 1 260 ? 16.593 -4.355 20.818 1.00 43.66 260 PRO A O 1
ATOM 2059 N N . THR A 1 261 ? 18.409 -5.421 20.016 1.00 38.22 261 THR A N 1
ATOM 2060 C CA . THR A 1 261 ? 18.999 -5.754 21.312 1.00 38.22 261 THR A CA 1
ATOM 2061 C C . THR A 1 261 ? 19.312 -4.502 22.134 1.00 38.22 261 THR A C 1
ATOM 2063 O O . THR A 1 261 ? 19.477 -3.394 21.622 1.00 38.22 261 THR A O 1
ATOM 2066 N N . THR A 1 262 ? 19.345 -4.709 23.444 1.00 38.66 262 THR A N 1
ATOM 2067 C CA . THR A 1 262 ? 19.395 -3.718 24.516 1.00 38.66 262 THR A CA 1
ATOM 2068 C C . THR A 1 262 ? 20.559 -2.722 24.412 1.00 38.66 262 THR A C 1
ATOM 2070 O O . THR A 1 262 ? 21.664 -3.042 23.990 1.00 38.66 262 THR A O 1
ATOM 2073 N N . GLU A 1 263 ? 20.339 -1.517 24.951 1.00 38.41 263 GLU A N 1
ATOM 2074 C CA . GLU A 1 263 ? 21.404 -0.611 25.418 1.00 38.41 263 GLU A CA 1
ATOM 2075 C C . GLU A 1 263 ? 22.247 -1.215 26.573 1.00 38.41 263 GLU A C 1
ATOM 2077 O O . GLU A 1 263 ? 23.161 -0.564 27.076 1.00 38.41 263 GLU A O 1
ATOM 2082 N N . GLU A 1 264 ? 22.007 -2.466 26.991 1.00 40.78 264 GLU A N 1
ATOM 2083 C CA . GLU A 1 264 ? 22.806 -3.160 28.017 1.00 40.78 264 GLU A CA 1
ATOM 2084 C C . GLU A 1 264 ? 24.151 -3.687 27.485 1.00 40.78 264 GLU A C 1
ATOM 2086 O O . GLU A 1 264 ? 24.763 -4.570 28.076 1.00 40.78 264 GLU A O 1
ATOM 2091 N N . GLU A 1 265 ? 24.665 -3.086 26.414 1.00 40.72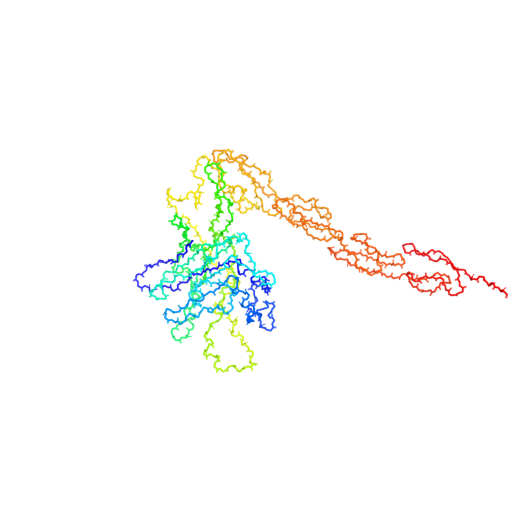 265 GLU A N 1
ATOM 2092 C CA . GLU A 1 265 ? 26.083 -3.144 26.072 1.00 40.72 265 GLU A CA 1
ATOM 2093 C C . GLU A 1 265 ? 26.890 -1.959 26.625 1.00 40.72 265 GLU A C 1
ATOM 2095 O O . GLU A 1 265 ? 28.099 -1.928 26.434 1.00 40.72 265 GLU A O 1
ATOM 2100 N N . GLU A 1 266 ? 26.338 -0.995 27.379 1.00 42.00 266 GLU A N 1
ATOM 2101 C CA . GLU A 1 266 ? 27.234 -0.054 28.089 1.00 42.00 266 GLU A CA 1
ATOM 2102 C C . GLU A 1 266 ? 28.107 -0.757 29.158 1.00 42.00 266 GLU A C 1
ATOM 2104 O O . GLU A 1 266 ? 29.143 -0.221 29.565 1.00 42.00 266 GLU A O 1
ATOM 2109 N N . THR A 1 267 ? 27.780 -1.993 29.558 1.00 42.34 267 THR A N 1
ATOM 2110 C CA . THR A 1 267 ? 28.650 -2.844 30.390 1.00 42.34 267 THR A CA 1
ATOM 2111 C C . THR A 1 267 ? 29.560 -3.797 29.605 1.00 42.34 267 THR A C 1
ATOM 2113 O O . THR A 1 267 ? 30.617 -4.140 30.135 1.00 42.34 267 THR A O 1
ATOM 2116 N N . SER A 1 268 ? 29.260 -4.165 28.354 1.00 39.88 268 SER A N 1
ATOM 2117 C CA . SER A 1 268 ? 30.194 -4.920 27.487 1.00 39.88 268 SER A CA 1
ATOM 2118 C C . SER A 1 268 ? 31.116 -4.005 26.660 1.00 39.88 268 SER A C 1
ATOM 2120 O O . SER A 1 268 ? 32.240 -4.383 26.325 1.00 39.88 268 SER A O 1
ATOM 2122 N N . ALA A 1 269 ? 30.737 -2.740 26.450 1.00 39.53 269 ALA A N 1
ATOM 2123 C CA . ALA A 1 269 ? 31.519 -1.715 25.755 1.00 39.53 269 ALA A CA 1
ATOM 2124 C C . ALA A 1 269 ? 32.705 -1.162 26.563 1.00 39.53 269 ALA A C 1
ATOM 2126 O O . ALA A 1 269 ? 33.429 -0.287 26.080 1.00 39.53 269 ALA A O 1
ATOM 2127 N N . ARG A 1 270 ? 32.982 -1.669 27.774 1.00 39.38 270 ARG A N 1
ATOM 2128 C CA . ARG A 1 270 ? 34.179 -1.239 28.518 1.00 39.38 270 ARG A CA 1
ATOM 2129 C C . ARG A 1 270 ? 35.504 -1.742 27.948 1.00 39.38 270 ARG A C 1
ATOM 2131 O O . ARG A 1 270 ? 36.549 -1.309 28.429 1.00 39.38 270 ARG A O 1
ATOM 2138 N N . SER A 1 271 ? 35.500 -2.557 26.896 1.00 38.44 271 SER A N 1
ATOM 2139 C CA . SER A 1 271 ? 36.744 -2.939 26.219 1.00 38.44 271 SER A CA 1
ATOM 2140 C C . SER A 1 271 ? 36.512 -3.531 24.832 1.00 38.44 271 SER A C 1
ATOM 2142 O O . SER A 1 271 ? 36.980 -4.629 24.546 1.00 38.44 271 SER A O 1
ATOM 2144 N N . VAL A 1 272 ? 35.839 -2.798 23.943 1.00 40.53 272 VAL A N 1
ATOM 2145 C CA . VAL A 1 272 ? 35.925 -3.087 22.505 1.00 40.53 272 VAL A CA 1
ATOM 2146 C C . VAL A 1 272 ? 36.800 -2.005 21.857 1.00 40.53 272 VAL A C 1
ATOM 2148 O O . VAL A 1 272 ? 36.357 -0.866 21.692 1.00 40.53 272 VAL A O 1
ATOM 2151 N N . PRO A 1 273 ? 38.084 -2.293 21.565 1.00 41.72 273 PRO A N 1
ATOM 2152 C CA . PRO A 1 273 ? 38.986 -1.349 20.915 1.00 41.72 273 PRO A CA 1
ATOM 2153 C C . PRO A 1 273 ? 38.415 -0.835 19.589 1.00 41.72 273 PRO A C 1
ATOM 2155 O O . PRO A 1 273 ? 37.772 -1.581 18.848 1.00 41.72 273 PRO A O 1
ATOM 2158 N N . LYS A 1 274 ? 38.718 0.425 19.243 1.00 42.16 274 LYS A N 1
ATOM 2159 C CA . LYS A 1 274 ? 38.505 0.961 17.887 1.00 42.16 274 LYS A CA 1
ATOM 2160 C C . LYS A 1 274 ? 39.085 -0.024 16.861 1.00 42.16 274 LYS A C 1
ATOM 2162 O O . LYS A 1 274 ? 40.302 -0.176 16.800 1.00 42.16 274 LYS A O 1
ATOM 2167 N N . GLY A 1 275 ? 38.221 -0.665 16.072 1.00 52.47 275 GLY A N 1
ATOM 2168 C CA . GLY A 1 275 ? 38.612 -1.603 15.013 1.00 52.47 275 GLY A CA 1
ATOM 2169 C C . GLY A 1 275 ? 38.083 -3.033 15.155 1.00 52.47 275 GLY A C 1
ATOM 2170 O O . GLY A 1 275 ? 38.323 -3.831 14.255 1.00 52.47 275 GLY A O 1
ATOM 2171 N N . VAL A 1 276 ? 37.359 -3.373 16.227 1.00 43.34 276 VAL A N 1
ATOM 2172 C CA . VAL A 1 276 ? 36.675 -4.675 16.309 1.00 43.34 276 VAL A CA 1
ATOM 2173 C C . VAL A 1 276 ? 35.314 -4.587 15.598 1.00 43.34 276 VAL A C 1
ATOM 2175 O O . VAL A 1 276 ? 34.584 -3.619 15.830 1.00 43.34 276 VAL A O 1
ATOM 2178 N N . PRO A 1 277 ? 34.962 -5.551 14.726 1.00 49.34 277 PRO A N 1
ATOM 2179 C CA . PRO A 1 277 ? 33.647 -5.615 14.099 1.00 49.34 277 PRO A CA 1
ATOM 2180 C C . PRO A 1 277 ? 32.566 -5.703 15.177 1.00 49.34 277 PRO A C 1
ATOM 2182 O O . PRO A 1 277 ? 32.679 -6.520 16.089 1.00 49.34 277 PRO A O 1
ATOM 2185 N N . ILE A 1 278 ? 31.534 -4.866 15.069 1.00 48.72 278 ILE A N 1
ATOM 2186 C CA . ILE A 1 278 ? 30.308 -4.985 15.868 1.00 48.72 278 ILE A CA 1
ATOM 2187 C C . ILE A 1 278 ? 29.808 -6.423 15.667 1.00 48.72 278 ILE A C 1
ATOM 2189 O O . ILE A 1 278 ? 29.559 -6.820 14.527 1.00 48.72 278 ILE A O 1
ATOM 2193 N N . GLN A 1 279 ? 29.802 -7.227 16.734 1.00 47.28 279 GLN A N 1
ATOM 2194 C CA . GLN A 1 279 ? 29.566 -8.668 16.633 1.00 47.28 279 GLN A CA 1
ATOM 2195 C C . GLN A 1 279 ? 28.115 -8.980 16.235 1.00 47.28 279 GLN A C 1
ATOM 2197 O O . GLN A 1 279 ? 27.204 -8.182 16.456 1.00 47.28 279 GLN A O 1
ATOM 2202 N N . GLU A 1 280 ? 27.925 -10.168 15.653 1.00 46.06 280 GLU A N 1
ATOM 2203 C CA . GLU A 1 280 ? 26.665 -10.747 15.147 1.00 46.06 280 GLU A CA 1
ATOM 2204 C C . GLU A 1 280 ? 25.489 -10.693 16.144 1.00 46.06 280 GLU A C 1
ATOM 2206 O O . GLU A 1 280 ? 24.331 -10.798 15.746 1.00 46.06 280 GLU A O 1
ATOM 2211 N N . GLU A 1 281 ? 25.771 -10.496 17.431 1.00 42.50 281 GLU A N 1
ATOM 2212 C CA . GLU A 1 281 ? 24.812 -10.437 18.538 1.00 42.50 281 GLU A CA 1
ATOM 2213 C C . GLU A 1 281 ? 23.856 -9.236 18.459 1.00 42.50 281 GLU A C 1
ATOM 2215 O O . GLU A 1 281 ? 22.706 -9.352 18.874 1.00 42.50 281 GLU A O 1
ATOM 2220 N N . TYR A 1 282 ? 24.273 -8.122 17.843 1.00 4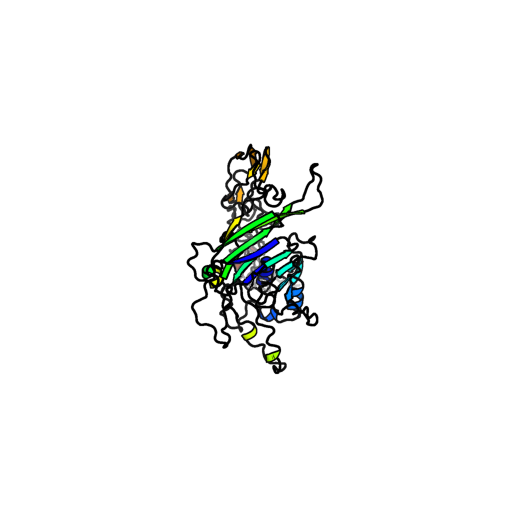1.09 282 TYR A N 1
ATOM 2221 C CA . TYR A 1 282 ? 23.478 -6.885 17.746 1.00 41.09 282 TYR A CA 1
ATOM 2222 C C . TYR A 1 282 ? 22.162 -7.031 16.957 1.00 41.09 282 TYR A C 1
ATOM 2224 O O . TYR A 1 282 ? 21.248 -6.213 17.064 1.00 41.09 282 TYR A O 1
ATOM 2232 N N . PHE A 1 283 ? 22.069 -8.071 16.131 1.00 47.81 283 PHE A N 1
ATOM 2233 C CA . PHE A 1 283 ? 20.919 -8.339 15.270 1.00 47.81 283 PHE A CA 1
ATOM 2234 C C . PHE A 1 283 ? 20.301 -9.717 15.519 1.00 47.81 283 PHE A C 1
ATOM 2236 O O . PHE A 1 283 ? 19.473 -10.170 14.727 1.00 47.81 283 PHE A O 1
ATOM 2243 N N . GLN A 1 284 ? 20.687 -10.402 16.598 1.00 45.09 284 GLN A N 1
ATOM 2244 C CA . GLN A 1 284 ? 20.015 -11.639 16.970 1.00 45.09 284 GLN A CA 1
ATOM 2245 C C . GLN A 1 284 ? 18.593 -11.320 17.437 1.00 45.09 284 GLN A C 1
ATOM 2247 O O . GLN A 1 284 ? 18.382 -10.520 18.349 1.00 45.09 284 GLN A O 1
ATOM 2252 N N . SER A 1 285 ? 17.613 -11.972 16.810 1.00 48.75 285 SER A N 1
ATOM 2253 C CA . SER A 1 285 ? 16.221 -11.962 17.255 1.00 48.75 285 SER A CA 1
ATOM 2254 C C . SER A 1 285 ? 16.153 -12.370 18.731 1.00 48.75 285 SER A C 1
ATOM 2256 O O . SER A 1 285 ? 16.464 -13.506 19.096 1.00 48.75 285 SER A O 1
ATOM 2258 N N . VAL A 1 286 ? 15.743 -11.444 19.603 1.00 49.81 286 VAL A N 1
ATOM 2259 C CA . VAL A 1 286 ? 15.565 -11.740 21.035 1.00 49.81 286 VAL A CA 1
ATOM 2260 C C . VAL A 1 286 ? 14.393 -12.709 21.245 1.00 49.81 286 VAL A C 1
ATOM 2262 O O . VAL A 1 286 ? 14.385 -13.480 22.209 1.00 49.81 286 VAL A O 1
ATOM 2265 N N . SER A 1 287 ? 13.411 -12.699 20.338 1.00 59.28 287 SER A N 1
ATOM 2266 C CA . SER A 1 287 ? 12.097 -13.315 20.533 1.00 59.28 287 SER A CA 1
ATOM 2267 C C . SER A 1 287 ? 11.773 -14.499 19.610 1.00 59.28 287 SER A C 1
ATOM 2269 O O . SER A 1 287 ? 10.811 -15.217 19.886 1.00 59.28 287 SER A O 1
ATOM 2271 N N . GLY A 1 288 ? 12.591 -14.785 18.592 1.00 65.00 288 GLY A N 1
ATOM 2272 C CA . GLY A 1 288 ? 12.433 -15.940 17.699 1.00 65.00 288 GLY A CA 1
ATOM 2273 C C . GLY A 1 288 ? 11.203 -15.867 16.787 1.00 65.00 288 GLY A C 1
ATOM 2274 O O . GLY A 1 288 ? 10.672 -16.906 16.388 1.00 65.00 288 GLY A O 1
ATOM 2275 N N . TYR A 1 289 ? 10.704 -14.664 16.486 1.00 77.56 289 TYR A N 1
ATOM 2276 C CA . TYR A 1 289 ? 9.479 -14.468 15.713 1.00 77.56 289 TYR A CA 1
ATOM 2277 C C . TYR A 1 289 ? 9.756 -14.342 14.213 1.00 77.56 289 TYR A C 1
ATOM 2279 O O . TYR A 1 289 ? 9.821 -13.243 13.669 1.00 77.56 289 TYR A O 1
ATOM 2287 N N . THR A 1 290 ? 9.851 -15.479 13.521 1.00 78.56 290 THR A N 1
ATOM 2288 C CA . THR A 1 290 ? 9.943 -15.490 12.051 1.00 78.56 290 THR A CA 1
ATOM 2289 C C . THR A 1 290 ? 8.642 -15.001 11.408 1.00 78.56 290 THR A C 1
ATOM 2291 O O . THR A 1 290 ? 7.557 -15.195 11.959 1.00 78.56 290 THR A O 1
ATOM 2294 N N . ASP A 1 291 ? 8.691 -14.430 10.204 1.00 79.44 291 ASP A N 1
ATOM 2295 C CA . ASP A 1 291 ? 7.462 -14.050 9.488 1.00 79.44 291 ASP A CA 1
ATOM 2296 C C . ASP A 1 291 ? 6.591 -15.281 9.173 1.00 79.44 291 ASP A C 1
ATOM 2298 O O . ASP A 1 291 ? 5.360 -15.203 9.173 1.00 79.44 291 ASP A O 1
ATOM 2302 N N . GLN A 1 292 ? 7.202 -16.458 8.983 1.00 83.44 292 GLN A N 1
ATOM 2303 C CA . GLN A 1 292 ? 6.456 -17.714 8.899 1.00 83.44 292 GLN A CA 1
ATOM 2304 C C . GLN A 1 292 ? 5.688 -17.996 10.198 1.00 83.44 292 GLN A C 1
ATOM 2306 O O . GLN A 1 292 ? 4.520 -18.383 10.140 1.00 83.44 292 GLN A O 1
ATOM 2311 N N . TYR A 1 293 ? 6.289 -17.779 11.368 1.00 86.44 293 TYR A N 1
ATOM 2312 C CA . TYR A 1 293 ? 5.580 -17.866 12.642 1.00 86.44 293 TYR A CA 1
ATOM 2313 C C . TYR A 1 293 ? 4.456 -16.815 12.723 1.00 86.44 293 TYR A C 1
ATOM 2315 O O . TYR A 1 293 ? 3.311 -17.168 13.011 1.00 86.44 293 TYR A O 1
ATOM 2323 N N . LEU A 1 294 ? 4.743 -15.556 12.375 1.00 88.06 294 LEU A N 1
ATOM 2324 C CA . LEU A 1 294 ? 3.798 -14.433 12.442 1.00 88.06 294 LEU A CA 1
ATOM 2325 C C . LEU A 1 294 ? 2.607 -14.566 11.486 1.00 88.06 294 LEU A C 1
ATOM 2327 O O . LEU A 1 294 ? 1.483 -14.221 11.842 1.00 88.06 294 LEU A O 1
ATOM 2331 N N . SER A 1 295 ? 2.799 -15.140 10.301 1.00 88.19 295 SER A N 1
ATOM 2332 C CA . SER A 1 295 ? 1.710 -15.414 9.349 1.00 88.19 295 SER A CA 1
ATOM 2333 C C . SER A 1 295 ? 0.691 -16.449 9.865 1.00 88.19 295 SER A C 1
ATOM 2335 O O . SER A 1 295 ? -0.450 -16.517 9.380 1.00 88.19 295 SER A O 1
ATOM 2337 N N . ASN A 1 296 ? 1.087 -17.223 10.883 1.00 88.38 296 ASN A N 1
ATOM 2338 C CA . ASN A 1 296 ? 0.331 -18.327 11.468 1.00 88.38 296 ASN A CA 1
ATOM 2339 C C . ASN A 1 296 ? -0.192 -18.054 12.892 1.00 88.38 296 ASN A C 1
ATOM 2341 O O . ASN A 1 296 ? -0.740 -18.972 13.508 1.00 88.38 296 ASN A O 1
ATOM 2345 N N . VAL A 1 297 ? -0.054 -16.828 13.415 1.00 92.25 297 VAL A N 1
ATOM 2346 C CA . VAL A 1 297 ? -0.592 -16.456 14.739 1.00 92.25 297 VAL A CA 1
ATOM 2347 C C . VAL A 1 297 ? -2.120 -16.399 14.743 1.00 92.25 297 VAL A C 1
ATOM 2349 O O . VAL A 1 297 ? -2.762 -16.348 13.688 1.00 92.25 297 VAL A O 1
ATOM 2352 N N . CYS A 1 298 ? -2.710 -16.396 15.940 1.00 93.56 298 CYS A N 1
ATOM 2353 C CA . CYS A 1 298 ? -4.145 -16.191 16.102 1.00 93.56 298 CYS A CA 1
ATOM 2354 C C . CYS A 1 298 ? -4.547 -14.751 15.758 1.00 93.56 298 CYS A C 1
ATOM 2356 O O . CYS A 1 298 ? -3.788 -13.806 15.989 1.00 93.56 298 CYS A O 1
ATOM 2358 N N . TYR A 1 299 ? -5.768 -14.602 15.245 1.00 93.44 299 TYR A N 1
ATOM 2359 C CA . TYR A 1 299 ? -6.411 -13.320 14.958 1.00 93.44 299 TYR A CA 1
ATOM 2360 C C . TYR A 1 299 ? -7.575 -13.116 15.928 1.00 93.44 299 TYR A C 1
ATOM 2362 O O . TYR A 1 299 ? -8.135 -14.082 16.454 1.00 93.44 299 TYR A O 1
ATOM 2370 N N . GLY A 1 300 ? -7.890 -11.857 16.224 1.00 81.62 300 GLY A N 1
ATOM 2371 C CA . GLY A 1 300 ? -9.015 -11.511 17.084 1.00 81.62 300 GLY A CA 1
ATOM 2372 C C . GLY A 1 300 ? -10.327 -11.413 16.315 1.00 81.62 300 GLY A C 1
ATOM 2373 O O . GLY A 1 300 ? -10.333 -11.111 15.132 1.00 81.62 300 GLY A O 1
ATOM 2374 N N . THR A 1 301 ? -11.440 -11.611 17.013 1.00 89.56 301 THR A N 1
ATOM 2375 C CA . THR A 1 301 ? -12.759 -11.131 16.590 1.00 89.56 301 THR A CA 1
ATOM 2376 C C . THR A 1 301 ? -13.173 -9.989 17.503 1.00 89.56 301 THR A C 1
ATOM 2378 O O . THR A 1 301 ? -13.103 -10.108 18.732 1.00 89.56 301 THR A O 1
ATOM 2381 N N . CYS A 1 302 ? -13.601 -8.884 16.913 1.00 92.38 302 CYS A N 1
ATOM 2382 C CA . CYS A 1 302 ? -13.951 -7.660 17.599 1.00 92.38 302 CYS A CA 1
ATOM 2383 C C . CYS A 1 302 ? -15.454 -7.409 17.499 1.00 92.38 302 CYS A C 1
ATOM 2385 O O . CYS A 1 302 ? -16.064 -7.414 16.435 1.00 92.38 302 CYS A O 1
ATOM 2387 N N . THR A 1 303 ? -16.074 -7.143 18.642 1.00 90.56 303 THR A N 1
ATOM 2388 C CA . THR A 1 303 ? -17.492 -6.804 18.723 1.00 90.56 303 THR A CA 1
ATOM 2389 C C . THR A 1 303 ? -17.634 -5.387 19.241 1.00 90.56 303 THR A C 1
ATOM 2391 O O . THR A 1 303 ? -17.126 -5.026 20.305 1.00 90.56 303 THR A O 1
ATOM 2394 N N . ALA A 1 304 ? -18.326 -4.540 18.483 1.00 85.44 304 ALA A N 1
ATOM 2395 C CA . ALA A 1 304 ? -18.720 -3.241 18.996 1.00 85.44 304 ALA A CA 1
ATOM 2396 C C . ALA A 1 304 ? -19.702 -3.471 20.150 1.00 85.44 304 ALA A C 1
ATOM 2398 O O . ALA A 1 304 ? -20.758 -4.080 19.961 1.00 85.44 304 ALA A O 1
ATOM 2399 N N . SER A 1 305 ? -19.372 -2.977 21.344 1.00 76.00 305 SER A N 1
ATOM 2400 C CA . SER A 1 305 ? -20.356 -2.914 22.417 1.00 76.00 305 SER A CA 1
ATOM 2401 C C . SER A 1 305 ? -21.462 -1.980 21.937 1.00 76.00 305 SER A C 1
ATOM 2403 O O . SER A 1 305 ? -21.247 -0.777 21.775 1.00 76.00 305 SER A O 1
ATOM 2405 N N . ALA A 1 306 ? -22.644 -2.528 21.652 1.00 55.41 306 ALA A N 1
ATOM 2406 C CA . ALA A 1 306 ? -23.819 -1.692 21.507 1.00 55.41 306 ALA A CA 1
ATOM 2407 C C . ALA A 1 306 ? -23.978 -0.961 22.840 1.00 55.41 306 ALA A C 1
ATOM 2409 O O . ALA A 1 306 ? -24.110 -1.636 23.850 1.00 55.41 306 ALA A O 1
ATOM 2410 N N . THR A 1 307 ? -23.856 0.366 22.847 1.00 54.12 307 THR A N 1
ATOM 2411 C CA . THR A 1 307 ? -24.843 1.289 23.430 1.00 54.12 307 THR A CA 1
ATOM 2412 C C . THR A 1 307 ? -24.233 2.655 23.724 1.00 54.12 307 THR A C 1
ATOM 2414 O O . THR A 1 307 ? -23.342 2.787 24.557 1.00 54.12 307 THR A O 1
ATOM 2417 N N . SER A 1 308 ? -24.823 3.678 23.120 1.00 41.06 308 SER A N 1
ATOM 2418 C CA . SER A 1 308 ? -25.457 4.796 23.820 1.00 41.06 308 SER A CA 1
ATOM 2419 C C . SER A 1 308 ? -26.206 5.593 22.752 1.00 41.06 308 SER A C 1
ATOM 2421 O O . SER A 1 308 ? -25.629 5.891 21.709 1.00 41.06 308 SER A O 1
ATOM 2423 N N . GLU A 1 309 ? -27.465 5.961 22.992 1.00 45.47 309 GLU A N 1
ATOM 2424 C CA . GLU A 1 309 ? -28.205 6.949 22.177 1.00 45.47 309 GLU A CA 1
ATOM 2425 C C . GLU A 1 309 ? -27.484 8.315 22.099 1.00 45.47 309 GLU A C 1
ATOM 2427 O O . GLU A 1 309 ? -27.908 9.208 21.376 1.00 45.47 309 GLU A O 1
ATOM 2432 N N . GLN A 1 310 ? -26.372 8.473 22.825 1.00 45.06 310 GLN A N 1
ATOM 2433 C CA . GLN A 1 310 ? -25.501 9.644 22.856 1.00 45.06 310 GLN A CA 1
ATOM 2434 C C . GLN A 1 310 ? -24.117 9.376 22.246 1.00 45.06 310 GLN A C 1
ATOM 2436 O O . GLN A 1 310 ? -23.172 10.123 22.516 1.00 45.06 310 GLN A O 1
ATOM 2441 N N . ALA A 1 311 ? -23.947 8.323 21.436 1.00 42.59 311 ALA A N 1
ATOM 2442 C CA . ALA A 1 311 ? -22.806 8.292 20.530 1.00 42.59 311 ALA A CA 1
ATOM 2443 C C . ALA A 1 311 ? -22.870 9.581 19.688 1.00 42.59 311 ALA A C 1
ATOM 2445 O O . ALA A 1 311 ? -23.898 9.808 19.046 1.00 42.59 311 ALA A O 1
ATOM 2446 N N . PRO A 1 312 ? -21.850 10.463 19.728 1.00 44.19 312 PRO A N 1
ATOM 2447 C CA . PRO A 1 312 ? -21.864 11.669 18.925 1.00 44.19 312 PRO A CA 1
ATOM 2448 C C . PRO A 1 312 ? -22.096 11.222 17.491 1.00 44.19 312 PRO A C 1
ATOM 2450 O O . PRO A 1 312 ? -21.457 10.273 17.025 1.00 44.19 312 PRO A O 1
ATOM 2453 N N . SER A 1 313 ? -23.044 11.879 16.838 1.00 47.09 313 SER A N 1
ATOM 2454 C CA . SER A 1 313 ? -23.608 11.565 15.523 1.00 47.09 313 SER A CA 1
ATOM 2455 C C . SER A 1 313 ? -22.578 11.348 14.400 1.00 47.09 313 SER A C 1
ATOM 2457 O O . SER A 1 313 ? -22.963 10.945 13.311 1.00 47.09 313 SER A O 1
ATOM 2459 N N . GLY A 1 314 ? -21.282 11.555 14.660 1.00 48.69 314 GLY A N 1
ATOM 2460 C CA . GLY A 1 314 ? -20.169 11.308 13.744 1.00 48.69 314 GLY A CA 1
ATOM 2461 C C . GLY A 1 314 ? -19.194 10.170 14.094 1.00 48.69 314 GLY A C 1
ATOM 2462 O O . GLY A 1 314 ? -18.260 9.974 13.333 1.00 48.69 314 GLY A O 1
ATOM 2463 N N . CYS A 1 315 ? -19.333 9.421 15.201 1.00 42.88 315 CYS A N 1
ATOM 2464 C CA . CYS A 1 315 ? -18.330 8.389 15.576 1.00 42.88 315 CYS A CA 1
ATOM 2465 C C . CYS A 1 315 ? -18.790 6.938 15.390 1.00 42.88 315 CYS A C 1
ATOM 2467 O O . CYS A 1 315 ? -17.966 6.039 15.272 1.00 42.88 315 CYS A O 1
ATOM 2469 N N . MET A 1 316 ? -20.097 6.704 15.331 1.00 46.03 316 MET A N 1
ATOM 2470 C CA . MET A 1 316 ? -20.681 5.459 14.837 1.00 46.03 316 MET A CA 1
ATOM 2471 C C . MET A 1 316 ? -22.015 5.827 14.201 1.00 46.03 316 MET A C 1
ATOM 2473 O O . MET A 1 316 ? -23.063 5.680 14.829 1.00 46.03 316 MET A O 1
ATOM 2477 N N . ALA A 1 317 ? -21.981 6.352 12.975 1.00 46.59 317 ALA A N 1
ATOM 2478 C CA . 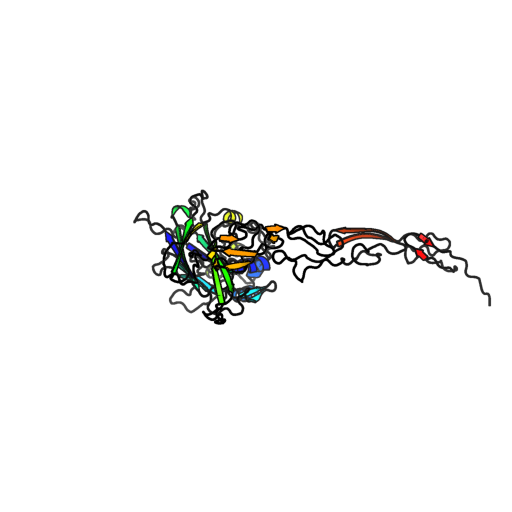ALA A 1 317 ? -23.189 6.470 12.174 1.00 46.59 317 ALA A CA 1
ATOM 2479 C C . ALA A 1 317 ? -23.667 5.046 11.863 1.00 46.59 317 ALA A C 1
ATOM 2481 O O . ALA A 1 317 ? -23.327 4.449 10.846 1.00 46.59 317 ALA A O 1
ATOM 2482 N N . ARG A 1 318 ? -24.431 4.446 12.779 1.00 51.59 318 ARG A N 1
ATOM 2483 C CA . ARG A 1 318 ? -25.323 3.374 12.370 1.00 51.59 318 ARG A CA 1
ATOM 2484 C C . ARG A 1 318 ? -26.307 4.035 11.411 1.00 51.59 318 ARG A C 1
ATOM 2486 O O . ARG A 1 318 ? -26.911 5.047 11.762 1.00 51.59 318 ARG A O 1
ATOM 2493 N N . CYS A 1 319 ? -26.479 3.484 10.216 1.00 58.34 319 CYS A N 1
ATOM 2494 C CA . CYS A 1 319 ? -27.585 3.870 9.347 1.00 58.34 319 CYS A CA 1
ATOM 2495 C C . CYS A 1 319 ? -28.884 3.337 9.999 1.00 58.34 319 CYS A C 1
ATOM 2497 O O . CYS A 1 319 ? -29.401 2.293 9.623 1.00 58.34 319 CYS A O 1
ATOM 2499 N N . THR A 1 320 ? -29.322 3.945 11.109 1.00 53.25 320 THR A N 1
ATOM 2500 C CA . THR A 1 320 ? -30.427 3.467 11.967 1.00 53.25 320 THR A CA 1
ATOM 2501 C C . THR A 1 320 ? -31.754 4.161 11.693 1.00 53.25 320 THR A C 1
ATOM 2503 O O . THR A 1 320 ? -32.710 3.971 12.439 1.00 53.25 320 THR A O 1
ATOM 2506 N N . GLY A 1 321 ? -31.849 4.946 10.623 1.00 57.09 321 GLY A N 1
ATOM 2507 C CA . GLY A 1 321 ? -33.124 5.475 10.159 1.00 57.09 321 GLY A CA 1
ATOM 2508 C C . GLY A 1 321 ? -33.704 4.588 9.065 1.00 57.09 321 GLY A C 1
ATOM 2509 O O . GLY A 1 321 ? -32.994 4.224 8.136 1.00 57.09 321 GLY A O 1
ATOM 2510 N N . ALA A 1 322 ? -35.020 4.362 9.081 1.00 60.12 322 ALA A N 1
ATOM 2511 C CA . ALA A 1 322 ? -35.774 3.877 7.913 1.00 60.12 322 ALA A CA 1
ATOM 2512 C C . ALA A 1 322 ? -35.658 4.813 6.679 1.00 60.12 322 ALA A C 1
ATOM 2514 O O . ALA A 1 322 ? -36.237 4.559 5.630 1.00 60.12 322 ALA A O 1
ATOM 2515 N N . SER A 1 323 ? -34.919 5.916 6.816 1.00 72.88 323 SER A N 1
ATOM 2516 C CA . SER A 1 323 ? -34.622 6.935 5.821 1.00 72.88 323 SER A CA 1
ATOM 2517 C C . SER A 1 323 ? -33.151 6.940 5.374 1.00 72.88 323 SER A C 1
ATOM 2519 O O . SER A 1 323 ? -32.728 7.914 4.768 1.00 72.88 323 SER A O 1
ATOM 2521 N N . SER A 1 324 ? -32.323 5.939 5.688 1.00 82.56 324 SER A N 1
ATOM 2522 C CA . SER A 1 324 ? -30.956 5.872 5.145 1.00 82.56 324 SER A CA 1
ATOM 2523 C C . SER A 1 324 ? -30.549 4.460 4.748 1.00 82.56 324 SER A C 1
ATOM 2525 O O . SER A 1 324 ? -30.940 3.482 5.379 1.00 82.56 324 SER A O 1
ATOM 2527 N N . CYS A 1 325 ? -29.773 4.357 3.673 1.00 88.62 325 CYS A N 1
ATOM 2528 C CA . CYS A 1 325 ? -29.285 3.099 3.126 1.00 88.62 325 CYS A CA 1
ATOM 2529 C C . CYS A 1 325 ? -27.845 2.885 3.557 1.00 88.62 325 CYS A C 1
ATOM 2531 O O . CYS A 1 325 ? -27.045 3.819 3.579 1.00 88.62 325 CYS A O 1
ATOM 2533 N N . ARG A 1 326 ? -27.507 1.644 3.888 1.00 88.31 326 ARG A N 1
ATOM 2534 C CA . ARG A 1 326 ? -26.130 1.263 4.184 1.00 88.31 326 ARG A CA 1
ATOM 2535 C C . ARG A 1 326 ? -25.445 0.820 2.904 1.00 88.31 326 ARG A C 1
ATOM 2537 O O . ARG A 1 326 ? -26.002 -0.042 2.228 1.00 88.31 326 ARG A O 1
ATOM 2544 N N . ALA A 1 327 ? -24.265 1.366 2.610 1.00 89.50 327 ALA A N 1
ATOM 2545 C CA . ALA A 1 327 ? -23.467 0.985 1.449 1.00 89.50 327 ALA A CA 1
ATOM 2546 C C . ALA A 1 327 ? -23.331 -0.549 1.346 1.00 89.50 327 ALA A C 1
ATOM 2548 O O . ALA A 1 327 ? -23.188 -1.215 2.382 1.00 89.50 327 ALA A O 1
ATOM 2549 N N . PRO A 1 328 ? -23.391 -1.134 0.133 1.00 91.69 328 PRO A N 1
ATOM 2550 C CA . PRO A 1 328 ? -23.301 -2.580 -0.028 1.00 91.69 328 PRO A CA 1
ATOM 2551 C C . PRO A 1 328 ? -21.982 -3.123 0.534 1.00 91.69 328 PRO A C 1
ATOM 2553 O O . PRO A 1 328 ? -20.915 -2.571 0.288 1.00 91.69 328 PRO A O 1
ATOM 2556 N N . VAL A 1 329 ? -22.048 -4.225 1.278 1.00 86.88 329 VAL A N 1
ATOM 2557 C CA . VAL A 1 329 ? -20.871 -4.900 1.846 1.00 86.88 329 VAL A CA 1
ATOM 2558 C C . VAL A 1 329 ? -20.694 -6.274 1.212 1.00 86.88 329 VAL A C 1
ATOM 2560 O O . VAL A 1 329 ? -21.665 -6.898 0.790 1.00 86.88 329 VAL A O 1
ATOM 2563 N N . GLY A 1 330 ? -19.452 -6.758 1.151 1.00 86.06 330 GLY A N 1
ATOM 2564 C CA . GLY A 1 330 ? -19.145 -8.084 0.606 1.00 86.06 330 GLY A CA 1
ATOM 2565 C C . GLY A 1 330 ? -19.283 -8.199 -0.915 1.00 86.06 330 GLY A C 1
ATOM 2566 O O . GLY A 1 330 ? -19.348 -9.314 -1.425 1.00 86.06 330 GLY A O 1
ATOM 2567 N N . VAL A 1 331 ? -19.324 -7.077 -1.642 1.00 94.06 331 VAL A N 1
ATOM 2568 C CA . VAL A 1 331 ? -19.288 -7.069 -3.111 1.00 94.06 331 VAL A CA 1
ATOM 2569 C C . VAL A 1 331 ? -17.866 -7.439 -3.566 1.00 94.06 331 VAL A C 1
ATOM 2571 O O . VAL A 1 331 ? -16.919 -6.725 -3.226 1.00 94.06 331 VAL A O 1
ATOM 2574 N N . PRO A 1 332 ? -17.668 -8.551 -4.298 1.00 95.00 332 PRO A N 1
ATOM 2575 C CA . PRO A 1 332 ? -16.343 -8.952 -4.764 1.00 95.00 332 PRO A CA 1
ATOM 2576 C C . PRO A 1 332 ? -15.709 -7.874 -5.644 1.00 95.00 332 PRO A C 1
ATOM 2578 O O . PRO A 1 332 ? -16.381 -7.312 -6.502 1.00 95.00 332 PRO A O 1
ATOM 2581 N N . ASN A 1 333 ? -14.415 -7.608 -5.443 1.00 94.06 333 ASN A N 1
ATOM 2582 C CA . ASN A 1 333 ? -13.650 -6.569 -6.149 1.00 94.06 333 ASN A CA 1
ATOM 2583 C C . ASN A 1 333 ? -14.201 -5.138 -5.994 1.00 94.06 333 ASN A C 1
ATOM 2585 O O . ASN A 1 333 ? -13.817 -4.256 -6.762 1.00 94.06 333 ASN A O 1
ATOM 2589 N N . ALA A 1 334 ? -15.071 -4.883 -5.011 1.00 92.69 334 ALA A N 1
ATOM 2590 C CA . ALA A 1 334 ? -15.440 -3.524 -4.639 1.00 92.69 334 ALA A CA 1
ATOM 2591 C C . ALA A 1 334 ? -14.287 -2.801 -3.933 1.00 92.69 334 ALA A C 1
ATOM 2593 O O . ALA A 1 334 ? -13.399 -3.429 -3.347 1.00 92.69 334 ALA A O 1
ATOM 2594 N N . ALA A 1 335 ? -14.315 -1.470 -3.963 1.00 86.12 335 ALA A N 1
ATOM 2595 C CA . ALA A 1 335 ? -13.443 -0.672 -3.109 1.00 86.12 335 ALA A CA 1
ATOM 2596 C C . ALA A 1 335 ? -13.770 -0.938 -1.621 1.00 86.12 335 ALA A C 1
ATOM 2598 O O . ALA A 1 335 ? -14.875 -1.395 -1.312 1.00 86.12 335 ALA A O 1
ATOM 2599 N N . PRO A 1 336 ? -12.869 -0.601 -0.672 1.00 80.56 336 PRO A N 1
ATOM 2600 C CA . PRO A 1 336 ? -13.143 -0.751 0.762 1.00 80.56 336 PRO A CA 1
ATOM 2601 C C . PRO A 1 336 ? -14.457 -0.096 1.215 1.00 80.56 336 PRO A C 1
ATOM 2603 O O . PRO A 1 336 ? -15.086 -0.562 2.158 1.00 80.56 336 PRO A O 1
ATOM 2606 N N . THR A 1 337 ? -14.884 0.961 0.517 1.00 83.69 337 THR A N 1
ATOM 2607 C CA . THR A 1 337 ? -16.218 1.554 0.641 1.00 83.69 337 THR A CA 1
ATOM 2608 C C . THR A 1 337 ? -16.897 1.514 -0.715 1.00 83.69 337 THR A C 1
ATOM 2610 O O . THR A 1 337 ? -16.420 2.140 -1.661 1.00 83.69 337 THR A O 1
ATOM 2613 N N . ALA A 1 338 ? -18.004 0.779 -0.795 1.00 91.19 338 ALA A N 1
ATOM 2614 C CA . ALA A 1 338 ? -18.719 0.516 -2.039 1.00 91.19 338 ALA A CA 1
ATOM 2615 C C . ALA A 1 338 ? -19.421 1.746 -2.633 1.00 91.19 338 ALA A C 1
ATOM 2617 O O . ALA A 1 338 ? -19.771 1.708 -3.807 1.00 91.19 338 ALA A O 1
ATOM 2618 N N . CYS A 1 339 ? -19.619 2.810 -1.850 1.00 92.31 339 CYS A N 1
ATOM 2619 C CA . CYS A 1 339 ? -20.157 4.093 -2.302 1.00 92.31 339 CYS A CA 1
ATOM 2620 C C . CYS A 1 339 ? -19.111 5.200 -2.111 1.00 92.31 339 CYS A C 1
ATOM 2622 O O . CYS A 1 339 ? -18.412 5.226 -1.093 1.00 92.31 339 CYS A O 1
ATOM 2624 N N . LEU A 1 340 ? -19.014 6.135 -3.055 1.00 88.00 340 LEU A N 1
ATOM 2625 C CA . LEU A 1 340 ? -18.149 7.317 -2.952 1.00 88.00 340 LEU A CA 1
ATOM 2626 C C . LEU A 1 340 ? -18.557 8.228 -1.787 1.00 88.00 340 LEU A C 1
ATOM 2628 O O . LEU A 1 340 ? -17.708 8.815 -1.124 1.00 88.00 340 LEU A O 1
ATOM 2632 N N . GLU A 1 341 ? -19.853 8.293 -1.507 1.00 87.81 341 GLU A N 1
ATOM 2633 C CA . GLU A 1 341 ? -20.486 9.131 -0.489 1.00 87.81 341 GLU A CA 1
ATOM 2634 C C . GLU A 1 341 ? -20.333 8.565 0.934 1.00 87.81 341 GLU A C 1
ATOM 2636 O O . GLU A 1 341 ? -20.780 9.181 1.901 1.00 87.81 341 GLU A O 1
ATOM 2641 N N . GLY A 1 342 ? -19.694 7.400 1.083 1.00 83.88 342 GLY A N 1
ATOM 2642 C CA . GLY A 1 342 ? -19.459 6.752 2.370 1.00 83.88 342 GLY A CA 1
ATOM 2643 C C . GLY A 1 342 ? -20.437 5.616 2.684 1.00 83.88 342 GLY A C 1
ATOM 2644 O O . GLY A 1 342 ? -21.147 5.107 1.823 1.00 83.88 342 GLY A O 1
ATOM 2645 N N . ASP A 1 343 ? -20.457 5.185 3.947 1.00 82.31 343 ASP A N 1
ATOM 2646 C CA . ASP A 1 343 ? -21.182 3.976 4.366 1.00 82.31 343 ASP A CA 1
ATOM 2647 C C . ASP A 1 343 ? -22.684 4.180 4.615 1.00 82.31 343 ASP A C 1
ATOM 2649 O O . ASP A 1 343 ? -23.434 3.202 4.633 1.00 82.31 343 ASP A O 1
ATOM 2653 N N . CYS A 1 344 ? -23.137 5.422 4.814 1.00 85.25 344 CYS A N 1
ATOM 2654 C CA . CYS A 1 344 ? -24.547 5.751 5.024 1.00 85.25 344 CYS A CA 1
ATOM 2655 C C . CYS A 1 344 ? -25.020 6.788 4.009 1.00 85.25 344 CYS A C 1
ATOM 2657 O O . CYS A 1 344 ? -24.567 7.929 4.010 1.00 85.25 344 CYS A O 1
ATOM 2659 N N . ILE A 1 345 ? -25.995 6.392 3.199 1.00 88.50 345 ILE A N 1
ATOM 2660 C CA . ILE A 1 345 ? -26.571 7.188 2.120 1.00 88.50 345 ILE A CA 1
ATOM 2661 C C . ILE A 1 345 ? -27.932 7.707 2.576 1.00 88.50 345 ILE A C 1
ATOM 2663 O O . ILE A 1 345 ? -28.765 6.936 3.060 1.00 88.50 345 ILE A O 1
ATOM 2667 N N . ALA A 1 346 ? -28.151 9.016 2.479 1.00 83.50 346 ALA A N 1
ATOM 2668 C CA . ALA A 1 346 ? -29.394 9.645 2.910 1.00 83.50 346 ALA A CA 1
ATOM 2669 C C . ALA A 1 346 ? -30.575 9.287 1.986 1.00 83.50 346 ALA A C 1
ATOM 2671 O O . ALA A 1 346 ? -30.409 8.847 0.849 1.00 83.50 346 ALA A O 1
ATOM 2672 N N . LEU A 1 347 ? -31.802 9.464 2.483 1.00 85.19 347 LEU A N 1
ATOM 2673 C CA . LEU A 1 347 ? -33.018 9.250 1.700 1.00 85.19 347 LEU A CA 1
ATOM 2674 C C . LEU A 1 347 ? -32.994 10.106 0.428 1.00 85.19 347 LEU A C 1
ATOM 2676 O O . LEU A 1 347 ? -32.745 11.305 0.507 1.00 85.19 347 LEU A O 1
ATOM 2680 N N . GLN A 1 348 ? -33.333 9.502 -0.712 1.00 88.06 348 GLN A N 1
ATOM 2681 C CA . GLN A 1 348 ? -33.375 10.147 -2.030 1.00 88.06 348 GLN A CA 1
ATOM 2682 C C . GLN A 1 348 ? -32.016 10.693 -2.506 1.00 88.06 348 GLN A C 1
ATOM 2684 O O . GLN A 1 348 ? -31.981 11.531 -3.403 1.00 88.06 348 GLN A O 1
ATOM 2689 N N . THR A 1 349 ? -30.899 10.217 -1.944 1.00 91.38 349 THR A N 1
ATOM 2690 C CA . THR A 1 349 ? -29.556 10.503 -2.468 1.00 91.38 349 THR A CA 1
ATOM 2691 C C . THR A 1 349 ? -28.953 9.280 -3.147 1.00 91.38 349 THR A C 1
ATOM 2693 O O . THR A 1 349 ? -29.380 8.142 -2.926 1.00 91.38 349 THR A O 1
ATOM 2696 N N . THR A 1 350 ? -27.943 9.523 -3.974 1.00 95.12 350 THR A N 1
ATOM 2697 C CA . THR A 1 350 ? -27.277 8.496 -4.773 1.00 95.12 350 THR A CA 1
ATOM 2698 C C . THR A 1 350 ? -26.040 7.959 -4.056 1.00 95.12 350 THR A C 1
ATOM 2700 O O . THR A 1 350 ? -25.318 8.706 -3.403 1.00 95.12 350 THR A O 1
ATOM 2703 N N . CYS A 1 351 ? -25.833 6.651 -4.162 1.00 94.50 351 CYS A N 1
ATOM 2704 C CA . CYS A 1 351 ? -24.559 5.975 -3.962 1.00 94.50 351 CYS A CA 1
ATOM 2705 C C . CYS A 1 351 ? -23.873 5.865 -5.323 1.00 94.50 351 CYS A C 1
ATOM 2707 O O . CYS A 1 351 ? -24.337 5.100 -6.171 1.00 94.50 351 CYS A O 1
ATOM 2709 N N . THR A 1 352 ? -22.783 6.589 -5.533 1.00 96.19 352 THR A N 1
ATOM 2710 C CA . THR A 1 352 ? -21.891 6.373 -6.670 1.00 96.19 352 THR A CA 1
ATOM 2711 C C . THR A 1 352 ? -21.031 5.161 -6.354 1.00 96.19 352 THR A C 1
ATOM 2713 O O . THR A 1 352 ? -20.198 5.185 -5.446 1.00 96.19 352 THR A O 1
ATOM 2716 N N . THR A 1 353 ? -21.276 4.064 -7.059 1.00 96.62 353 THR A N 1
ATOM 2717 C CA . THR A 1 353 ? -20.632 2.780 -6.780 1.00 96.62 353 THR A CA 1
ATOM 2718 C C . THR A 1 353 ? -19.130 2.824 -7.051 1.00 96.62 353 THR A C 1
ATOM 2720 O O . THR A 1 353 ? -18.665 3.453 -8.000 1.00 96.62 353 THR A O 1
ATOM 2723 N N . ARG A 1 354 ? -18.353 2.138 -6.210 1.00 94.56 354 ARG A N 1
ATOM 2724 C CA . ARG A 1 354 ? -16.892 2.094 -6.306 1.00 94.56 354 ARG A CA 1
ATOM 2725 C C . ARG A 1 354 ? -16.364 0.672 -6.320 1.00 94.56 354 ARG A C 1
ATOM 2727 O O . ARG A 1 354 ? -16.633 -0.128 -5.420 1.00 94.56 354 ARG A O 1
ATOM 2734 N N . CYS A 1 355 ? -15.532 0.406 -7.315 1.00 96.75 355 CYS A N 1
ATOM 2735 C CA . CYS A 1 355 ? -14.784 -0.831 -7.456 1.00 96.75 355 CYS A CA 1
ATOM 2736 C C . CYS A 1 355 ? -13.299 -0.616 -7.150 1.00 96.75 355 CYS A C 1
ATOM 2738 O O . CYS A 1 355 ? -12.821 0.517 -7.113 1.00 96.75 355 CYS A O 1
ATOM 2740 N N . ALA A 1 356 ? -12.588 -1.702 -6.864 1.00 93.06 356 ALA A N 1
ATOM 2741 C CA . ALA A 1 356 ? -11.137 -1.685 -6.748 1.00 93.06 356 ALA A CA 1
ATOM 2742 C C . ALA A 1 356 ? -10.488 -1.396 -8.113 1.00 93.06 356 ALA A C 1
ATOM 2744 O O . ALA A 1 356 ? -11.129 -1.537 -9.155 1.00 93.06 356 ALA A O 1
ATOM 2745 N N . ASP A 1 357 ? -9.204 -1.051 -8.109 1.00 93.62 357 ASP A N 1
ATOM 2746 C CA . ASP A 1 357 ? -8.480 -0.705 -9.332 1.00 93.62 357 ASP A CA 1
ATOM 2747 C C . ASP A 1 357 ? -8.529 -1.817 -10.387 1.00 93.62 357 ASP A C 1
ATOM 2749 O O . ASP A 1 357 ? -8.335 -3.009 -10.095 1.00 93.62 357 ASP A O 1
ATOM 2753 N N . ALA A 1 358 ? -8.732 -1.385 -11.631 1.00 95.88 358 ALA A N 1
ATOM 2754 C CA . ALA A 1 358 ? -8.955 -2.193 -12.821 1.00 95.88 358 ALA A CA 1
ATOM 2755 C C . ALA A 1 358 ? -10.309 -2.937 -12.853 1.00 95.88 358 ALA A C 1
ATOM 2757 O O . ALA A 1 358 ? -10.462 -3.918 -13.590 1.00 95.88 358 ALA A O 1
ATOM 2758 N N . TYR A 1 359 ? -11.300 -2.475 -12.082 1.00 97.62 359 TYR A N 1
ATOM 2759 C CA . TYR A 1 359 ? -12.678 -2.972 -12.106 1.00 97.62 359 TYR A CA 1
ATOM 2760 C C . TYR A 1 359 ? -13.682 -1.825 -12.235 1.00 97.62 359 TYR A C 1
ATOM 2762 O O . TYR A 1 359 ? -13.518 -0.774 -11.625 1.00 97.62 359 TYR A O 1
ATOM 2770 N N . ALA A 1 360 ? -14.756 -2.053 -12.988 1.00 96.69 360 ALA A N 1
ATOM 2771 C CA . ALA A 1 360 ? -15.847 -1.110 -13.195 1.00 96.69 360 ALA A CA 1
ATOM 2772 C C . ALA A 1 360 ? -17.173 -1.678 -12.651 1.00 96.69 360 ALA A C 1
ATOM 2774 O O . ALA A 1 360 ? -17.412 -2.889 -12.744 1.00 96.69 360 ALA A O 1
ATOM 2775 N N . PRO A 1 361 ? -18.045 -0.836 -12.075 1.00 97.31 361 PRO A N 1
ATOM 2776 C CA . PRO A 1 361 ? -19.332 -1.285 -11.573 1.00 97.31 361 PRO A CA 1
ATOM 2777 C C . PRO A 1 361 ? -20.318 -1.554 -12.718 1.00 97.31 361 PRO A C 1
ATOM 2779 O O . PRO A 1 361 ? -20.441 -0.762 -13.649 1.00 97.31 361 PRO A O 1
ATOM 2782 N N . THR A 1 362 ? -21.102 -2.630 -12.618 1.00 97.00 362 THR A N 1
ATOM 2783 C CA . THR A 1 362 ? -22.190 -2.929 -13.573 1.00 97.00 362 THR A CA 1
ATOM 2784 C C . THR A 1 362 ? -23.328 -1.911 -13.511 1.00 97.00 362 THR A C 1
ATOM 2786 O O . THR A 1 362 ? -24.100 -1.769 -14.456 1.00 97.00 362 THR A O 1
ATOM 2789 N N . VAL A 1 363 ? -23.476 -1.245 -12.365 1.00 97.12 363 VAL A N 1
ATOM 2790 C CA . VAL A 1 363 ? -24.463 -0.197 -12.112 1.00 97.12 363 VAL A CA 1
ATOM 2791 C C . VAL A 1 363 ? -23.712 0.953 -11.449 1.00 97.12 363 VAL A C 1
ATOM 2793 O O . VAL A 1 363 ? -23.318 0.773 -10.303 1.00 97.12 363 VAL A O 1
ATOM 2796 N N . PRO A 1 364 ? -23.503 2.097 -12.122 1.00 95.50 364 PRO A N 1
ATOM 2797 C CA . PRO A 1 364 ? -22.660 3.174 -11.601 1.00 95.50 364 PRO A CA 1
ATOM 2798 C C . PRO A 1 364 ? -23.286 3.896 -10.404 1.00 95.50 364 PRO A C 1
ATOM 2800 O O . PRO A 1 364 ? -22.563 4.387 -9.542 1.00 95.50 364 PRO A O 1
ATOM 2803 N N . GLU A 1 365 ? -24.616 3.915 -10.312 1.00 97.06 365 GLU A N 1
ATOM 2804 C CA . GLU A 1 365 ? -25.362 4.686 -9.321 1.00 97.06 365 GLU A CA 1
ATOM 2805 C C . GLU A 1 365 ? -26.504 3.868 -8.707 1.00 97.06 365 GLU A C 1
ATOM 2807 O O . GLU A 1 365 ? -27.292 3.245 -9.423 1.00 97.06 365 GLU A O 1
ATOM 2812 N N . LEU A 1 366 ? -26.630 3.902 -7.378 1.00 96.38 366 LEU A N 1
ATOM 2813 C CA . LEU A 1 366 ? -27.757 3.322 -6.645 1.00 96.38 366 LEU A CA 1
ATOM 2814 C C . LEU A 1 366 ? -28.518 4.421 -5.904 1.00 96.38 366 LEU A C 1
ATOM 2816 O O . LEU A 1 366 ? -27.955 5.105 -5.051 1.00 96.38 366 LEU A O 1
ATOM 2820 N N . LEU A 1 367 ? -29.814 4.568 -6.162 1.00 96.00 367 LEU A N 1
ATOM 2821 C CA . LEU A 1 367 ? -30.647 5.523 -5.435 1.00 96.00 367 LEU A CA 1
ATOM 2822 C C . LEU A 1 367 ? -31.073 4.935 -4.090 1.00 96.00 367 LEU A C 1
ATOM 2824 O O . LEU A 1 367 ? -31.653 3.850 -4.046 1.00 96.00 367 LEU A O 1
ATOM 2828 N N . CYS A 1 368 ? -30.842 5.653 -2.994 1.00 93.12 368 CYS A N 1
ATOM 2829 C CA . CYS A 1 368 ? -31.350 5.249 -1.692 1.00 93.12 368 CYS A CA 1
ATOM 2830 C C . CYS A 1 368 ? -32.825 5.631 -1.521 1.00 93.12 368 CYS A C 1
ATOM 2832 O O . CYS A 1 368 ? -33.175 6.810 -1.454 1.00 93.12 368 CYS A O 1
ATOM 2834 N N . ASN A 1 369 ? -33.700 4.640 -1.369 1.00 91.25 369 ASN A N 1
ATOM 2835 C CA . ASN A 1 369 ? -35.121 4.839 -1.129 1.00 91.25 369 ASN A CA 1
ATOM 2836 C C . ASN A 1 369 ? -35.595 4.027 0.084 1.00 91.25 369 ASN A C 1
ATOM 2838 O O . ASN A 1 369 ? -35.654 2.801 0.048 1.00 91.25 369 ASN A O 1
ATOM 2842 N N . LEU A 1 370 ? -35.940 4.729 1.167 1.00 86.75 370 LEU A N 1
ATOM 2843 C CA . LEU A 1 370 ? -36.477 4.161 2.413 1.00 86.75 370 LEU A CA 1
ATOM 2844 C C . LEU A 1 370 ? -35.660 2.971 2.956 1.00 86.75 370 LEU A C 1
ATOM 2846 O O . LEU A 1 370 ? -36.204 1.932 3.327 1.00 86.75 370 LEU A O 1
ATOM 2850 N N . GLY A 1 371 ? -34.332 3.121 2.975 1.00 85.62 371 GLY A N 1
ATOM 2851 C CA . GLY A 1 371 ? -33.405 2.112 3.495 1.00 85.62 371 GLY A CA 1
ATOM 2852 C C . GLY A 1 371 ? -33.029 0.997 2.516 1.00 85.62 371 GLY A C 1
ATOM 2853 O O . GLY A 1 371 ? -32.197 0.158 2.858 1.00 85.62 371 GLY A O 1
ATOM 2854 N N . ALA A 1 372 ? -33.579 1.000 1.300 1.00 90.75 372 ALA A N 1
ATOM 2855 C CA . ALA A 1 372 ? -33.209 0.079 0.231 1.00 90.75 372 ALA A CA 1
ATOM 2856 C C . ALA A 1 372 ? -32.622 0.828 -0.970 1.00 90.75 372 ALA A C 1
ATOM 2858 O O . ALA A 1 372 ? -33.057 1.927 -1.307 1.00 90.75 372 ALA A O 1
ATOM 2859 N N . PHE A 1 373 ? -31.649 0.219 -1.640 1.00 94.44 373 PHE A N 1
ATOM 2860 C CA . PHE A 1 373 ? -31.119 0.760 -2.885 1.00 94.44 373 PHE A CA 1
ATOM 2861 C C . PHE A 1 373 ? -31.964 0.356 -4.091 1.00 94.44 373 PHE A C 1
ATOM 2863 O O . PHE A 1 373 ? -32.521 -0.744 -4.143 1.00 94.44 373 PHE A O 1
ATOM 2870 N N . GLN A 1 374 ? -32.019 1.240 -5.083 1.00 94.81 374 GLN A N 1
ATOM 2871 C CA . GLN A 1 374 ? -32.570 0.963 -6.398 1.00 94.81 374 GLN A CA 1
ATOM 2872 C C . GLN A 1 374 ? -31.589 1.436 -7.486 1.00 94.81 374 GLN A C 1
ATOM 2874 O O . GLN A 1 374 ? -31.406 2.644 -7.636 1.00 94.81 374 GLN A O 1
ATOM 2879 N N . PRO A 1 375 ? -30.975 0.522 -8.263 1.00 95.69 375 PRO A N 1
ATOM 2880 C CA . PRO A 1 375 ? -31.023 -0.944 -8.141 1.00 95.69 375 PRO A CA 1
ATOM 2881 C C . PRO A 1 375 ? -30.531 -1.465 -6.782 1.00 95.69 375 PRO A C 1
ATOM 2883 O O . PRO A 1 375 ? -29.793 -0.783 -6.085 1.00 95.69 375 PRO A O 1
ATOM 2886 N N . SER A 1 376 ? -30.937 -2.671 -6.378 1.00 91.88 376 SER A N 1
ATOM 2887 C CA . SER A 1 376 ? -30.630 -3.186 -5.032 1.00 91.88 376 SER A CA 1
ATOM 2888 C C . SER A 1 376 ? -29.190 -3.672 -4.849 1.00 91.88 376 SER A C 1
ATOM 2890 O O . SER A 1 376 ? -28.781 -3.938 -3.721 1.00 91.88 376 SER A O 1
ATOM 2892 N N . ALA A 1 377 ? -28.440 -3.839 -5.940 1.00 88.88 377 ALA A N 1
ATOM 2893 C CA . ALA A 1 377 ? -27.068 -4.328 -5.930 1.00 88.88 377 ALA A CA 1
ATOM 2894 C C . ALA A 1 377 ? -26.321 -3.916 -7.206 1.00 88.88 377 ALA A C 1
ATOM 2896 O O . ALA A 1 377 ? -26.934 -3.590 -8.224 1.00 88.88 377 ALA A O 1
ATOM 2897 N N . PHE A 1 378 ? -24.995 -4.017 -7.145 1.00 96.81 378 PHE A N 1
ATOM 2898 C CA . PHE A 1 378 ? -24.080 -3.907 -8.276 1.00 96.81 378 PHE A CA 1
ATOM 2899 C C . PHE A 1 378 ? -23.009 -5.001 -8.176 1.00 96.81 378 PHE A C 1
ATOM 2901 O O . PHE A 1 378 ? -22.844 -5.622 -7.122 1.00 96.81 378 PHE A O 1
ATOM 2908 N N . GLN A 1 379 ? -22.297 -5.244 -9.271 1.00 97.62 379 GLN A N 1
ATOM 2909 C CA . GLN A 1 379 ? -21.126 -6.119 -9.320 1.00 97.62 379 GLN A CA 1
ATOM 2910 C C . GLN A 1 379 ? -19.933 -5.329 -9.860 1.00 97.62 379 GLN A C 1
ATOM 2912 O O . GLN A 1 379 ? -20.126 -4.358 -10.588 1.00 97.62 379 GLN A O 1
ATOM 2917 N N . CYS A 1 380 ? -18.716 -5.742 -9.510 1.00 98.00 380 CYS A N 1
ATOM 2918 C CA . CYS A 1 380 ? -17.487 -5.177 -10.062 1.00 98.00 380 CYS A CA 1
ATOM 2919 C C . CYS A 1 380 ? -16.888 -6.142 -11.082 1.00 98.00 380 CYS A C 1
ATOM 2921 O O . CYS A 1 380 ? -16.410 -7.223 -10.722 1.00 98.00 380 CYS A O 1
ATOM 2923 N N . GLU A 1 381 ? -16.904 -5.743 -12.350 1.00 97.81 381 GLU A N 1
ATOM 2924 C CA . GLU A 1 381 ? -16.370 -6.517 -13.469 1.00 97.81 381 GLU A CA 1
ATOM 2925 C C . GLU A 1 381 ? -15.031 -5.933 -13.940 1.00 97.81 381 GLU A C 1
ATOM 2927 O O . GLU A 1 381 ? -14.802 -4.735 -13.770 1.00 97.81 381 GLU A O 1
ATOM 2932 N N . PRO A 1 382 ? -14.110 -6.743 -14.496 1.00 98.00 382 PRO A N 1
ATOM 2933 C CA . PRO A 1 382 ? -12.849 -6.236 -15.030 1.00 98.00 382 PRO A CA 1
ATOM 2934 C C . PRO A 1 382 ? -13.077 -5.089 -16.022 1.00 98.00 382 PRO A C 1
ATOM 2936 O O . PRO A 1 382 ? -13.817 -5.243 -16.993 1.00 98.00 382 PRO A O 1
ATOM 2939 N N . ALA A 1 383 ? -12.435 -3.947 -15.779 1.00 96.69 383 ALA A N 1
ATOM 2940 C CA . ALA A 1 383 ? -12.666 -2.734 -16.556 1.00 96.69 383 ALA A CA 1
ATOM 2941 C C . ALA A 1 383 ? -12.213 -2.892 -18.024 1.00 96.69 383 ALA A C 1
ATOM 2943 O O . ALA A 1 383 ? -11.197 -3.545 -18.286 1.00 96.69 383 ALA A O 1
ATOM 2944 N N . PRO A 1 384 ? -12.926 -2.312 -19.006 1.00 95.81 384 PRO A N 1
ATOM 2945 C CA . PRO A 1 384 ? -12.495 -2.339 -20.400 1.00 95.81 384 PRO A CA 1
ATOM 2946 C C . PRO A 1 384 ? -11.186 -1.559 -20.578 1.00 95.81 384 PRO A C 1
ATOM 2948 O O . PRO A 1 384 ? -10.999 -0.505 -19.979 1.00 95.81 384 PRO A O 1
ATOM 2951 N N . CYS A 1 385 ? -10.280 -2.065 -21.419 1.00 95.44 385 CYS A N 1
ATOM 2952 C CA . CYS A 1 385 ? -9.003 -1.408 -21.687 1.00 95.44 385 CYS A CA 1
ATOM 2953 C C . CYS A 1 385 ? -8.912 -0.915 -23.134 1.00 95.44 385 CYS A C 1
ATOM 2955 O O . CYS A 1 385 ? -8.811 -1.714 -24.067 1.00 95.44 385 CYS A O 1
ATOM 2957 N N . GLU A 1 386 ? -8.901 0.407 -23.311 1.00 94.56 386 GLU A N 1
ATOM 2958 C CA . GLU A 1 386 ? -8.873 1.063 -24.629 1.00 94.56 386 GLU A CA 1
ATOM 2959 C C . GLU A 1 386 ? -7.537 1.756 -24.945 1.00 94.56 386 GLU A C 1
ATOM 2961 O O . GLU A 1 386 ? -7.425 2.512 -25.908 1.00 94.56 386 GLU A O 1
ATOM 2966 N N . VAL A 1 387 ? -6.490 1.457 -24.172 1.00 94.69 387 VAL A N 1
ATOM 2967 C CA . VAL A 1 387 ? -5.154 2.048 -24.333 1.00 94.69 387 VAL A CA 1
ATOM 2968 C C . VAL A 1 387 ? -4.531 1.612 -25.666 1.00 94.69 387 VAL A C 1
ATOM 2970 O O . VAL A 1 387 ? -4.420 0.414 -25.957 1.00 94.69 387 VAL A O 1
ATOM 2973 N N . GLU A 1 388 ? -4.110 2.574 -26.490 1.00 95.25 388 GLU A N 1
ATOM 2974 C CA . GLU A 1 388 ? -3.367 2.311 -27.729 1.00 95.25 388 GLU A CA 1
ATOM 2975 C C . GLU A 1 388 ? -2.025 1.629 -27.421 1.00 95.25 388 GLU A C 1
ATOM 2977 O O . GLU A 1 388 ? -1.387 1.938 -26.424 1.00 95.25 388 GLU A O 1
ATOM 2982 N N . GLY A 1 389 ? -1.605 0.658 -28.240 1.00 94.75 389 GLY A N 1
ATOM 2983 C CA . GLY A 1 389 ? -0.375 -0.106 -27.989 1.00 94.75 389 GLY A CA 1
ATOM 2984 C C . GLY A 1 389 ? -0.490 -1.168 -26.887 1.00 94.75 389 GLY A C 1
ATOM 2985 O O . GLY A 1 389 ? 0.504 -1.815 -26.563 1.00 94.75 389 GLY A O 1
ATOM 2986 N N . SER A 1 390 ? -1.684 -1.387 -26.324 1.00 96.88 390 SER A N 1
ATOM 2987 C CA . SER A 1 390 ? -1.957 -2.459 -25.358 1.00 96.88 390 SER A CA 1
ATOM 2988 C C . SER A 1 390 ? -2.529 -3.726 -26.001 1.00 96.88 390 SER A C 1
ATOM 2990 O O . SER A 1 390 ? -2.989 -3.733 -27.144 1.00 96.88 390 SER A O 1
ATOM 2992 N N . ASN A 1 391 ? -2.543 -4.818 -25.236 1.00 96.12 391 ASN A N 1
ATOM 2993 C CA . ASN A 1 391 ? -3.213 -6.066 -25.603 1.00 96.12 391 ASN A CA 1
ATOM 2994 C C . ASN A 1 391 ? -4.751 -6.003 -25.493 1.00 96.12 391 ASN A C 1
ATOM 2996 O O . ASN A 1 391 ? -5.401 -7.004 -25.798 1.00 96.12 391 ASN A O 1
ATOM 3000 N N . ARG A 1 392 ? -5.317 -4.873 -25.033 1.00 95.69 392 ARG A N 1
ATOM 3001 C CA . ARG A 1 392 ? -6.759 -4.627 -24.843 1.00 95.69 392 ARG A CA 1
ATOM 3002 C C . ARG A 1 392 ? -7.497 -5.693 -24.026 1.00 95.69 392 ARG A C 1
ATOM 3004 O O . ARG A 1 392 ? -8.704 -5.872 -24.171 1.00 95.69 392 ARG A O 1
ATOM 3011 N N . GLN A 1 393 ? -6.785 -6.428 -23.174 1.00 97.12 393 GLN A N 1
ATOM 3012 C CA . GLN A 1 393 ? -7.424 -7.349 -22.238 1.00 97.12 393 GLN A CA 1
ATOM 3013 C C . GLN A 1 393 ? -7.994 -6.557 -21.056 1.00 97.12 393 GLN A C 1
ATOM 3015 O O . GLN A 1 393 ? -7.382 -5.573 -20.651 1.00 97.12 393 GLN A O 1
ATOM 3020 N N . PRO A 1 394 ? -9.150 -6.946 -20.500 1.00 96.88 394 PRO A N 1
ATOM 3021 C CA . PRO A 1 394 ? -9.797 -6.164 -19.459 1.00 96.88 394 PRO A CA 1
ATOM 3022 C C . PRO A 1 394 ? -9.093 -6.290 -18.100 1.00 96.88 394 PRO A C 1
ATOM 3024 O O . PRO A 1 394 ? -8.427 -7.286 -17.790 1.00 96.88 394 PRO A O 1
ATOM 3027 N N . GLY A 1 395 ? -9.277 -5.266 -17.273 1.00 94.81 395 GLY A N 1
ATOM 3028 C CA . GLY A 1 395 ? -8.774 -5.153 -15.914 1.00 94.81 395 GLY A CA 1
ATOM 3029 C C . GLY A 1 395 ? -7.264 -5.359 -15.805 1.00 94.81 395 GLY A C 1
ATOM 3030 O O . GLY A 1 395 ? -6.478 -4.873 -16.618 1.00 94.81 395 GLY A O 1
ATOM 3031 N N . LYS A 1 396 ? -6.844 -6.133 -14.798 1.00 93.12 396 LYS A N 1
ATOM 3032 C CA . LYS A 1 396 ? -5.422 -6.388 -14.490 1.00 93.12 396 LYS A CA 1
ATOM 3033 C C . LYS A 1 396 ? -4.660 -7.153 -15.578 1.00 93.12 396 LYS A C 1
ATOM 3035 O O . LYS A 1 396 ? -3.444 -7.295 -15.484 1.00 93.12 396 LYS A O 1
ATOM 3040 N N . HIS A 1 397 ? -5.352 -7.672 -16.591 1.00 95.38 397 HIS A N 1
ATOM 3041 C CA . HIS A 1 397 ? -4.715 -8.311 -17.738 1.00 95.38 397 HIS A CA 1
ATOM 3042 C C . HIS A 1 397 ? -4.301 -7.312 -18.823 1.00 95.38 397 HIS A C 1
ATOM 3044 O O . HIS A 1 397 ? -3.567 -7.702 -19.740 1.00 95.38 397 HIS A O 1
ATOM 3050 N N . CYS A 1 398 ? -4.726 -6.046 -18.725 1.00 96.44 398 CYS A N 1
ATOM 3051 C CA . CYS A 1 398 ? -4.283 -5.030 -19.661 1.00 96.44 398 CYS A CA 1
ATOM 3052 C C . CYS A 1 398 ? -2.799 -4.720 -19.480 1.00 96.44 398 CYS A C 1
ATOM 3054 O O . CYS A 1 398 ? -2.344 -4.384 -18.387 1.00 96.44 398 CYS A O 1
ATOM 3056 N N . ARG A 1 399 ? -2.040 -4.823 -20.569 1.00 95.44 399 ARG A N 1
ATOM 3057 C CA . ARG A 1 399 ? -0.605 -4.523 -20.608 1.00 95.44 399 ARG A CA 1
ATOM 3058 C C . ARG A 1 399 ? -0.192 -4.049 -21.991 1.00 95.44 399 ARG A C 1
ATOM 3060 O O . ARG A 1 399 ? -0.838 -4.401 -22.980 1.00 95.44 399 ARG A O 1
ATOM 3067 N N . CYS A 1 400 ? 0.904 -3.299 -22.060 1.00 96.88 400 CYS A N 1
ATOM 3068 C CA . CYS A 1 400 ? 1.519 -2.930 -23.332 1.00 96.88 400 CYS A CA 1
ATOM 3069 C C . CYS A 1 400 ? 1.907 -4.183 -24.139 1.00 96.88 400 CYS A C 1
ATOM 3071 O O . CYS A 1 400 ? 2.274 -5.218 -23.571 1.00 96.88 400 CYS A O 1
ATOM 3073 N N . LEU A 1 401 ? 1.774 -4.098 -25.463 1.00 97.06 401 LEU A N 1
ATOM 3074 C CA . LEU A 1 401 ? 2.225 -5.126 -26.397 1.00 97.06 401 LEU A CA 1
ATOM 3075 C C . LEU A 1 401 ? 3.755 -5.191 -26.441 1.00 97.06 401 LEU A C 1
ATOM 3077 O O . LEU A 1 401 ? 4.453 -4.262 -26.033 1.00 97.06 401 LEU A O 1
ATOM 3081 N N . ASP A 1 402 ? 4.281 -6.282 -26.998 1.00 96.00 402 ASP A N 1
ATOM 3082 C CA . ASP A 1 402 ? 5.692 -6.334 -27.369 1.00 96.00 402 ASP A CA 1
ATOM 3083 C C . ASP A 1 402 ? 6.026 -5.187 -28.335 1.00 96.00 402 ASP A C 1
ATOM 3085 O O . ASP A 1 402 ? 5.212 -4.810 -29.184 1.00 96.00 402 ASP A O 1
ATOM 3089 N N . ALA A 1 403 ? 7.240 -4.651 -28.208 1.00 96.31 403 ALA A N 1
ATOM 3090 C CA . ALA A 1 403 ? 7.713 -3.463 -28.916 1.00 96.31 403 ALA A CA 1
ATOM 3091 C C . ALA A 1 403 ? 7.067 -2.132 -28.471 1.00 96.31 403 ALA A C 1
ATOM 3093 O O . ALA A 1 403 ? 7.264 -1.111 -29.133 1.00 96.31 403 ALA A O 1
ATOM 3094 N N . PHE A 1 404 ? 6.349 -2.122 -27.345 1.00 97.31 404 PHE A N 1
ATOM 3095 C CA . PHE A 1 404 ? 5.884 -0.914 -26.660 1.00 97.31 404 PHE A CA 1
ATOM 3096 C C . PHE A 1 404 ? 6.466 -0.836 -25.240 1.00 97.31 404 PHE A C 1
ATOM 3098 O O . PHE A 1 404 ? 6.710 -1.858 -24.597 1.00 97.31 404 PHE A O 1
ATOM 3105 N N . GLU A 1 405 ? 6.689 0.381 -24.753 1.00 94.75 405 GLU A N 1
ATOM 3106 C CA . GLU A 1 405 ? 7.154 0.693 -23.403 1.00 94.75 405 GLU A CA 1
ATOM 3107 C C . GLU A 1 405 ? 6.187 1.639 -22.682 1.00 94.75 405 GLU A C 1
ATOM 3109 O O . GLU A 1 405 ? 5.459 2.406 -23.313 1.00 94.75 405 GLU A O 1
ATOM 3114 N N . GLY A 1 406 ? 6.180 1.574 -21.351 1.00 92.62 406 GLY A N 1
ATOM 3115 C CA . GLY A 1 406 ? 5.294 2.359 -20.494 1.00 92.62 406 GLY A CA 1
ATOM 3116 C C . GLY A 1 406 ? 4.517 1.494 -19.506 1.00 92.62 406 GLY A C 1
ATOM 3117 O O . GLY A 1 406 ? 4.851 0.329 -19.274 1.00 92.62 406 GLY A O 1
ATOM 3118 N N . SER A 1 407 ? 3.496 2.085 -18.894 1.00 91.31 407 SER A N 1
ATOM 3119 C CA . SER A 1 407 ? 2.679 1.457 -17.857 1.00 91.31 407 SER A CA 1
ATOM 3120 C C . SER A 1 407 ? 1.209 1.815 -18.029 1.00 91.31 407 SER A C 1
ATOM 3122 O O . SER A 1 407 ? 0.873 2.884 -18.535 1.00 91.31 407 SER A O 1
ATOM 3124 N N . ILE A 1 408 ? 0.346 0.899 -17.590 1.00 93.69 408 ILE A N 1
ATOM 3125 C CA . ILE A 1 408 ? -1.102 1.093 -17.516 1.00 93.69 408 ILE A CA 1
ATOM 3126 C C . ILE A 1 408 ? -1.477 1.112 -16.040 1.00 93.69 408 ILE A C 1
ATOM 3128 O O . ILE A 1 408 ? -1.251 0.136 -15.322 1.00 93.69 408 ILE A O 1
ATOM 3132 N N . THR A 1 409 ? -2.018 2.238 -15.608 1.00 93.06 409 THR A N 1
ATOM 3133 C CA . THR A 1 409 ? -2.375 2.568 -14.232 1.00 93.06 409 THR A CA 1
ATOM 3134 C C . THR A 1 409 ? -3.868 2.879 -14.179 1.00 93.06 409 THR A C 1
ATOM 3136 O O . THR A 1 409 ? -4.445 3.410 -15.127 1.00 93.06 409 THR A O 1
ATOM 3139 N N . TRP A 1 410 ? -4.522 2.455 -13.101 1.00 93.06 410 TRP A N 1
ATOM 3140 C CA . TRP A 1 410 ? -5.977 2.497 -12.965 1.00 93.06 410 TRP A CA 1
ATOM 3141 C C . TRP A 1 410 ? -6.358 3.282 -11.715 1.00 93.06 410 TRP A C 1
ATOM 3143 O O . TRP A 1 410 ? -5.694 3.142 -10.691 1.00 93.06 410 TRP A O 1
ATOM 3153 N N . ASP A 1 411 ? -7.442 4.045 -11.803 1.00 88.38 411 ASP A N 1
ATOM 3154 C CA . ASP A 1 411 ? -8.178 4.597 -10.665 1.00 88.38 411 ASP A CA 1
ATOM 3155 C C . ASP A 1 411 ? -9.609 4.057 -10.748 1.00 88.38 411 ASP A C 1
ATOM 3157 O O . ASP A 1 411 ? -10.408 4.449 -11.606 1.00 88.38 411 ASP A O 1
ATOM 3161 N N . GLY A 1 412 ? -9.898 3.037 -9.935 1.00 89.62 412 GLY A N 1
ATOM 3162 C CA . GLY A 1 412 ? -11.129 2.265 -10.078 1.00 89.62 412 GLY A CA 1
ATOM 3163 C C . GLY A 1 412 ? -11.246 1.629 -11.470 1.00 89.62 412 GLY A C 1
ATOM 3164 O O . GLY A 1 412 ? -10.433 0.783 -11.847 1.00 89.62 412 GLY A O 1
ATOM 3165 N N . GLY A 1 413 ? -12.277 2.010 -12.227 1.00 92.06 413 GLY A N 1
ATOM 3166 C CA . GLY A 1 413 ? -12.572 1.453 -13.551 1.00 92.06 413 GLY A CA 1
ATOM 3167 C C . GLY A 1 413 ? -11.958 2.212 -14.726 1.00 92.06 413 GLY A C 1
ATOM 3168 O O . GLY A 1 413 ? -12.118 1.777 -15.863 1.00 92.06 413 GLY A O 1
ATOM 3169 N N . GLU A 1 414 ? -11.277 3.329 -14.475 1.00 93.12 414 GLU A N 1
ATOM 3170 C CA . GLU A 1 414 ? -10.727 4.194 -15.518 1.00 93.12 414 GLU A CA 1
ATOM 3171 C C . GLU A 1 414 ? -9.198 4.173 -15.502 1.00 93.12 414 GLU A C 1
ATOM 3173 O O . GLU A 1 414 ? -8.568 3.980 -14.460 1.00 93.12 414 GLU A O 1
ATOM 3178 N N . VAL A 1 415 ? -8.590 4.348 -16.676 1.00 93.88 415 VAL A N 1
ATOM 3179 C CA . VAL A 1 415 ? -7.136 4.509 -16.788 1.00 93.88 415 VAL A CA 1
ATOM 3180 C C . VAL A 1 415 ? -6.740 5.928 -16.397 1.00 93.88 415 VAL A C 1
ATOM 3182 O O . VAL A 1 415 ? -7.405 6.896 -16.764 1.00 93.88 415 VAL A O 1
ATOM 3185 N N . THR A 1 416 ? -5.646 6.067 -15.659 1.00 91.56 416 THR A N 1
ATOM 3186 C CA . THR A 1 416 ? -5.160 7.373 -15.202 1.00 91.56 416 THR A CA 1
ATOM 3187 C C . THR A 1 416 ? -4.416 8.121 -16.313 1.00 91.56 416 THR A C 1
ATOM 3189 O O . THR A 1 416 ? -3.983 7.540 -17.309 1.00 91.56 416 THR A O 1
ATOM 3192 N N . ALA A 1 417 ? -4.228 9.434 -16.150 1.00 86.44 417 ALA A N 1
ATOM 3193 C CA . ALA A 1 417 ? -3.608 10.292 -17.168 1.00 86.44 417 ALA A CA 1
ATOM 3194 C C . ALA A 1 417 ? -2.137 9.946 -17.491 1.00 86.44 417 ALA A C 1
ATOM 3196 O O . ALA A 1 417 ? -1.637 10.314 -18.552 1.00 86.44 417 ALA A O 1
ATOM 3197 N N . ASP A 1 418 ? -1.437 9.261 -16.587 1.00 86.44 418 ASP A N 1
ATOM 3198 C CA . ASP A 1 418 ? -0.070 8.760 -16.767 1.00 86.44 418 ASP A CA 1
ATOM 3199 C C . ASP A 1 418 ? 0.004 7.441 -17.558 1.00 86.44 418 ASP A C 1
ATOM 3201 O O . ASP A 1 418 ? 1.100 7.013 -17.928 1.00 86.44 418 ASP A O 1
ATOM 3205 N N . THR A 1 419 ? -1.139 6.820 -17.867 1.00 89.00 419 THR A N 1
ATOM 3206 C CA . THR A 1 419 ? -1.199 5.600 -18.676 1.00 89.00 419 THR A CA 1
ATOM 3207 C C . THR A 1 419 ? -0.759 5.863 -20.111 1.00 89.00 419 THR A C 1
ATOM 3209 O O . THR A 1 419 ? -1.388 6.628 -20.845 1.00 89.00 419 THR A O 1
ATOM 3212 N N . LYS A 1 420 ? 0.293 5.166 -20.551 1.00 92.00 420 LYS A N 1
ATOM 3213 C CA . LYS A 1 420 ? 0.763 5.209 -21.940 1.00 92.00 420 LYS A CA 1
ATOM 3214 C C . LYS A 1 420 ? 1.522 3.946 -22.330 1.00 92.00 420 LYS A C 1
ATOM 3216 O O . LYS A 1 420 ? 2.301 3.418 -21.542 1.00 92.00 420 LYS A O 1
ATOM 3221 N N . CYS A 1 421 ? 1.325 3.509 -23.571 1.00 96.69 421 CYS A N 1
ATOM 3222 C CA . CYS A 1 421 ? 2.167 2.520 -24.237 1.00 96.69 421 CYS A CA 1
ATOM 3223 C C . CYS A 1 421 ? 2.727 3.167 -25.509 1.00 96.69 421 CYS A C 1
ATOM 3225 O O . CYS A 1 421 ? 2.023 3.309 -26.508 1.00 96.69 421 CYS A O 1
ATOM 3227 N N . GLU A 1 422 ? 3.988 3.583 -25.473 1.00 96.25 422 GLU A N 1
ATOM 3228 C CA . GLU A 1 422 ? 4.673 4.231 -26.596 1.00 96.25 422 GLU A CA 1
ATOM 3229 C C . GLU A 1 422 ? 5.575 3.216 -27.313 1.00 96.25 422 GLU A C 1
ATOM 3231 O O . GLU A 1 422 ? 6.091 2.305 -26.668 1.00 96.25 422 GLU A O 1
ATOM 3236 N N . PRO A 1 423 ? 5.777 3.310 -28.640 1.00 97.50 423 PRO A N 1
ATOM 3237 C CA . PRO A 1 423 ? 6.691 2.415 -29.344 1.00 97.50 423 PRO A CA 1
ATOM 3238 C C . PRO A 1 423 ? 8.097 2.443 -28.725 1.00 97.50 423 PRO A C 1
ATOM 3240 O O . PRO A 1 423 ? 8.728 3.496 -28.664 1.00 97.50 423 PRO A O 1
ATOM 3243 N N . ALA A 1 424 ? 8.595 1.282 -28.299 1.00 97.06 424 ALA A N 1
ATOM 3244 C CA . ALA A 1 424 ? 9.849 1.168 -27.561 1.00 97.06 424 ALA A CA 1
ATOM 3245 C C . ALA A 1 424 ? 11.068 1.519 -28.428 1.00 97.06 424 ALA A C 1
ATOM 3247 O O . ALA A 1 424 ? 11.094 1.283 -29.640 1.00 97.06 424 ALA A O 1
ATOM 3248 N N . THR A 1 425 ? 12.113 2.064 -27.811 1.00 96.44 425 THR A N 1
ATOM 3249 C CA . THR A 1 425 ? 13.335 2.454 -28.532 1.00 96.44 425 THR A CA 1
ATOM 3250 C C . THR A 1 425 ? 14.119 1.245 -29.054 1.00 96.44 425 THR A C 1
ATOM 3252 O O . THR A 1 425 ? 14.300 0.248 -28.356 1.00 96.44 425 THR A O 1
ATOM 3255 N N . CYS A 1 426 ? 14.619 1.321 -30.295 1.00 97.12 426 CYS A N 1
ATOM 3256 C CA . CYS A 1 426 ? 15.416 0.243 -30.878 1.00 97.12 426 CYS A CA 1
ATOM 3257 C C . CYS A 1 426 ? 16.915 0.553 -30.867 1.00 97.12 426 CYS A C 1
ATOM 3259 O O . CYS A 1 426 ? 17.372 1.501 -31.508 1.00 97.12 426 CYS A O 1
ATOM 3261 N N . LEU A 1 427 ? 17.683 -0.289 -30.173 1.00 95.25 427 LEU A N 1
ATOM 3262 C CA . LEU A 1 427 ? 19.132 -0.134 -29.992 1.00 95.25 427 LEU A CA 1
ATOM 3263 C C . LEU A 1 427 ? 19.956 -1.255 -30.647 1.00 95.25 427 LEU A C 1
ATOM 3265 O O . LEU A 1 427 ? 21.154 -1.360 -30.396 1.00 95.25 427 LEU A O 1
ATOM 3269 N N . VAL A 1 428 ? 19.341 -2.086 -31.494 1.00 96.06 428 VAL A N 1
ATOM 3270 C CA . VAL A 1 428 ? 20.055 -3.151 -32.213 1.00 96.06 428 VAL A CA 1
ATOM 3271 C C . VAL A 1 428 ? 21.054 -2.526 -33.189 1.00 96.06 428 VAL A C 1
ATOM 3273 O O . VAL A 1 428 ? 20.706 -1.642 -33.978 1.00 96.06 428 VAL A O 1
ATOM 3276 N N . GLU A 1 429 ? 22.308 -2.970 -33.131 1.00 95.88 429 GLU A N 1
ATOM 3277 C CA . GLU A 1 429 ? 23.367 -2.498 -34.021 1.00 95.88 429 GLU A CA 1
ATOM 3278 C C . GLU A 1 429 ? 23.034 -2.812 -35.488 1.00 95.88 429 GLU A C 1
ATOM 3280 O O . GLU A 1 429 ? 22.448 -3.849 -35.794 1.00 95.88 429 GLU A O 1
ATOM 3285 N N . ASN A 1 430 ? 23.395 -1.904 -36.399 1.00 94.50 430 ASN A N 1
ATOM 3286 C CA . ASN A 1 430 ? 23.101 -2.009 -37.833 1.00 94.50 430 ASN A CA 1
ATOM 3287 C C . ASN A 1 430 ? 21.600 -2.127 -38.181 1.00 94.50 430 ASN A C 1
ATOM 3289 O O . ASN A 1 430 ? 21.232 -2.633 -39.243 1.00 94.50 430 ASN A O 1
ATOM 3293 N N . SER A 1 431 ? 20.724 -1.641 -37.296 1.00 96.62 431 SER A N 1
ATOM 3294 C CA . SER A 1 431 ? 19.296 -1.450 -37.562 1.00 96.62 431 SER A CA 1
ATOM 3295 C C . SER A 1 431 ? 18.977 -0.017 -37.990 1.00 96.62 431 SER A C 1
ATOM 3297 O O . SER A 1 431 ? 19.761 0.911 -37.784 1.00 96.62 431 SER A O 1
ATOM 3299 N N . ASN A 1 432 ? 17.787 0.176 -38.553 1.00 95.00 432 ASN A N 1
ATOM 3300 C CA . ASN A 1 432 ? 17.237 1.487 -38.891 1.00 95.00 432 ASN A CA 1
ATOM 3301 C C . ASN A 1 432 ? 16.908 2.357 -37.659 1.00 95.00 432 ASN A C 1
ATOM 3303 O O . ASN A 1 432 ? 16.533 3.516 -37.829 1.00 95.00 432 ASN A O 1
ATOM 3307 N N . ARG A 1 433 ? 17.030 1.807 -36.437 1.00 95.06 433 ARG A N 1
ATOM 3308 C CA . ARG A 1 433 ? 16.726 2.448 -35.143 1.00 95.06 433 ARG A CA 1
ATOM 3309 C C . ARG A 1 433 ? 15.331 3.078 -35.050 1.00 95.06 433 ARG A C 1
ATOM 3311 O O . ARG A 1 433 ? 15.088 3.922 -34.189 1.00 95.06 433 ARG A O 1
ATOM 3318 N N . LEU A 1 434 ? 14.402 2.668 -35.914 1.00 97.12 434 LEU A N 1
ATOM 3319 C CA . LEU A 1 434 ? 13.012 3.094 -35.818 1.00 97.12 434 LEU A CA 1
ATOM 3320 C C . LEU A 1 434 ? 12.351 2.390 -34.623 1.00 97.12 434 LEU A C 1
ATOM 3322 O O . LEU A 1 434 ? 12.639 1.218 -34.377 1.00 97.12 434 LEU A O 1
ATOM 3326 N N . PRO A 1 435 ? 11.478 3.075 -33.869 1.00 97.00 435 PRO A N 1
ATOM 3327 C CA . PRO A 1 435 ? 10.917 2.518 -32.649 1.00 97.00 435 PRO A CA 1
ATOM 3328 C C . PRO A 1 435 ? 9.862 1.438 -32.925 1.00 97.00 435 PRO A C 1
ATOM 3330 O O . PRO A 1 435 ? 9.196 1.410 -33.969 1.00 97.00 435 PRO A O 1
ATOM 3333 N N . GLY A 1 436 ? 9.706 0.556 -31.945 1.00 95.62 436 GLY A N 1
ATOM 3334 C CA . GLY A 1 436 ? 8.751 -0.538 -31.922 1.00 95.62 436 GLY A CA 1
ATOM 3335 C C . GLY A 1 436 ? 8.910 -1.519 -33.083 1.00 95.62 436 GLY A C 1
ATOM 3336 O O . GLY A 1 436 ? 10.012 -1.824 -33.545 1.00 95.62 436 GLY A O 1
ATOM 3337 N N . ALA A 1 437 ? 7.780 -2.009 -33.593 1.00 93.88 437 ALA A N 1
ATOM 3338 C CA . ALA A 1 437 ? 7.739 -3.017 -34.656 1.00 93.88 437 ALA A CA 1
ATOM 3339 C C . ALA A 1 437 ? 8.339 -2.555 -36.000 1.00 93.88 437 ALA A C 1
ATOM 3341 O O . ALA A 1 437 ? 8.543 -3.373 -36.893 1.00 93.88 437 ALA A O 1
ATOM 3342 N N . LYS A 1 438 ? 8.632 -1.256 -36.164 1.00 96.31 438 LYS A N 1
ATOM 3343 C CA . LYS A 1 438 ? 9.315 -0.726 -37.356 1.00 96.31 438 LYS A CA 1
ATOM 3344 C C . LYS A 1 438 ? 10.826 -0.964 -37.329 1.00 96.31 438 LYS A C 1
ATOM 3346 O O . LYS A 1 438 ? 11.483 -0.707 -38.342 1.00 96.31 438 LYS A O 1
ATOM 3351 N N . CYS A 1 439 ? 11.379 -1.425 -36.205 1.00 97.25 439 CYS A N 1
ATOM 3352 C CA . CYS A 1 439 ? 12.797 -1.725 -36.131 1.00 97.25 439 CYS A CA 1
ATOM 3353 C C . CYS A 1 439 ? 13.164 -2.896 -37.043 1.00 97.25 439 CYS A C 1
ATOM 3355 O O . CYS A 1 439 ? 12.662 -4.008 -36.884 1.00 97.25 439 CYS A O 1
ATOM 3357 N N . ALA A 1 440 ? 14.066 -2.640 -37.985 1.00 96.44 440 ALA A N 1
ATOM 3358 C CA . ALA A 1 440 ? 14.536 -3.614 -38.960 1.00 96.44 440 ALA A CA 1
ATOM 3359 C C . ALA A 1 440 ? 16.020 -3.390 -39.266 1.00 96.44 440 ALA A C 1
ATOM 3361 O O . ALA A 1 440 ? 16.548 -2.302 -39.028 1.00 96.44 440 ALA A O 1
ATOM 3362 N N . CYS A 1 441 ? 16.694 -4.409 -39.799 1.00 96.38 441 CYS A N 1
ATOM 3363 C CA . CYS A 1 441 ? 18.068 -4.264 -40.278 1.00 96.38 441 CYS A CA 1
ATOM 3364 C C . CYS A 1 441 ? 18.162 -3.204 -41.388 1.00 96.38 441 CYS A C 1
ATOM 3366 O O . CYS A 1 441 ? 17.226 -3.041 -42.172 1.00 96.38 441 CYS A O 1
ATOM 3368 N N . LEU A 1 442 ? 19.282 -2.477 -41.430 1.00 95.25 442 LEU A N 1
ATOM 3369 C CA . LEU A 1 442 ? 19.592 -1.541 -42.514 1.00 95.25 442 LEU A CA 1
ATOM 3370 C C . LEU A 1 442 ? 19.786 -2.275 -43.849 1.00 95.25 442 LEU A C 1
ATOM 3372 O O . LEU A 1 442 ? 20.086 -3.470 -43.881 1.00 95.25 442 LEU A O 1
ATOM 3376 N N . ASP A 1 443 ? 19.683 -1.531 -44.950 1.00 92.94 443 ASP A N 1
ATOM 3377 C CA . ASP A 1 443 ? 20.048 -2.024 -46.279 1.00 92.94 443 ASP A CA 1
ATOM 3378 C C . ASP A 1 443 ? 21.507 -2.514 -46.297 1.00 92.94 443 ASP A C 1
ATOM 3380 O O . ASP A 1 443 ? 22.402 -1.882 -45.732 1.00 92.94 443 ASP A O 1
ATOM 3384 N N . GLY A 1 444 ? 21.746 -3.665 -46.930 1.00 92.38 444 GLY A N 1
ATOM 3385 C CA . GLY A 1 444 ? 23.050 -4.339 -46.917 1.00 92.38 444 GLY A CA 1
ATOM 3386 C C . GLY A 1 444 ? 23.336 -5.156 -45.652 1.00 92.38 444 GLY A C 1
ATOM 3387 O O . GLY A 1 444 ? 24.444 -5.673 -45.504 1.00 92.38 444 GLY A O 1
ATOM 3388 N N . TYR A 1 445 ? 22.355 -5.318 -44.757 1.00 95.44 445 TYR A N 1
ATOM 3389 C CA . TYR A 1 445 ? 22.438 -6.193 -43.587 1.00 95.44 445 TYR A CA 1
ATOM 3390 C C . TYR A 1 445 ? 21.316 -7.245 -43.591 1.00 95.44 445 TYR A C 1
ATOM 3392 O O . TYR A 1 445 ? 20.186 -6.993 -44.009 1.00 95.44 445 TYR A O 1
ATOM 3400 N N . VAL A 1 446 ? 21.623 -8.446 -43.100 1.00 94.56 446 VAL A N 1
ATOM 3401 C CA . VAL A 1 446 ? 20.708 -9.587 -42.973 1.00 94.56 446 VAL A CA 1
ATOM 3402 C C . VAL A 1 446 ? 20.575 -10.008 -41.514 1.00 94.56 446 VAL A C 1
ATOM 3404 O O . VAL A 1 446 ? 21.541 -9.994 -40.752 1.00 94.56 446 VAL A O 1
ATOM 3407 N N . GLY A 1 447 ? 19.369 -10.391 -41.112 1.00 94.50 447 GLY A N 1
ATOM 3408 C CA . GLY A 1 447 ? 19.081 -10.794 -39.745 1.00 94.50 447 GLY A CA 1
ATOM 3409 C C . GLY A 1 447 ? 17.612 -10.622 -39.400 1.00 94.50 447 GLY A C 1
ATOM 3410 O O . GLY A 1 447 ? 16.790 -10.296 -40.258 1.00 94.50 447 GLY A O 1
ATOM 3411 N N . SER A 1 448 ? 17.285 -10.841 -38.132 1.00 95.25 448 SER A N 1
ATOM 3412 C CA . SER A 1 448 ? 15.928 -10.691 -37.609 1.00 95.25 448 SER A CA 1
ATOM 3413 C C . SER A 1 448 ? 15.959 -9.986 -36.265 1.00 95.25 448 SER A C 1
ATOM 3415 O O . SER A 1 448 ? 16.781 -10.332 -35.416 1.00 95.25 448 SER A O 1
ATOM 3417 N N . ILE A 1 449 ? 15.029 -9.054 -36.065 1.00 96.56 449 ILE A N 1
ATOM 3418 C CA . ILE A 1 449 ? 14.797 -8.376 -34.791 1.00 96.56 449 ILE A CA 1
ATOM 3419 C C . ILE A 1 449 ? 13.419 -8.804 -34.286 1.00 96.56 449 ILE A C 1
ATOM 3421 O O . ILE A 1 449 ? 12.430 -8.746 -35.012 1.00 96.56 449 ILE A O 1
ATOM 3425 N N . SER A 1 450 ? 13.370 -9.260 -33.045 1.00 96.44 450 SER A N 1
ATOM 3426 C CA . SER A 1 450 ? 12.172 -9.679 -32.319 1.00 96.44 450 SER A CA 1
ATOM 3427 C C . SER A 1 450 ? 12.093 -8.913 -31.004 1.00 96.44 450 SER A C 1
ATOM 3429 O O . SER A 1 450 ? 13.093 -8.364 -30.554 1.00 96.44 450 SER A O 1
ATOM 3431 N N . TRP A 1 451 ? 10.924 -8.859 -30.380 1.00 96.50 451 TRP A N 1
ATOM 3432 C CA . TRP A 1 451 ? 10.731 -8.118 -29.136 1.00 96.50 451 TRP A CA 1
ATOM 3433 C C . TRP A 1 451 ? 10.214 -9.042 -28.042 1.00 96.50 451 TRP A C 1
ATOM 3435 O O . TRP A 1 451 ? 9.466 -9.979 -28.311 1.00 96.50 451 TRP A O 1
ATOM 3445 N N . ARG A 1 452 ? 10.625 -8.767 -26.805 1.00 95.06 452 ARG A N 1
ATOM 3446 C CA . ARG A 1 452 ? 10.000 -9.311 -25.597 1.00 95.06 452 ARG A CA 1
ATOM 3447 C C . ARG A 1 452 ? 9.773 -8.140 -24.652 1.00 95.06 452 ARG A C 1
ATOM 3449 O O . ARG A 1 452 ? 10.735 -7.574 -24.131 1.00 95.06 452 ARG A O 1
ATOM 3456 N N . GLY A 1 453 ? 8.515 -7.751 -24.479 1.00 93.38 453 GLY A N 1
ATOM 3457 C CA . GLY A 1 453 ? 8.156 -6.460 -23.902 1.00 93.38 453 GLY A CA 1
ATOM 3458 C C . GLY A 1 453 ? 8.812 -5.311 -24.674 1.00 93.38 453 GLY A C 1
ATOM 3459 O O . GLY A 1 453 ? 8.840 -5.307 -25.906 1.00 93.38 453 GLY A O 1
ATOM 3460 N N . ALA A 1 454 ? 9.404 -4.372 -23.938 1.00 94.62 454 ALA A N 1
ATOM 3461 C CA . ALA A 1 454 ? 10.111 -3.214 -24.482 1.00 94.62 454 ALA A CA 1
ATOM 3462 C C . ALA A 1 454 ? 11.560 -3.503 -24.926 1.00 94.62 454 ALA A C 1
ATOM 3464 O O . ALA A 1 454 ? 12.276 -2.582 -25.302 1.00 94.62 454 ALA A O 1
ATOM 3465 N N . THR A 1 455 ? 12.042 -4.748 -24.851 1.00 95.81 455 THR A N 1
ATOM 3466 C CA . THR A 1 455 ? 13.440 -5.071 -25.175 1.00 95.81 455 THR A CA 1
ATOM 3467 C C . THR A 1 455 ? 13.546 -5.757 -26.539 1.00 95.81 455 THR A C 1
ATOM 3469 O O . THR A 1 455 ? 12.924 -6.810 -26.732 1.00 95.81 455 THR A O 1
ATOM 3472 N N . PRO A 1 456 ? 14.335 -5.208 -27.483 1.00 96.62 456 PRO A N 1
ATOM 3473 C CA . PRO A 1 456 ? 14.589 -5.850 -28.762 1.00 96.62 456 PRO A CA 1
ATOM 3474 C C . PRO A 1 456 ? 15.696 -6.909 -28.643 1.00 96.62 456 PRO A C 1
ATOM 3476 O O . PRO A 1 456 ? 16.706 -6.715 -27.969 1.00 96.62 456 PRO A O 1
ATOM 3479 N N . PHE A 1 457 ? 15.522 -8.019 -29.352 1.00 95.44 457 PHE A N 1
ATOM 3480 C CA . PHE A 1 457 ? 16.439 -9.150 -29.449 1.00 95.44 457 PHE A CA 1
ATOM 3481 C C . PHE A 1 457 ? 16.710 -9.466 -30.911 1.00 95.44 457 PHE A C 1
ATOM 3483 O O . PHE A 1 457 ? 15.785 -9.529 -31.720 1.00 95.44 457 PHE A O 1
ATOM 3490 N N . GLY A 1 458 ? 17.963 -9.739 -31.245 1.00 94.31 458 GLY A N 1
ATOM 3491 C CA . GLY A 1 458 ? 18.356 -10.087 -32.602 1.00 94.31 458 GLY A CA 1
ATOM 3492 C C . GLY A 1 458 ? 19.696 -9.486 -32.977 1.00 94.31 458 GLY A C 1
ATOM 3493 O O . GLY A 1 458 ? 20.325 -8.783 -32.187 1.00 94.31 458 GLY A O 1
ATOM 3494 N N . SER A 1 459 ? 20.122 -9.769 -34.198 1.00 96.38 459 SER A N 1
ATOM 3495 C CA . SER A 1 459 ? 21.369 -9.266 -34.758 1.00 96.38 459 SER A CA 1
ATOM 3496 C C . SER A 1 459 ? 21.193 -8.983 -36.242 1.00 96.38 459 SER A C 1
ATOM 3498 O O . SER A 1 459 ? 20.453 -9.684 -36.934 1.00 96.38 459 SER A O 1
ATOM 3500 N N . CYS A 1 460 ? 21.882 -7.950 -36.718 1.00 97.19 460 CYS A N 1
ATOM 3501 C CA . CYS A 1 460 ? 21.954 -7.581 -38.125 1.00 97.19 460 CYS A CA 1
ATOM 3502 C C . CYS A 1 460 ? 23.407 -7.715 -38.586 1.00 97.19 460 CYS A C 1
ATOM 3504 O O . CYS A 1 460 ? 24.290 -6.991 -38.123 1.00 97.19 460 CYS A O 1
ATOM 3506 N N . HIS A 1 461 ? 23.655 -8.664 -39.482 1.00 95.44 461 HIS A N 1
ATOM 3507 C CA . HIS A 1 461 ? 24.975 -9.000 -40.003 1.00 95.44 461 HIS A CA 1
ATOM 3508 C C . HIS A 1 461 ? 25.159 -8.406 -41.396 1.00 95.44 461 HIS A C 1
ATOM 3510 O O . HIS A 1 461 ? 24.257 -8.491 -42.223 1.00 95.44 461 HIS A O 1
ATOM 3516 N N . ALA A 1 462 ? 26.312 -7.799 -41.663 1.00 94.69 462 ALA A N 1
ATOM 3517 C CA . ALA A 1 462 ? 26.591 -7.204 -42.966 1.00 94.69 462 ALA A CA 1
ATOM 3518 C C . ALA A 1 462 ? 26.665 -8.289 -44.055 1.00 94.69 462 ALA A C 1
ATOM 3520 O O . ALA A 1 462 ? 27.305 -9.324 -43.858 1.00 94.69 462 ALA A O 1
ATOM 3521 N N . LEU A 1 463 ? 26.019 -8.051 -45.196 1.00 93.50 463 LEU A N 1
ATOM 3522 C CA . LEU A 1 463 ? 26.118 -8.925 -46.362 1.00 93.50 463 LEU A CA 1
ATOM 3523 C C . LEU A 1 463 ? 27.463 -8.714 -47.076 1.00 93.50 463 LEU A C 1
ATOM 3525 O O . LEU A 1 463 ? 27.948 -7.579 -47.130 1.00 93.50 463 LEU A O 1
ATOM 3529 N N . PRO A 1 464 ? 28.073 -9.778 -47.626 1.00 92.81 464 PRO A N 1
ATOM 3530 C CA . PRO A 1 464 ? 29.299 -9.656 -48.407 1.00 92.81 464 PRO A CA 1
ATOM 3531 C C . PRO A 1 464 ? 29.071 -8.830 -49.684 1.00 92.81 464 PRO A C 1
ATOM 3533 O O . PRO A 1 464 ? 27.977 -8.811 -50.251 1.00 92.81 464 PRO A O 1
ATOM 3536 N N . CYS A 1 465 ? 30.115 -8.122 -50.119 1.00 93.00 465 CYS A N 1
ATOM 3537 C CA . CYS A 1 465 ? 30.111 -7.288 -51.319 1.00 93.00 465 CYS A CA 1
ATOM 3538 C C . CYS A 1 465 ? 30.763 -8.053 -52.476 1.00 93.00 465 CYS A C 1
ATOM 3540 O O . CYS A 1 465 ? 31.951 -7.900 -52.741 1.00 93.00 465 CYS A O 1
ATOM 3542 N N . ASP A 1 466 ? 29.974 -8.888 -53.152 1.00 90.88 466 ASP A N 1
ATOM 3543 C CA . ASP A 1 466 ? 30.467 -9.805 -54.194 1.00 90.88 466 ASP A CA 1
ATOM 3544 C C . ASP A 1 466 ? 30.259 -9.263 -55.623 1.00 90.88 466 ASP A C 1
ATOM 3546 O O . ASP A 1 466 ? 30.226 -10.019 -56.595 1.00 90.88 466 ASP A O 1
ATOM 3550 N N . ALA A 1 467 ? 30.087 -7.946 -55.776 1.00 91.50 467 ALA A N 1
ATOM 3551 C CA . ALA A 1 467 ? 30.010 -7.323 -57.095 1.00 91.50 467 ALA A CA 1
ATOM 3552 C C . ALA A 1 467 ? 31.383 -7.344 -57.788 1.00 91.50 467 ALA A C 1
ATOM 3554 O O . ALA A 1 467 ? 32.419 -7.101 -57.160 1.00 91.50 467 ALA A O 1
ATOM 3555 N N . GLU A 1 468 ? 31.387 -7.602 -59.096 1.00 94.75 468 GLU A N 1
ATOM 3556 C CA . GLU A 1 468 ? 32.605 -7.588 -59.906 1.00 94.75 468 GLU A CA 1
ATOM 3557 C C . GLU A 1 468 ? 33.286 -6.211 -59.828 1.00 94.75 468 GLU A C 1
ATOM 3559 O O . GLU A 1 468 ? 32.630 -5.171 -59.925 1.00 94.75 468 GLU A O 1
ATOM 3564 N N . HIS A 1 469 ? 34.605 -6.212 -59.616 1.00 94.44 469 HIS A N 1
ATOM 3565 C CA . HIS A 1 469 ? 35.423 -5.006 -59.436 1.00 94.44 469 HIS A CA 1
ATOM 3566 C C . HIS A 1 469 ? 35.020 -4.102 -58.253 1.00 94.44 469 HIS A C 1
ATOM 3568 O O . HIS A 1 469 ? 35.276 -2.895 -58.260 1.00 94.44 469 HIS A O 1
ATOM 3574 N N . SER A 1 470 ? 34.407 -4.679 -57.218 1.00 95.56 470 SER A N 1
ATOM 3575 C CA . SER A 1 470 ? 34.170 -4.008 -55.938 1.00 95.56 470 SER A CA 1
ATOM 3576 C C . SER A 1 470 ? 35.367 -4.106 -54.985 1.00 95.56 470 SER A C 1
ATOM 3578 O O . SER A 1 470 ? 36.295 -4.890 -55.185 1.00 95.56 470 SER A O 1
ATOM 3580 N N . ASN A 1 471 ? 35.337 -3.307 -53.920 1.00 93.31 471 ASN A N 1
ATOM 3581 C CA . ASN A 1 471 ? 36.335 -3.286 -52.852 1.00 93.31 471 ASN A CA 1
ATOM 3582 C C . ASN A 1 471 ? 36.221 -4.465 -51.858 1.00 93.31 471 ASN A C 1
ATOM 3584 O O . ASN A 1 471 ? 37.040 -4.563 -50.946 1.00 93.31 471 ASN A O 1
ATOM 3588 N N . GLY A 1 472 ? 35.205 -5.329 -51.994 1.00 91.12 472 GLY A N 1
ATOM 3589 C CA . GLY A 1 472 ? 34.977 -6.497 -51.135 1.00 91.12 472 GLY A CA 1
ATOM 3590 C C . GLY A 1 472 ? 34.575 -6.196 -49.682 1.00 91.12 472 GLY A C 1
ATOM 3591 O O . GLY A 1 472 ? 34.470 -7.124 -48.880 1.00 91.12 472 GLY A O 1
ATOM 3592 N N . LEU A 1 473 ? 34.346 -4.931 -49.307 1.00 92.31 473 LEU A N 1
ATOM 3593 C CA . LEU A 1 473 ? 33.950 -4.561 -47.943 1.00 92.31 473 LEU A CA 1
ATOM 3594 C C . LEU A 1 473 ? 32.436 -4.766 -47.744 1.00 92.31 473 LEU A C 1
ATOM 3596 O O . LEU A 1 473 ? 31.653 -4.303 -48.570 1.00 92.31 473 LEU A O 1
ATOM 3600 N N . PRO A 1 474 ? 31.985 -5.431 -46.666 1.00 90.69 474 PRO A N 1
ATOM 3601 C CA . PRO A 1 474 ? 30.586 -5.821 -46.514 1.00 90.69 474 PRO A CA 1
ATOM 3602 C C . PRO A 1 474 ? 29.664 -4.647 -46.140 1.00 90.69 474 PRO A C 1
ATOM 3604 O O . PRO A 1 474 ? 30.093 -3.620 -45.606 1.00 90.69 474 PRO A O 1
ATOM 3607 N N . GLY A 1 475 ? 28.363 -4.829 -46.372 1.00 90.50 475 GLY A N 1
ATOM 3608 C CA . GLY A 1 475 ? 27.316 -3.880 -45.989 1.00 90.50 475 GLY A CA 1
ATOM 3609 C C . GLY A 1 475 ? 27.489 -2.500 -46.627 1.00 90.50 475 GLY A C 1
ATOM 3610 O O . GLY A 1 475 ? 27.779 -2.383 -47.818 1.00 90.50 475 GLY A O 1
ATOM 3611 N N . ALA A 1 476 ? 27.310 -1.442 -45.832 1.00 87.25 476 ALA A N 1
ATOM 3612 C CA . ALA A 1 476 ? 27.338 -0.057 -46.313 1.00 87.25 476 ALA A CA 1
ATOM 3613 C C . ALA A 1 476 ? 28.712 0.408 -46.839 1.00 87.25 476 ALA A C 1
ATOM 3615 O O . ALA A 1 476 ? 28.787 1.429 -47.516 1.00 87.25 476 ALA A O 1
ATOM 3616 N N . ALA A 1 477 ? 29.792 -0.324 -46.544 1.00 91.12 477 ALA A N 1
ATOM 3617 C CA . ALA A 1 477 ? 31.133 -0.023 -47.046 1.00 91.12 477 ALA A CA 1
ATOM 3618 C C . ALA A 1 477 ? 31.388 -0.549 -48.477 1.00 91.12 477 ALA A C 1
ATOM 3620 O O . ALA A 1 477 ? 32.439 -0.258 -49.053 1.00 91.12 477 ALA A O 1
ATOM 3621 N N . CYS A 1 478 ? 30.445 -1.309 -49.045 1.00 94.00 478 CYS A N 1
ATOM 3622 C CA . CYS A 1 478 ? 30.530 -1.866 -50.393 1.00 94.00 478 CYS A CA 1
ATOM 3623 C C . CYS A 1 478 ? 30.579 -0.754 -51.448 1.00 94.00 478 CYS A C 1
ATOM 3625 O O . CYS A 1 478 ? 29.629 0.014 -51.609 1.00 94.00 478 CYS A O 1
ATOM 3627 N N . ALA A 1 479 ? 31.690 -0.677 -52.175 1.00 94.81 479 ALA A N 1
ATOM 3628 C CA . ALA A 1 479 ? 31.923 0.319 -53.217 1.00 94.81 479 ALA A CA 1
ATOM 3629 C C . ALA A 1 479 ? 32.793 -0.261 -54.341 1.00 94.81 479 ALA A C 1
ATOM 3631 O O . ALA A 1 479 ? 33.328 -1.362 -54.213 1.00 94.81 479 ALA A O 1
ATOM 3632 N N . CYS A 1 480 ? 32.943 0.471 -55.447 1.00 95.94 480 CYS A N 1
ATOM 3633 C CA . CYS A 1 480 ? 33.892 0.089 -56.492 1.00 95.94 480 CYS A CA 1
ATOM 3634 C C . CYS A 1 480 ? 35.331 0.113 -55.958 1.00 95.94 480 CYS A C 1
ATOM 3636 O O . CYS A 1 480 ? 35.674 0.963 -55.136 1.00 95.94 480 CYS A O 1
ATOM 3638 N N . ALA A 1 481 ? 36.152 -0.838 -56.406 1.00 94.94 481 ALA A N 1
ATOM 3639 C CA . ALA A 1 481 ? 37.575 -0.864 -56.089 1.00 94.94 481 ALA A CA 1
ATOM 3640 C C . ALA A 1 481 ? 38.315 0.312 -56.745 1.00 94.94 481 ALA A C 1
ATOM 3642 O O . ALA A 1 481 ? 37.858 0.876 -57.743 1.00 94.94 481 ALA A O 1
ATOM 3643 N N . ASP A 1 482 ? 39.498 0.633 -56.222 1.00 92.56 482 ASP A N 1
ATOM 3644 C CA . ASP A 1 482 ? 40.380 1.642 -56.811 1.00 92.56 482 ASP A CA 1
ATOM 3645 C C . ASP A 1 482 ? 40.659 1.329 -58.294 1.00 92.56 482 ASP A C 1
ATOM 3647 O O . ASP A 1 482 ? 40.985 0.200 -58.663 1.00 92.56 482 ASP A O 1
ATOM 3651 N N . GLY A 1 483 ? 40.517 2.338 -59.160 1.00 90.62 483 GLY A N 1
ATOM 3652 C CA . GLY A 1 483 ? 40.630 2.190 -60.619 1.00 90.62 483 GLY A CA 1
ATOM 3653 C C . GLY A 1 483 ? 39.315 1.868 -61.342 1.00 90.62 483 GLY A C 1
ATOM 3654 O O . GLY A 1 483 ? 39.294 1.838 -62.575 1.00 90.62 483 GLY A O 1
ATOM 3655 N N . PHE A 1 484 ? 38.210 1.700 -60.609 1.00 94.50 484 PHE A N 1
ATOM 3656 C CA . PHE A 1 484 ? 36.870 1.494 -61.159 1.00 94.50 484 PHE A CA 1
ATOM 3657 C C . PHE A 1 484 ? 35.903 2.595 -60.697 1.00 94.50 484 PHE A C 1
ATOM 3659 O O . PHE A 1 484 ? 35.952 3.064 -59.564 1.00 94.50 484 PHE A O 1
ATOM 3666 N N . GLN A 1 485 ? 34.997 3.001 -61.584 1.00 92.88 485 GLN A N 1
ATOM 3667 C CA . GLN A 1 485 ? 33.910 3.943 -61.332 1.00 92.88 485 GLN A CA 1
ATOM 3668 C C . GLN A 1 485 ? 32.548 3.281 -61.538 1.00 92.88 485 GLN A C 1
ATOM 3670 O O . GLN A 1 485 ? 32.374 2.391 -62.367 1.00 92.88 485 GLN A O 1
ATOM 3675 N N . GLY A 1 486 ? 31.556 3.745 -60.791 1.00 92.38 486 GLY A N 1
ATOM 3676 C CA . GLY A 1 486 ? 30.208 3.194 -60.794 1.00 92.38 486 GLY A CA 1
ATOM 3677 C C . GLY A 1 486 ? 29.510 3.498 -59.476 1.00 92.38 486 GLY A C 1
ATOM 3678 O O . GLY A 1 486 ? 30.085 4.128 -58.588 1.00 92.38 486 GLY A O 1
ATOM 3679 N N . ARG A 1 487 ? 28.258 3.058 -59.340 1.00 92.75 487 ARG A N 1
ATOM 3680 C CA . ARG A 1 487 ? 27.499 3.175 -58.090 1.00 92.75 487 ARG A CA 1
ATOM 3681 C C . ARG A 1 487 ? 26.915 1.820 -57.741 1.00 92.75 487 ARG A C 1
ATOM 3683 O O . ARG A 1 487 ? 26.068 1.319 -58.474 1.00 92.75 487 ARG A O 1
ATOM 3690 N N . LEU A 1 488 ? 27.366 1.272 -56.619 1.00 93.25 488 LEU A N 1
ATOM 3691 C CA . LEU A 1 488 ? 26.750 0.123 -55.974 1.00 93.25 488 LEU A CA 1
ATOM 3692 C C . LEU A 1 488 ? 25.759 0.635 -54.920 1.00 93.25 488 LEU A C 1
ATOM 3694 O O . LEU A 1 488 ? 26.077 1.549 -54.162 1.00 93.25 488 LEU A O 1
ATOM 3698 N N . GLU A 1 489 ? 24.539 0.106 -54.911 1.00 93.88 489 GLU A N 1
ATOM 3699 C CA . GLU A 1 489 ? 23.471 0.518 -53.996 1.00 93.88 489 GLU A CA 1
ATOM 3700 C C . GLU A 1 489 ? 22.732 -0.713 -53.470 1.00 93.88 489 GLU A C 1
ATOM 3702 O O . GLU A 1 489 ? 22.200 -1.512 -54.242 1.00 93.88 489 GLU A O 1
ATOM 3707 N N . TRP A 1 490 ? 22.678 -0.855 -52.148 1.00 92.94 490 TRP A N 1
ATOM 3708 C CA . TRP A 1 490 ? 21.826 -1.849 -51.508 1.00 92.94 490 TRP A CA 1
ATOM 3709 C C . TRP A 1 490 ? 20.374 -1.371 -51.503 1.00 92.94 490 TRP A C 1
ATOM 3711 O O . TRP A 1 490 ? 20.096 -0.219 -51.180 1.00 92.94 490 TRP A O 1
ATOM 3721 N N . ARG A 1 491 ? 19.441 -2.266 -51.834 1.00 92.19 491 ARG A N 1
ATOM 3722 C CA . ARG A 1 491 ? 18.005 -2.082 -51.576 1.00 92.19 491 ARG A CA 1
ATOM 3723 C C . ARG A 1 491 ? 17.498 -3.325 -50.862 1.00 92.19 491 ARG A C 1
ATOM 3725 O O . ARG A 1 491 ? 17.420 -4.400 -51.464 1.00 92.19 491 ARG A O 1
ATOM 3732 N N . GLY A 1 492 ? 17.220 -3.199 -49.568 1.00 88.62 492 GLY A N 1
ATOM 3733 C CA . GLY A 1 492 ? 17.063 -4.343 -48.679 1.00 88.62 492 GLY A CA 1
ATOM 3734 C C . GLY A 1 492 ? 18.328 -5.204 -48.672 1.00 88.62 492 GLY A C 1
ATOM 3735 O O . GLY A 1 492 ? 19.421 -4.742 -48.350 1.00 88.62 492 GLY A O 1
ATOM 3736 N N . GLN A 1 493 ? 18.179 -6.467 -49.068 1.00 90.88 493 GLN A N 1
ATOM 3737 C CA . GLN A 1 493 ? 19.254 -7.467 -49.088 1.00 90.88 493 GLN A CA 1
ATOM 3738 C C . GLN A 1 493 ? 19.868 -7.675 -50.482 1.00 90.88 493 GLN A C 1
ATOM 3740 O O . GLN A 1 493 ? 20.635 -8.611 -50.686 1.00 90.88 493 GLN A O 1
ATOM 3745 N N . THR A 1 494 ? 19.507 -6.853 -51.470 1.00 92.06 494 THR A N 1
ATOM 3746 C CA . THR A 1 494 ? 19.967 -7.006 -52.857 1.00 92.06 494 THR A CA 1
ATOM 3747 C C . THR A 1 494 ? 20.871 -5.846 -53.253 1.00 92.06 494 THR A C 1
ATOM 3749 O O . THR A 1 494 ? 20.508 -4.686 -53.056 1.00 92.06 494 THR A O 1
ATOM 3752 N N . LEU A 1 495 ? 22.036 -6.166 -53.819 1.00 93.31 495 LEU A N 1
ATOM 3753 C CA . LEU A 1 495 ? 22.996 -5.194 -54.336 1.00 93.31 495 LEU A CA 1
ATOM 3754 C C . LEU A 1 495 ? 22.691 -4.887 -55.805 1.00 93.31 495 LEU A C 1
ATOM 3756 O O . LEU A 1 495 ? 22.621 -5.795 -56.633 1.00 93.31 495 LEU A O 1
ATOM 3760 N N . TYR A 1 496 ? 22.524 -3.609 -56.127 1.00 94.00 496 TYR A N 1
ATOM 3761 C CA . TYR A 1 496 ? 22.311 -3.112 -57.484 1.00 94.00 496 TYR A CA 1
ATOM 3762 C C . TYR A 1 496 ? 23.505 -2.282 -57.947 1.00 94.00 496 TYR A C 1
ATOM 3764 O O . TYR A 1 496 ? 24.185 -1.657 -57.137 1.00 94.00 496 TYR A O 1
ATOM 3772 N N . GLY A 1 497 ? 23.702 -2.219 -59.264 1.00 93.25 497 GLY A N 1
ATOM 3773 C CA . GLY A 1 497 ? 24.764 -1.435 -59.890 1.00 93.25 497 GLY A CA 1
ATOM 3774 C C . GLY A 1 497 ? 25.880 -2.293 -60.475 1.00 93.25 497 GLY A C 1
ATOM 3775 O O . GLY A 1 497 ? 25.802 -3.518 -60.484 1.00 93.25 497 GLY A O 1
ATOM 3776 N N . HIS A 1 498 ? 26.893 -1.629 -61.020 1.00 94.44 498 HIS A N 1
ATOM 3777 C CA . HIS A 1 498 ? 28.096 -2.254 -61.564 1.00 94.44 498 HIS A CA 1
ATOM 3778 C C . HIS A 1 498 ? 29.263 -1.265 -61.499 1.00 94.44 498 HIS A C 1
ATOM 3780 O O . HIS A 1 498 ? 29.053 -0.049 -61.440 1.00 94.44 498 HIS A O 1
ATOM 3786 N N . CYS A 1 499 ? 30.478 -1.801 -61.526 1.00 96.31 499 CYS A N 1
ATOM 3787 C CA . CYS A 1 499 ? 31.720 -1.043 -61.550 1.00 96.31 499 CYS A CA 1
ATOM 3788 C C . CYS A 1 499 ? 32.399 -1.235 -62.909 1.00 96.31 499 CYS A C 1
ATOM 3790 O O . CYS A 1 499 ? 32.547 -2.359 -63.382 1.00 96.31 499 CYS A O 1
ATOM 3792 N N . ALA A 1 500 ? 32.796 -0.136 -63.544 1.00 93.75 500 ALA A N 1
ATOM 3793 C CA . ALA A 1 500 ? 33.488 -0.116 -64.827 1.00 93.75 500 ALA A CA 1
ATOM 3794 C C . ALA A 1 500 ? 34.860 0.559 -64.668 1.00 93.75 500 ALA A C 1
ATOM 3796 O O . ALA A 1 500 ? 34.981 1.468 -63.850 1.00 93.75 500 ALA A O 1
ATOM 3797 N N . PRO A 1 501 ? 35.899 0.166 -65.422 1.00 92.25 501 PRO A N 1
ATOM 3798 C CA . PRO A 1 501 ? 37.202 0.829 -65.362 1.00 92.25 501 PRO A CA 1
ATOM 3799 C C . PRO A 1 501 ? 37.088 2.344 -65.592 1.00 92.25 501 PRO A C 1
ATOM 3801 O O . PRO A 1 501 ? 36.337 2.788 -66.466 1.00 92.25 501 PRO A O 1
ATOM 3804 N N . VAL A 1 502 ? 37.832 3.143 -64.825 1.00 89.44 502 VAL A N 1
ATOM 3805 C CA . VAL A 1 502 ? 37.929 4.591 -65.069 1.00 89.44 502 VAL A CA 1
ATOM 3806 C C . VAL A 1 502 ? 38.667 4.810 -66.399 1.00 89.44 502 VAL A C 1
ATOM 3808 O O . VAL A 1 502 ? 39.768 4.279 -66.562 1.00 89.44 502 VAL A O 1
ATOM 3811 N N . PRO A 1 503 ? 38.102 5.551 -67.372 1.00 83.38 503 PRO A N 1
ATOM 3812 C CA . PRO A 1 503 ? 38.790 5.833 -68.625 1.00 83.38 503 PRO A CA 1
ATOM 3813 C C . PRO A 1 503 ? 40.048 6.666 -68.358 1.00 83.38 503 PRO A C 1
ATOM 3815 O O . PRO A 1 503 ? 40.005 7.669 -67.649 1.00 83.38 503 PRO A O 1
ATOM 3818 N N . CYS A 1 504 ? 41.180 6.241 -68.922 1.00 76.88 504 CYS A N 1
ATOM 3819 C CA . CYS A 1 504 ? 42.426 6.992 -68.835 1.00 76.88 504 CYS A CA 1
ATOM 3820 C C . CYS A 1 504 ? 42.324 8.255 -69.701 1.00 76.88 504 CYS A C 1
ATOM 3822 O O . CYS A 1 504 ? 42.428 8.167 -70.925 1.00 76.88 504 CYS A O 1
ATOM 3824 N N . GLU A 1 505 ? 42.151 9.421 -69.081 1.00 69.31 505 GLU A N 1
ATOM 3825 C CA . GLU A 1 505 ? 42.436 10.696 -69.739 1.00 69.31 505 GLU A CA 1
ATOM 3826 C C . GLU A 1 505 ? 43.949 10.918 -69.688 1.00 69.31 505 GLU A C 1
ATOM 3828 O O . GLU A 1 505 ? 44.528 11.203 -68.641 1.00 69.31 505 GLU A O 1
ATOM 3833 N N . VAL A 1 506 ? 44.605 10.666 -70.818 1.00 65.31 506 VAL A N 1
ATOM 3834 C CA . VAL A 1 506 ? 46.018 10.990 -71.010 1.00 65.31 506 VAL A CA 1
ATOM 3835 C C . VAL A 1 506 ? 46.063 12.445 -71.484 1.00 65.31 506 VAL A C 1
ATOM 3837 O O . VAL A 1 506 ? 45.710 12.700 -72.636 1.00 65.31 506 VAL A O 1
ATOM 3840 N N . GLU A 1 507 ? 46.420 13.384 -70.601 1.00 50.81 507 GLU A N 1
ATOM 3841 C CA . GLU A 1 507 ? 46.817 14.754 -70.992 1.00 50.81 507 GLU A CA 1
ATOM 3842 C C . GLU A 1 507 ? 48.223 14.785 -71.603 1.00 50.81 507 GLU A C 1
ATOM 3844 O O . GLU A 1 507 ? 49.132 14.106 -71.062 1.00 50.81 507 GLU A O 1
#